Protein AF-A0A7C5M503-F1 (afdb_monomer_lite)

Foldseek 3Di:
DLQLQLVLLCVLVVVVVDDDDDDDDDDPPPPDLLVVQVPDDQPAQEAEDEDQDDDPPDPADDVLVVVVVSLVVCVVVVNHSYPDRHHYAYEYEQHPNQFDHSQQSVQVVVLRVDPHRQHHAYELAFAPPPRRYTDTDPPDHSDDPQKAKEKEKDWQPLCQVVLVVLVQCLDCVVHLWHKDKDKDDDLLNGGDIIIIIIIIHNDDDSGPGGQQAHLEYEYADPCVQLQEPRLNNYAQAHEYEYQDPDALVGVQQVGFLSVLVSCQVSVYFYKYFNLQVLCVVLVVHSRSSLLVSLVCLCPSPSDDNVSSLVSSLVSLCVVCVVVDPSSSVSSNSSSVVSVVRMDTHPRDNDRDYPHHRDQQFDPPDDPLCNLQARCVSRVNNSHRHPVSADPVNDDDAPNLVGRLSQRDQKDKDFAQVQDPLQLQLQLQALFSQKAKAKAAPVLCPPADPPQDWDQDPDPLRHNIIMGIAGNNSLAPHLCPSVVRQPTADPVHRSDGRMDIDGRPVCVVVSNSNVVSVVPGDQDDQQSFDLVGSSRLRSADFQFHSFSHDSSDPQRSVVRSVFSVAFLFEEEEEAPARCCSRQPPPDHHRGHADPVRGGYHYDYDYNAALLVVLVVVLVVLVVLLVLLLVLLVVCCVQLPVVLSCCLQPQDQVGPVSLVVNVVSLVSLLVSLVPPPDPSSVSSNVSSCSSRDHAGEGEYEQCRCQHRHVVSVVVSVVVVRRHYYDYRYPQARVSVPGHGGPSD

Sequence (742 aa):
SGAEVAHETVEYLNARGEKVGIIKVRLFRPFSMEHFVAALPATVKTLTVLDRTKEPGALGDPLYLDVMTAVQEATAAGKAPFQKAPRILAGRYGLSSKDFTPAMVKAVFDNAASATPKNHFTVGIHDDVTHTSLDYDPEFSTEDPQTVRALFYGLGSDGTVGANKNSIKIIGEDTDNYAQGYFVYDSKKAGAVTISHLRFGPKPIRSSYLISKASFVACHQFSFLERFDMLKAATPGATFLLNSIYGPDEVWDHLPRRVQQQIIDKKLKFYVIDAYDVAKKTGMGVRINTIMQTCFFAISGVLPKDEAIAAIKKAIEKTYGKRGEAVVKKNFAAVDAALDHLHEVKVPSQVTSTFDIRRPVPEAAPEFVQKTLAPIIAGEGDSVPVSLMPKDGTFPTATSQWEKRNIALEIPVWDEQLCIQCGKCILVCPHAVIRAKVYDPALLADAPPTFKSAPARWKEFKDKKYTLQVAPEDCTGCALCVEVCPVKSKTEVKRKAINMAPQPPIREQERVNWEFFLKIPDNDRTSLNLSQVKDNQLLRPLFEFSGACAGCGETPYIELMTRLFGDRAVIGNATGCSSIYGGNLPTTPYCVDRNGRGPAWNNSLFEDCAEFTMGIRLAIDAQNKLAKDLLRKLSAQIGDELVSALIHADQSTETGLAAQRERVRLLLQKLNGLKSPEARTLAAVADMLVKKSVWGFGGDGWAYDIGYGGLDHVLASGANVNLLVLDTEVYSNTGGQMSKAT

Secondary structure (DSSP, 8-state):
-HHHHHHHHHHHHHTTT-----------SS--HHHHHHTS-TT--EEEEEES---TT-SS-HHHHHHHHHHHHHHHTT--SSSSPPEEEEEE--GGG----HHHHHHHHHHHHSSSPPSSEE-SS--TTT--BPP--TT-----TTSEEEEEEEETTSSHHHHHHHHHHHHHHHSSSEEEEEEEE-SSSSS-EEEEEEEEESS-----S--SSEEEEEES-GGGGGT--GGGGEEEEEEEEEE-SS-TTTGGGGS-HHHHHHHHHTT-EEEEE-HHHHHHHTT-TT--HHHHHHHHHHHSSSS-HHHHHHHHHHHHHHHHGGG-HHHHHHHHHHHHHHHHT-EE----SS---S--PPPSS-TTS-HHIIIIIHHHHTT-GGG--GGGS-TT--PPSS-GGGT-----SEEEEE-TTT-----HHHHT-TT--EEEEEE-GGGGTT--TT---EE--SGGGTT-EEEEEE-TTT-----HHHHT-----SS-TT--SEEEEESTTTHHHHHHHHHHHHHSPPPPGGGS-TTSHHHHTTSPPSB-S-SPPTT-SSHHHHHHHHHHHGGGEEEEE-SSHHHHHHH-TT---B---TTS---EEE---SS-HHHHHHHHHHHHHHHHHHHHHHHHHTHHHH-HHHHHHHHS---SSHHHHHHHHHHHHHHHHHHTT--SHHHHHHHHHGGGGSPPEEEEEEEHIIIIIITHHHHHHHHHTT-S-EEEEE--SEETTTTSEE-TT-

Structure (mmCIF, N/CA/C/O backbone):
data_AF-A0A7C5M503-F1
#
_entry.id   AF-A0A7C5M503-F1
#
loop_
_atom_site.group_PDB
_atom_site.id
_atom_site.type_symbol
_atom_site.label_atom_id
_atom_site.label_alt_id
_atom_site.label_comp_id
_atom_site.label_asym_id
_atom_site.label_entity_id
_atom_site.label_seq_id
_atom_site.pdbx_PDB_ins_code
_atom_site.Cartn_x
_atom_site.Cartn_y
_atom_site.Cartn_z
_atom_site.occupancy
_atom_site.B_iso_or_equiv
_atom_site.auth_seq_id
_atom_site.auth_comp_id
_atom_site.auth_asym_id
_atom_site.auth_atom_id
_atom_site.pdbx_PDB_model_num
ATOM 1 N N . SER A 1 1 ? -7.695 8.087 22.099 1.00 93.50 1 SER A N 1
ATOM 2 C CA . SER A 1 1 ? -8.382 6.851 21.677 1.00 93.50 1 SER A CA 1
ATOM 3 C C . SER A 1 1 ? -8.091 5.700 22.627 1.00 93.50 1 SER A C 1
ATOM 5 O O . SER A 1 1 ? -9.017 5.295 23.304 1.00 93.50 1 SER A O 1
ATOM 7 N N . GLY A 1 2 ? -6.842 5.234 22.791 1.00 96.38 2 GLY A N 1
ATOM 8 C CA . GLY A 1 2 ? -6.533 4.076 23.657 1.00 96.38 2 GLY A CA 1
ATOM 9 C C . GLY A 1 2 ? -7.079 4.177 25.091 1.00 96.38 2 GLY A C 1
ATOM 10 O O . GLY A 1 2 ? -7.622 3.214 25.620 1.00 96.38 2 GLY A O 1
ATOM 11 N N . ALA A 1 3 ? -7.061 5.380 25.675 1.00 97.44 3 ALA A N 1
ATOM 12 C CA . ALA A 1 3 ? -7.666 5.655 26.980 1.00 97.44 3 ALA A CA 1
ATOM 13 C C . ALA A 1 3 ? -9.196 5.446 27.046 1.00 97.44 3 ALA A C 1
ATOM 15 O O . ALA A 1 3 ? -9.722 5.205 28.127 1.00 97.44 3 ALA A O 1
ATOM 16 N N . GLU A 1 4 ? -9.924 5.557 25.932 1.00 97.56 4 GLU A N 1
ATOM 17 C CA . GLU A 1 4 ? -11.366 5.271 25.873 1.00 97.56 4 GLU A CA 1
ATOM 18 C C . GLU A 1 4 ? -11.637 3.767 25.829 1.00 97.56 4 GLU A C 1
ATOM 20 O O . GLU A 1 4 ? -12.509 3.303 26.557 1.00 97.56 4 GLU A O 1
ATOM 25 N N . VAL A 1 5 ? -10.825 3.001 25.091 1.00 97.94 5 VAL A N 1
ATOM 26 C CA . VAL A 1 5 ? -10.887 1.526 25.097 1.00 97.94 5 VAL A CA 1
ATOM 27 C C . VAL A 1 5 ? -10.586 0.979 26.488 1.00 97.94 5 VAL A C 1
ATOM 29 O O . VAL A 1 5 ? -11.324 0.151 27.020 1.00 97.94 5 VAL A O 1
ATOM 32 N N . ALA A 1 6 ? -9.526 1.488 27.118 1.00 98.25 6 ALA A N 1
ATOM 33 C CA . ALA A 1 6 ? -9.169 1.071 28.463 1.00 98.25 6 ALA A CA 1
ATOM 34 C C . ALA A 1 6 ? -10.217 1.500 29.502 1.00 98.25 6 ALA A C 1
ATOM 36 O O . ALA A 1 6 ? -10.465 0.764 30.449 1.00 98.25 6 ALA A O 1
ATOM 37 N N . HIS A 1 7 ? -10.891 2.637 29.303 1.00 97.88 7 HIS A N 1
ATOM 38 C CA . HIS A 1 7 ? -12.000 3.054 30.159 1.00 97.88 7 HIS A CA 1
ATOM 39 C C . HIS A 1 7 ? -13.210 2.123 30.056 1.00 97.88 7 HIS A C 1
ATOM 41 O O . HIS A 1 7 ? -13.690 1.663 31.084 1.00 97.88 7 HIS A O 1
ATOM 47 N N . GLU A 1 8 ? -13.650 1.811 28.834 1.00 97.19 8 GLU A N 1
ATOM 48 C CA . GLU A 1 8 ? -14.730 0.847 28.580 1.00 97.19 8 GLU A CA 1
ATOM 49 C C . GLU A 1 8 ? -14.414 -0.514 29.223 1.00 97.19 8 GLU A C 1
ATOM 51 O O . GLU A 1 8 ? -15.254 -1.116 29.891 1.00 97.19 8 GLU A O 1
ATOM 56 N N . THR A 1 9 ? -13.161 -0.961 29.100 1.00 98.19 9 THR A N 1
ATOM 57 C CA . THR A 1 9 ? -12.702 -2.218 29.703 1.00 98.19 9 THR A CA 1
ATOM 58 C C . THR A 1 9 ? -12.721 -2.157 31.232 1.00 98.19 9 THR A C 1
ATOM 60 O O . THR A 1 9 ? -13.209 -3.079 31.876 1.00 98.19 9 THR A O 1
ATOM 63 N N . VAL A 1 10 ? -12.235 -1.066 31.834 1.00 98.31 10 VAL A N 1
ATOM 64 C CA . VAL A 1 10 ? -12.242 -0.881 33.296 1.00 98.31 10 VAL A CA 1
ATOM 65 C C . VAL A 1 10 ? -13.667 -0.872 33.852 1.00 98.31 10 VAL A C 1
ATOM 67 O O . VAL A 1 10 ? -13.911 -1.529 34.860 1.00 98.31 10 VAL A O 1
ATOM 70 N N . GLU A 1 11 ? -14.618 -0.192 33.203 1.00 97.12 11 GLU A N 1
ATOM 71 C CA . GLU A 1 11 ? -16.032 -0.219 33.611 1.00 97.12 11 GLU A CA 1
ATOM 72 C C . GLU A 1 11 ? -16.588 -1.654 33.585 1.00 97.12 11 GLU A C 1
ATOM 74 O O . GLU A 1 11 ? -17.214 -2.099 34.551 1.00 97.12 11 GLU A O 1
ATOM 79 N N . TYR A 1 12 ? -16.293 -2.412 32.523 1.00 97.19 12 TYR A N 1
ATOM 80 C CA . TYR A 1 12 ? -16.730 -3.802 32.374 1.00 97.19 12 TYR A CA 1
ATOM 81 C C . TYR A 1 12 ? -16.158 -4.745 33.449 1.00 97.19 12 TYR A C 1
ATOM 83 O O . TYR A 1 12 ? -16.886 -5.605 33.961 1.00 97.19 12 TYR A O 1
ATOM 91 N N . LEU A 1 13 ? -14.871 -4.600 33.783 1.00 98.12 13 LEU A N 1
ATOM 92 C CA . LEU A 1 13 ? -14.175 -5.435 34.770 1.00 98.12 13 LEU A CA 1
ATOM 93 C C . LEU A 1 13 ? -14.552 -5.056 36.211 1.00 98.12 13 LEU A C 1
ATOM 95 O O . LEU A 1 13 ? -14.807 -5.938 37.031 1.00 98.12 13 LEU A O 1
ATOM 99 N N . ASN A 1 14 ? -14.685 -3.761 36.514 1.00 98.00 14 ASN A N 1
ATOM 100 C CA . ASN A 1 14 ? -15.114 -3.295 37.837 1.00 98.00 14 ASN A CA 1
ATOM 101 C C . ASN A 1 14 ? -16.548 -3.739 38.157 1.00 98.00 14 ASN A C 1
ATOM 103 O O . ASN A 1 14 ? -16.822 -4.157 39.282 1.00 98.00 14 ASN A O 1
ATOM 107 N N . ALA A 1 15 ? -17.449 -3.748 37.167 1.00 97.06 15 ALA A N 1
ATOM 108 C CA . ALA A 1 15 ? -18.796 -4.309 37.321 1.00 97.06 15 ALA A CA 1
ATOM 109 C C . ALA A 1 15 ? -18.795 -5.816 37.668 1.00 97.06 15 ALA A C 1
ATOM 111 O O . ALA A 1 15 ? -19.808 -6.345 38.119 1.00 97.06 15 ALA A O 1
ATOM 112 N N . ARG A 1 16 ? -17.661 -6.505 37.477 1.00 97.25 16 ARG A N 1
ATOM 113 C CA . ARG A 1 16 ? -17.435 -7.923 37.804 1.00 97.25 16 ARG A CA 1
ATOM 114 C C . ARG A 1 16 ? -16.538 -8.126 39.030 1.00 97.25 16 ARG A C 1
ATOM 116 O O . ARG A 1 16 ? -16.123 -9.246 39.305 1.00 97.25 16 ARG A O 1
ATOM 123 N N . GLY A 1 17 ? -16.274 -7.063 39.789 1.00 97.31 17 GLY A N 1
ATOM 124 C CA . GLY A 1 17 ? -15.563 -7.122 41.067 1.00 97.31 17 GLY A CA 1
ATOM 125 C C . GLY A 1 17 ? -14.038 -7.047 40.970 1.00 97.31 17 GLY A C 1
ATOM 126 O O . GLY A 1 17 ? -13.370 -7.114 42.006 1.00 97.31 17 GLY A O 1
ATOM 127 N N . GLU A 1 18 ? -13.471 -6.878 39.773 1.00 97.81 18 GLU A N 1
ATOM 128 C CA . GLU A 1 18 ? -12.043 -6.588 39.647 1.00 97.81 18 GLU A CA 1
ATOM 129 C C . GLU A 1 18 ? -11.715 -5.198 40.215 1.00 97.81 18 GLU A C 1
ATOM 131 O O . GLU A 1 18 ? -12.550 -4.297 40.237 1.00 97.81 18 GLU A O 1
ATOM 136 N N . LYS A 1 19 ? -10.488 -5.024 40.720 1.00 97.69 19 LYS A N 1
ATOM 137 C CA . LYS A 1 19 ? -10.018 -3.768 41.329 1.00 97.69 19 LYS A CA 1
ATOM 138 C C . LYS A 1 19 ? -9.029 -3.078 40.404 1.00 97.69 19 LYS A C 1
ATOM 140 O O . LYS A 1 19 ? -7.841 -2.980 40.716 1.00 97.69 19 LYS A O 1
ATOM 145 N N . VAL A 1 20 ? -9.525 -2.640 39.254 1.00 98.31 20 VAL A N 1
ATOM 146 C CA . VAL A 1 20 ? -8.721 -2.005 38.209 1.00 98.31 20 VAL A CA 1
ATOM 147 C C . VAL A 1 20 ? -9.110 -0.540 38.027 1.00 98.31 20 VAL A C 1
ATOM 149 O O . VAL A 1 20 ? -10.208 -0.100 38.372 1.00 98.31 20 VAL A O 1
ATOM 152 N N . GLY A 1 21 ? -8.175 0.249 37.507 1.00 98.12 21 GLY A N 1
ATOM 153 C CA . GLY A 1 21 ? -8.354 1.681 37.304 1.00 98.12 21 GLY A CA 1
ATOM 154 C C . GLY A 1 21 ? -7.535 2.185 36.127 1.00 98.12 21 GLY A C 1
ATOM 155 O O . GLY A 1 21 ? -6.648 1.497 35.625 1.00 98.12 21 GLY A O 1
ATOM 156 N N . ILE A 1 22 ? -7.839 3.404 35.690 1.00 97.94 22 ILE A N 1
ATOM 157 C CA . ILE A 1 22 ? -7.144 4.074 34.593 1.00 97.94 22 ILE A CA 1
ATOM 158 C C . ILE A 1 22 ? -6.877 5.534 34.955 1.00 97.94 22 ILE A C 1
ATOM 160 O O . ILE A 1 22 ? -7.769 6.238 35.422 1.00 97.94 22 ILE A O 1
ATOM 164 N N . ILE A 1 23 ? -5.662 6.005 34.670 1.00 98.06 23 ILE A N 1
ATOM 165 C CA . ILE A 1 23 ? -5.341 7.433 34.642 1.00 98.06 23 ILE A CA 1
ATOM 166 C C . ILE A 1 23 ? -5.287 7.878 33.186 1.00 98.06 23 ILE A C 1
ATOM 168 O O . ILE A 1 23 ? -4.528 7.346 32.378 1.00 98.06 23 ILE A O 1
ATOM 172 N N . LYS A 1 24 ? -6.101 8.879 32.847 1.00 98.12 24 LYS A N 1
ATOM 173 C CA . LYS A 1 24 ? -6.119 9.475 31.511 1.00 98.12 24 LYS A CA 1
ATOM 174 C C . LYS A 1 24 ? -5.274 10.743 31.521 1.00 98.12 24 LYS A C 1
ATOM 176 O O . LYS A 1 24 ? -5.748 11.792 31.950 1.00 98.12 24 LYS A O 1
ATOM 181 N N . VAL A 1 25 ? -4.044 10.656 31.023 1.00 98.00 25 VAL A N 1
ATOM 182 C CA . VAL A 1 25 ? -3.167 11.826 30.879 1.00 98.00 25 VAL A CA 1
ATOM 183 C C . VAL A 1 25 ? -3.771 12.772 29.842 1.00 98.00 25 VAL A C 1
ATOM 185 O O . VAL A 1 25 ? -3.979 12.393 28.690 1.00 98.00 25 VAL A O 1
ATOM 188 N N . ARG A 1 26 ? -4.129 13.985 30.278 1.00 97.81 26 ARG A N 1
ATOM 189 C CA . ARG A 1 26 ? -4.756 15.008 29.422 1.00 97.81 26 ARG A CA 1
ATOM 190 C C . ARG A 1 26 ? -3.743 16.028 28.932 1.00 97.81 26 ARG A C 1
ATOM 192 O O . ARG A 1 26 ? -3.655 16.267 27.734 1.00 97.81 26 ARG A O 1
ATOM 199 N N . LEU A 1 27 ? -2.962 16.577 29.857 1.00 98.00 27 LEU A N 1
ATOM 200 C CA . LEU A 1 27 ? -1.876 17.504 29.571 1.00 98.00 27 LEU A CA 1
ATOM 201 C C . LEU A 1 27 ? -0.546 16.764 29.731 1.00 98.00 27 LEU A C 1
ATOM 203 O O . LEU A 1 27 ? -0.091 16.543 30.849 1.00 98.00 27 LEU A O 1
ATOM 207 N N . PHE A 1 28 ? 0.047 16.338 28.614 1.00 98.25 28 PHE A N 1
ATOM 208 C CA . PHE A 1 28 ? 1.338 15.643 28.634 1.00 98.25 28 PHE A CA 1
ATOM 209 C C . PHE A 1 28 ? 2.495 16.603 28.937 1.00 98.25 28 PHE A C 1
ATOM 211 O O . PHE A 1 28 ? 3.422 16.244 29.659 1.00 98.25 28 PHE A O 1
ATOM 218 N N . ARG A 1 29 ? 2.440 17.839 28.424 1.00 98.12 29 ARG A N 1
ATOM 219 C CA . ARG A 1 29 ? 3.422 18.891 28.709 1.00 98.12 29 ARG A CA 1
ATOM 220 C C . ARG A 1 29 ? 2.742 20.255 28.894 1.00 98.12 29 ARG A C 1
ATOM 222 O O . ARG A 1 29 ? 1.880 20.580 28.078 1.00 98.12 29 ARG A O 1
ATOM 229 N N . PRO A 1 30 ? 3.140 21.052 29.909 1.00 97.69 30 PRO A N 1
ATOM 230 C CA . PRO A 1 30 ? 4.028 20.681 31.024 1.00 97.69 30 PRO A CA 1
ATOM 231 C C . PRO A 1 30 ? 3.421 19.554 31.885 1.00 97.69 30 PRO A C 1
ATOM 233 O O . PRO A 1 30 ? 2.217 19.539 32.131 1.00 97.69 30 PRO A O 1
ATOM 236 N N . PHE A 1 31 ? 4.242 18.585 32.309 1.00 98.12 31 PHE A N 1
ATOM 237 C CA . PHE A 1 31 ? 3.773 17.427 33.079 1.00 98.12 31 PHE A CA 1
ATOM 238 C C . PHE A 1 31 ? 3.632 17.807 34.557 1.00 98.12 31 PHE A C 1
ATOM 240 O O . PHE A 1 31 ? 4.626 17.971 35.264 1.00 98.12 31 PHE A O 1
ATOM 247 N N . SER A 1 32 ? 2.400 17.982 35.040 1.00 97.69 32 SER A N 1
ATOM 248 C CA . SER A 1 32 ? 2.166 18.342 36.442 1.00 97.69 32 SER A CA 1
ATOM 249 C C . SER A 1 32 ? 2.237 17.111 37.350 1.00 97.69 32 SER A C 1
ATOM 251 O O . SER A 1 32 ? 1.260 16.373 37.491 1.00 97.69 32 SER A O 1
ATOM 253 N N . MET A 1 33 ? 3.393 16.911 37.993 1.00 96.12 33 MET A N 1
ATOM 254 C CA . MET A 1 33 ? 3.610 15.806 38.939 1.00 96.12 33 MET A CA 1
ATOM 255 C C . MET A 1 33 ? 2.608 15.824 40.096 1.00 96.12 33 MET A C 1
ATOM 257 O O . MET A 1 33 ? 2.113 14.774 40.487 1.00 96.12 33 MET A O 1
ATOM 261 N N . GLU A 1 34 ? 2.267 17.011 40.603 1.00 95.44 34 GLU A N 1
ATOM 262 C CA . GLU A 1 34 ? 1.279 17.186 41.672 1.00 95.44 34 GLU A CA 1
ATOM 263 C C . GLU A 1 34 ? -0.078 16.580 41.294 1.00 95.44 34 GLU A C 1
ATOM 265 O O . GLU A 1 34 ? -0.585 15.709 42.001 1.00 95.44 34 GLU A O 1
ATOM 270 N N . HIS A 1 35 ? -0.633 16.977 40.145 1.00 97.50 35 HIS A N 1
ATOM 271 C CA . HIS A 1 35 ? -1.932 16.483 39.688 1.00 97.50 35 HIS A CA 1
ATOM 272 C C . HIS A 1 35 ? -1.892 14.989 39.351 1.00 97.50 35 HIS A C 1
ATOM 274 O O . HIS A 1 35 ? -2.859 14.274 39.609 1.00 97.50 35 HIS A O 1
ATOM 280 N N . PHE A 1 36 ? -0.783 14.504 38.784 1.00 97.69 36 PHE A N 1
ATOM 281 C CA . PHE A 1 36 ? -0.621 13.084 38.483 1.00 97.69 36 PHE A CA 1
ATOM 282 C C . PHE A 1 36 ? -0.607 12.229 39.758 1.00 97.69 36 PHE A C 1
ATOM 284 O O . PHE A 1 36 ? -1.346 11.251 39.852 1.00 97.69 36 PHE A O 1
ATOM 291 N N . VAL A 1 37 ? 0.194 12.616 40.752 1.00 95.38 37 VAL A N 1
ATOM 292 C CA . VAL A 1 37 ? 0.327 11.885 42.019 1.00 95.38 37 VAL A CA 1
ATOM 293 C C . VAL A 1 37 ? -0.968 11.941 42.825 1.00 95.38 37 VAL A C 1
ATOM 295 O O . VAL A 1 37 ? -1.380 10.919 43.368 1.00 95.38 37 VAL A O 1
ATOM 298 N N . ALA A 1 38 ? -1.656 13.086 42.841 1.00 95.69 38 ALA A N 1
ATOM 299 C CA . ALA A 1 38 ? -2.959 13.230 43.493 1.00 95.69 38 ALA A CA 1
ATOM 300 C C . ALA A 1 38 ? -4.047 12.328 42.878 1.00 95.69 38 ALA A C 1
ATOM 302 O O . ALA A 1 38 ? -4.983 11.929 43.568 1.00 95.69 38 ALA A O 1
ATOM 303 N N . ALA A 1 39 ? -3.926 11.983 41.592 1.00 96.88 39 ALA A N 1
ATOM 304 C CA . ALA A 1 39 ? -4.861 11.095 40.907 1.00 96.88 39 ALA A CA 1
ATOM 305 C C . ALA A 1 39 ? -4.610 9.599 41.178 1.00 96.88 39 ALA A C 1
ATOM 307 O O . ALA A 1 39 ? -5.452 8.777 40.812 1.00 96.88 39 ALA A O 1
ATOM 308 N N . LEU A 1 40 ? -3.479 9.221 41.790 1.00 96.12 40 LEU A N 1
ATOM 309 C CA . LEU A 1 40 ? -3.162 7.828 42.114 1.00 96.12 40 LEU A CA 1
ATOM 310 C C . LEU A 1 40 ? -3.850 7.402 43.422 1.00 96.12 40 LEU A C 1
ATOM 312 O O . LEU A 1 40 ? -3.560 7.964 44.479 1.00 96.12 40 LEU A O 1
ATOM 316 N N . PRO A 1 41 ? -4.703 6.361 43.412 1.00 95.94 41 PRO A N 1
ATOM 317 C CA . PRO A 1 41 ? -5.230 5.808 44.653 1.00 95.94 41 PRO A CA 1
ATOM 318 C C . PRO A 1 41 ? -4.114 5.249 45.548 1.00 95.94 41 PRO A C 1
ATOM 320 O O . PRO A 1 41 ? -3.216 4.548 45.080 1.00 95.94 41 PRO A O 1
ATOM 323 N N . ALA A 1 42 ? -4.226 5.459 46.861 1.00 95.69 42 ALA A N 1
ATOM 324 C CA . ALA A 1 42 ? -3.288 4.927 47.860 1.00 95.69 42 ALA A CA 1
ATOM 325 C C . ALA A 1 42 ? -3.162 3.387 47.840 1.00 95.69 42 ALA A C 1
ATOM 327 O O . ALA A 1 42 ? -2.192 2.820 48.339 1.00 95.69 42 ALA A O 1
ATOM 328 N N . THR A 1 43 ? -4.156 2.699 47.273 1.00 95.88 43 THR A N 1
ATOM 329 C CA . THR A 1 43 ? -4.237 1.236 47.180 1.00 95.88 43 THR A CA 1
ATOM 330 C C . THR A 1 43 ? -3.512 0.649 45.967 1.00 95.88 43 THR A C 1
ATOM 332 O O . THR A 1 43 ? -3.453 -0.578 45.841 1.00 95.88 43 THR A O 1
ATOM 335 N N . VAL A 1 44 ? -2.968 1.481 45.071 1.00 96.31 44 VAL A N 1
ATOM 336 C CA . VAL A 1 44 ? -2.266 1.015 43.869 1.00 96.31 44 VAL A CA 1
ATOM 337 C C . VAL A 1 44 ? -1.016 0.227 44.260 1.00 96.31 44 VAL A C 1
ATOM 339 O O . VAL A 1 44 ? -0.145 0.714 44.973 1.00 96.31 44 VAL A O 1
ATOM 342 N N . LYS A 1 45 ? -0.911 -1.004 43.748 1.00 95.81 45 LYS A N 1
ATOM 343 C CA . LYS A 1 45 ? 0.259 -1.883 43.936 1.00 95.81 45 LYS A CA 1
ATOM 344 C C . LYS A 1 45 ? 1.097 -2.040 42.672 1.00 95.81 45 LYS A C 1
ATOM 346 O O . LYS A 1 45 ? 2.287 -2.342 42.742 1.00 95.81 45 LYS A O 1
ATOM 351 N N . THR A 1 46 ? 0.479 -1.896 41.506 1.00 97.62 46 THR A N 1
ATOM 352 C CA . THR A 1 46 ? 1.143 -1.976 40.204 1.00 97.62 46 THR A CA 1
ATOM 353 C C . THR A 1 46 ? 0.526 -0.939 39.279 1.00 97.62 46 THR A C 1
ATOM 355 O O . THR A 1 46 ? -0.693 -0.785 39.251 1.00 97.62 46 THR A O 1
ATOM 358 N N . LEU A 1 47 ? 1.378 -0.228 38.551 1.00 97.81 47 LEU A N 1
ATOM 359 C CA . LEU A 1 47 ? 1.023 0.775 37.562 1.00 97.81 47 LEU A CA 1
ATOM 360 C C . LEU A 1 47 ? 1.655 0.367 36.233 1.00 97.81 47 LEU A C 1
ATOM 362 O O . LEU A 1 47 ? 2.869 0.216 36.155 1.00 97.81 47 LEU A O 1
ATOM 366 N N . THR A 1 48 ? 0.850 0.201 35.192 1.00 98.69 48 THR A N 1
ATOM 367 C CA . THR A 1 48 ? 1.365 -0.071 33.847 1.00 98.69 48 THR A CA 1
ATOM 368 C C . THR A 1 48 ? 1.181 1.163 32.985 1.00 98.69 48 THR A C 1
ATOM 370 O O . THR A 1 48 ? 0.066 1.665 32.849 1.00 98.69 48 THR A O 1
ATOM 373 N N . VAL A 1 49 ? 2.276 1.653 32.415 1.00 98.81 49 VAL A N 1
ATOM 374 C CA . VAL A 1 49 ? 2.308 2.817 31.536 1.00 98.81 49 VAL A CA 1
ATOM 375 C C . VAL A 1 49 ? 2.337 2.336 30.094 1.00 98.81 49 VAL A C 1
ATOM 377 O O . VAL A 1 49 ? 3.169 1.505 29.732 1.00 98.81 49 VAL A O 1
ATOM 380 N N . LEU A 1 50 ? 1.392 2.826 29.293 1.00 98.81 50 LEU A N 1
ATOM 381 C CA . LEU A 1 50 ? 1.254 2.458 27.890 1.00 98.81 50 LEU A CA 1
ATOM 382 C C . LEU A 1 50 ? 1.644 3.627 26.987 1.00 98.81 50 LEU A C 1
ATOM 384 O O . LEU A 1 50 ? 0.942 4.640 26.937 1.00 98.81 50 LEU A O 1
ATOM 388 N N . ASP A 1 51 ? 2.711 3.438 26.222 1.00 98.81 51 ASP A N 1
ATOM 389 C CA . ASP A 1 51 ? 3.223 4.404 25.260 1.00 98.81 51 ASP A CA 1
ATOM 390 C C . ASP A 1 51 ? 2.816 4.018 23.833 1.00 98.81 51 ASP A C 1
ATOM 392 O O . ASP A 1 51 ? 2.928 2.868 23.398 1.00 98.81 51 ASP A O 1
ATOM 396 N N . ARG A 1 52 ? 2.336 5.009 23.074 1.00 98.50 52 ARG A N 1
ATOM 397 C CA . ARG A 1 52 ? 2.009 4.863 21.647 1.00 98.50 52 ARG A CA 1
ATOM 398 C C . ARG A 1 52 ? 3.155 5.382 20.775 1.00 98.50 52 ARG A C 1
ATOM 400 O O . ARG A 1 52 ? 2.941 6.154 19.846 1.00 98.50 52 ARG A O 1
ATOM 407 N N . THR A 1 53 ? 4.376 4.994 21.127 1.00 98.50 53 THR A N 1
ATOM 408 C CA . THR A 1 53 ? 5.615 5.334 20.421 1.00 98.50 53 THR A CA 1
ATOM 409 C C . THR A 1 53 ? 6.646 4.216 20.602 1.00 98.50 53 THR A C 1
ATOM 411 O O . THR A 1 53 ? 6.390 3.221 21.284 1.00 98.50 53 THR A O 1
ATOM 414 N N . LYS A 1 54 ? 7.784 4.339 19.925 1.00 98.31 54 LYS A N 1
ATOM 415 C CA . LYS A 1 54 ? 8.960 3.499 20.123 1.00 98.31 54 LYS A CA 1
ATOM 416 C C . LYS A 1 54 ? 10.191 4.381 20.007 1.00 98.31 54 LYS A C 1
ATOM 418 O O . LYS A 1 54 ? 10.432 4.914 18.929 1.00 98.31 54 LYS A O 1
ATOM 423 N N . GLU A 1 55 ? 11.002 4.428 21.056 1.00 98.44 55 GLU A N 1
ATOM 424 C CA . GLU A 1 55 ? 12.330 5.053 21.022 1.00 98.44 55 GLU A CA 1
ATOM 425 C C . GLU A 1 55 ? 13.426 3.970 21.038 1.00 98.44 55 GLU A C 1
ATOM 427 O O . GLU A 1 55 ? 13.747 3.412 22.091 1.00 98.44 55 GLU A O 1
ATOM 432 N N . PRO A 1 56 ? 13.977 3.570 19.871 1.00 97.69 56 PRO A N 1
ATOM 433 C CA . PRO A 1 56 ? 14.974 2.505 19.814 1.00 97.69 56 PRO A CA 1
ATOM 434 C C . PRO A 1 56 ? 16.230 2.854 20.626 1.00 97.69 56 PRO A C 1
ATOM 436 O O . PRO A 1 56 ? 16.875 3.864 20.374 1.00 97.69 56 PRO A O 1
ATOM 439 N N . GLY A 1 57 ? 16.594 1.990 21.577 1.00 97.06 57 GLY A N 1
ATOM 440 C CA . GLY A 1 57 ? 17.782 2.158 22.424 1.00 97.06 57 GLY A CA 1
ATOM 441 C C . GLY A 1 57 ? 17.561 2.974 23.703 1.00 97.06 57 GLY A C 1
ATOM 442 O O . GLY A 1 57 ? 18.452 2.995 24.548 1.00 97.06 57 GLY A O 1
ATOM 443 N N . ALA A 1 58 ? 16.392 3.597 23.883 1.00 98.25 58 ALA A N 1
ATOM 444 C CA . ALA A 1 58 ? 16.048 4.280 25.127 1.00 98.25 58 ALA A CA 1
ATOM 445 C C . ALA A 1 58 ? 15.798 3.285 26.278 1.00 98.25 58 ALA A C 1
ATOM 447 O O . ALA A 1 58 ? 15.406 2.137 26.059 1.00 98.25 58 ALA A O 1
ATOM 448 N N . LEU A 1 59 ? 15.984 3.745 27.522 1.00 97.50 59 LEU A N 1
ATOM 449 C CA . LEU A 1 59 ? 15.699 2.957 28.734 1.00 97.50 59 LEU A CA 1
ATOM 450 C C . LEU A 1 59 ? 14.197 2.694 28.939 1.00 97.50 59 LEU A C 1
ATOM 452 O O . LEU A 1 59 ? 13.821 1.778 29.663 1.00 97.50 59 LEU A O 1
ATOM 456 N N . GLY A 1 60 ? 13.341 3.502 28.322 1.00 97.44 60 GLY A N 1
ATOM 457 C CA . GLY A 1 60 ? 11.891 3.388 28.329 1.00 97.44 60 GLY A CA 1
ATOM 458 C C . GLY A 1 60 ? 11.282 4.505 27.487 1.00 97.44 60 GLY A C 1
ATOM 459 O O . GLY A 1 60 ? 11.968 5.474 27.172 1.00 97.44 60 GLY A O 1
ATOM 460 N N . ASP A 1 61 ? 10.021 4.350 27.101 1.00 98.69 61 ASP A N 1
ATOM 461 C CA . ASP A 1 61 ? 9.326 5.345 26.283 1.00 98.69 61 ASP A CA 1
ATOM 462 C C . ASP A 1 61 ? 8.918 6.585 27.124 1.00 98.69 61 ASP A C 1
ATOM 464 O O . ASP A 1 61 ? 8.906 6.518 28.361 1.00 98.69 61 ASP A O 1
ATOM 468 N N . PRO A 1 62 ? 8.602 7.733 26.493 1.00 98.75 62 PRO A N 1
ATOM 469 C CA . PRO A 1 62 ? 8.515 9.026 27.173 1.00 98.75 62 PRO A CA 1
ATOM 470 C C . PRO A 1 62 ? 7.561 9.080 28.368 1.00 98.75 62 PRO A C 1
ATOM 472 O O . PRO A 1 62 ? 7.946 9.576 29.428 1.00 98.75 62 PRO A O 1
ATOM 475 N N . LEU A 1 63 ? 6.330 8.569 28.236 1.00 98.75 63 LEU A N 1
ATOM 476 C CA . LEU A 1 63 ? 5.362 8.655 29.329 1.00 98.75 63 LEU A CA 1
ATOM 477 C C . LEU A 1 63 ? 5.770 7.760 30.500 1.00 98.75 63 LEU A C 1
ATOM 479 O O . LEU A 1 63 ? 5.612 8.154 31.656 1.00 98.75 63 LEU A O 1
ATOM 483 N N . TYR A 1 64 ? 6.316 6.576 30.219 1.00 98.75 64 TYR A N 1
ATOM 484 C CA . TYR A 1 64 ? 6.882 5.718 31.254 1.00 98.75 64 TYR A CA 1
ATOM 485 C C . TYR A 1 64 ? 7.987 6.429 32.045 1.00 98.75 64 TYR A C 1
ATOM 487 O O . TYR A 1 64 ? 7.960 6.390 33.277 1.00 98.75 64 TYR A O 1
ATOM 495 N N . LEU A 1 65 ? 8.912 7.127 31.377 1.00 98.62 65 LEU A N 1
ATOM 496 C CA . LEU A 1 65 ? 9.987 7.864 32.052 1.00 98.62 65 LEU A CA 1
ATOM 497 C C . LEU A 1 65 ? 9.463 9.013 32.929 1.00 98.62 65 LEU A C 1
ATOM 499 O O . LEU A 1 65 ? 9.957 9.206 34.045 1.00 98.62 65 LEU A O 1
ATOM 503 N N . ASP A 1 66 ? 8.435 9.735 32.479 1.00 98.50 66 ASP A N 1
ATOM 504 C CA . ASP A 1 66 ? 7.806 10.791 33.283 1.00 98.50 66 ASP A CA 1
ATOM 505 C C . ASP A 1 66 ? 7.116 10.231 34.525 1.00 98.50 66 ASP A C 1
ATOM 507 O O . ASP A 1 66 ? 7.247 10.780 35.617 1.00 98.50 66 ASP A O 1
ATOM 511 N N . VAL A 1 67 ? 6.392 9.120 34.373 1.00 98.38 67 VAL A N 1
ATOM 512 C CA . VAL A 1 67 ? 5.693 8.457 35.479 1.00 98.38 67 VAL A CA 1
ATOM 513 C C . VAL A 1 67 ? 6.686 7.904 36.497 1.00 98.38 67 VAL A C 1
ATOM 515 O O . VAL A 1 67 ? 6.480 8.073 37.700 1.00 98.38 67 VAL A O 1
ATOM 518 N N . MET A 1 68 ? 7.770 7.279 36.030 1.00 97.69 68 MET A N 1
ATOM 519 C CA . MET A 1 68 ? 8.860 6.808 36.885 1.00 97.69 68 MET A CA 1
ATOM 520 C C . MET A 1 68 ? 9.449 7.957 37.705 1.00 97.69 68 MET A C 1
ATOM 522 O O . MET A 1 68 ? 9.530 7.854 38.930 1.00 97.69 68 MET A O 1
ATOM 526 N N . THR A 1 69 ? 9.798 9.067 37.047 1.00 97.81 69 THR A N 1
ATOM 527 C CA . THR A 1 69 ? 10.345 10.263 37.703 1.00 97.81 69 THR A CA 1
ATOM 528 C C . THR A 1 69 ? 9.349 10.855 38.700 1.00 97.81 69 THR A C 1
ATOM 530 O O . THR A 1 69 ? 9.694 11.061 39.860 1.00 97.81 69 THR A O 1
ATOM 533 N N . ALA A 1 70 ? 8.087 11.045 38.302 1.00 97.31 70 ALA A N 1
ATOM 534 C CA . ALA A 1 70 ? 7.059 11.640 39.152 1.00 97.31 70 ALA A CA 1
ATOM 535 C C . ALA A 1 70 ? 6.782 10.810 40.414 1.00 97.31 70 ALA A C 1
ATOM 537 O O . ALA A 1 70 ? 6.677 11.362 41.510 1.00 97.31 70 ALA A O 1
ATOM 538 N N . VAL A 1 71 ? 6.686 9.482 40.284 1.00 96.88 71 VAL A N 1
ATOM 539 C CA . VAL A 1 71 ? 6.497 8.588 41.436 1.00 96.88 71 VAL A CA 1
ATOM 540 C C . VAL A 1 71 ? 7.726 8.595 42.341 1.00 96.88 71 VAL A C 1
ATOM 542 O O . VAL A 1 71 ? 7.574 8.655 43.564 1.00 96.88 71 VAL A O 1
ATOM 545 N N . GLN A 1 72 ? 8.930 8.553 41.769 1.00 96.12 72 GLN A N 1
ATOM 546 C CA . GLN A 1 72 ? 10.166 8.549 42.544 1.00 96.12 72 GLN A CA 1
ATOM 547 C C . GLN A 1 72 ? 10.362 9.860 43.316 1.00 96.12 72 GLN A C 1
ATOM 549 O O . GLN A 1 72 ? 10.615 9.822 44.522 1.00 96.12 72 GLN A O 1
ATOM 554 N N . GLU A 1 73 ? 10.196 11.012 42.665 1.00 96.81 73 GLU A N 1
ATOM 555 C CA . GLU A 1 73 ? 10.331 12.320 43.312 1.00 96.81 73 GLU A CA 1
ATOM 556 C C . GLU A 1 73 ? 9.248 12.550 44.368 1.00 96.81 73 GLU A C 1
ATOM 558 O O . GLU A 1 73 ? 9.549 13.004 45.472 1.00 96.81 73 GLU A O 1
ATOM 563 N N . ALA A 1 74 ? 7.994 12.173 44.095 1.00 95.50 74 ALA A N 1
ATOM 564 C CA . ALA A 1 74 ? 6.923 12.302 45.080 1.00 95.50 74 ALA A CA 1
ATOM 565 C C . ALA A 1 74 ? 7.126 11.388 46.293 1.00 95.50 74 ALA A C 1
ATOM 567 O O . ALA A 1 74 ? 6.804 11.779 47.416 1.00 95.50 74 ALA A O 1
ATOM 568 N N . THR A 1 75 ? 7.684 10.192 46.088 1.00 94.06 75 THR A N 1
ATOM 569 C CA . THR A 1 75 ? 8.043 9.276 47.180 1.00 94.06 75 THR A CA 1
ATOM 570 C C . THR A 1 75 ? 9.175 9.866 48.018 1.00 94.06 75 THR A C 1
ATOM 572 O O . THR A 1 75 ? 9.061 9.921 49.241 1.00 94.06 75 THR A O 1
ATOM 575 N N . ALA A 1 76 ? 10.231 10.375 47.375 1.00 94.50 76 ALA A N 1
ATOM 576 C CA . ALA A 1 76 ? 11.352 11.020 48.059 1.00 94.50 76 ALA A CA 1
ATOM 577 C C . ALA A 1 76 ? 10.922 12.276 48.839 1.00 94.50 76 ALA A C 1
ATOM 579 O O . ALA A 1 76 ? 11.418 12.522 49.935 1.00 94.50 76 ALA A O 1
ATOM 580 N N . ALA A 1 77 ? 9.963 13.040 48.310 1.00 94.56 77 ALA A N 1
ATOM 581 C CA . ALA A 1 77 ? 9.409 14.225 48.959 1.00 94.56 77 ALA A CA 1
ATOM 582 C C . ALA A 1 77 ? 8.347 13.919 50.035 1.00 94.56 77 ALA A C 1
ATOM 584 O O . ALA A 1 77 ? 7.797 14.854 50.615 1.00 94.56 77 ALA A O 1
ATOM 585 N N . GLY A 1 78 ? 8.000 12.647 50.272 1.00 92.81 78 GLY A N 1
ATOM 586 C CA . GLY A 1 78 ? 6.938 12.261 51.211 1.00 92.81 78 GLY A CA 1
ATOM 587 C C . GLY A 1 78 ? 5.528 12.693 50.782 1.00 92.81 78 GLY A C 1
ATOM 588 O O . GLY A 1 78 ? 4.635 12.795 51.617 1.00 92.81 78 GLY A O 1
ATOM 589 N N . LYS A 1 79 ? 5.326 12.975 49.488 1.00 93.50 79 LYS A N 1
ATOM 590 C CA . LYS A 1 79 ? 4.055 13.427 48.892 1.00 93.50 79 LYS A CA 1
ATOM 591 C C . LYS A 1 79 ? 3.287 12.310 48.182 1.00 93.50 79 LYS A C 1
ATOM 593 O O . LYS A 1 79 ? 2.177 12.536 47.708 1.00 93.50 79 LYS A O 1
ATOM 598 N N . ALA A 1 80 ? 3.874 11.121 48.065 1.00 92.00 80 ALA A N 1
ATOM 599 C CA . ALA A 1 80 ? 3.218 9.975 47.456 1.00 92.00 80 ALA A CA 1
ATOM 600 C C . ALA A 1 80 ? 2.073 9.438 48.347 1.00 92.00 80 ALA A C 1
ATOM 602 O O . ALA A 1 80 ? 2.250 9.319 49.559 1.00 92.00 80 ALA A O 1
ATOM 603 N N . PRO A 1 81 ? 0.915 9.058 47.773 1.00 91.88 81 PRO A N 1
ATOM 604 C CA . PRO A 1 81 ? -0.255 8.623 48.542 1.00 91.88 81 PRO A CA 1
ATOM 605 C C . PRO A 1 81 ? -0.152 7.183 49.072 1.00 91.88 81 PRO A C 1
ATOM 607 O O . PRO A 1 81 ? -1.036 6.728 49.794 1.00 91.88 81 PRO A O 1
ATOM 610 N N . PHE A 1 82 ? 0.890 6.437 48.702 1.00 92.06 82 PHE A N 1
ATOM 611 C CA . PHE A 1 82 ? 1.080 5.026 49.047 1.00 92.06 82 PHE A CA 1
ATOM 612 C C . PHE A 1 82 ? 2.239 4.829 50.031 1.00 92.06 82 PHE A C 1
ATOM 614 O O . PHE A 1 82 ? 3.264 5.497 49.952 1.00 92.06 82 PHE A O 1
ATOM 621 N N . GLN A 1 83 ? 2.102 3.847 50.930 1.00 85.69 83 GLN A N 1
ATOM 622 C CA . GLN A 1 83 ? 3.146 3.499 51.910 1.00 85.69 83 GLN A CA 1
ATOM 623 C C . GLN A 1 83 ? 4.389 2.866 51.267 1.00 85.69 83 GLN A C 1
ATOM 625 O O . GLN A 1 83 ? 5.496 2.992 51.784 1.00 85.69 83 GLN A O 1
ATOM 630 N N . LYS A 1 84 ? 4.206 2.158 50.148 1.00 89.50 84 LYS A N 1
ATOM 631 C CA . LYS A 1 84 ? 5.272 1.540 49.360 1.00 89.50 84 LYS A CA 1
ATOM 632 C C . LYS A 1 84 ? 5.061 1.908 47.901 1.00 89.50 84 LYS A C 1
ATOM 634 O O . LYS A 1 84 ? 3.943 1.774 47.408 1.00 89.50 84 LYS A O 1
ATOM 639 N N . ALA A 1 85 ? 6.128 2.334 47.227 1.00 90.38 85 ALA A N 1
ATOM 640 C CA . ALA A 1 85 ? 6.072 2.661 45.809 1.00 90.38 85 ALA A CA 1
ATOM 641 C C . ALA A 1 85 ? 5.495 1.483 44.998 1.00 90.38 85 ALA A C 1
ATOM 643 O O . ALA A 1 85 ? 5.917 0.335 45.210 1.00 90.38 85 ALA A O 1
ATOM 644 N N . PRO A 1 86 ? 4.521 1.731 44.101 1.00 95.06 86 PRO A N 1
ATOM 645 C CA . PRO A 1 86 ? 3.966 0.683 43.266 1.00 95.06 86 PRO A CA 1
ATOM 646 C C . PRO A 1 86 ? 5.028 0.173 42.295 1.00 95.06 86 PRO A C 1
ATOM 648 O O . PRO A 1 86 ? 5.926 0.900 41.877 1.00 95.06 86 PRO A O 1
ATOM 651 N N . ARG A 1 87 ? 4.896 -1.087 41.885 1.00 96.56 87 ARG A N 1
ATOM 652 C CA . ARG A 1 87 ? 5.660 -1.617 40.753 1.00 96.56 87 ARG A CA 1
ATOM 653 C C . ARG A 1 87 ? 5.218 -0.891 39.484 1.00 96.56 87 ARG A C 1
ATOM 655 O O . ARG A 1 87 ? 4.029 -0.913 39.179 1.00 96.56 87 ARG A O 1
ATOM 662 N N . ILE A 1 88 ? 6.144 -0.290 38.747 1.00 98.12 88 ILE A N 1
ATOM 663 C CA . ILE A 1 88 ? 5.837 0.413 37.496 1.00 98.12 88 ILE A CA 1
ATOM 664 C C . ILE A 1 88 ? 6.320 -0.441 36.321 1.00 98.12 88 ILE A C 1
ATOM 666 O O . ILE A 1 88 ? 7.460 -0.898 36.312 1.00 98.12 88 ILE A O 1
ATOM 670 N N . LEU A 1 89 ? 5.433 -0.690 35.361 1.00 98.69 89 LEU A N 1
ATOM 671 C CA . LEU A 1 89 ? 5.688 -1.469 34.152 1.00 98.69 89 LEU A CA 1
ATOM 672 C C . LEU A 1 89 ? 5.532 -0.575 32.918 1.00 98.69 89 LEU A C 1
ATOM 674 O O . LEU A 1 89 ? 4.670 0.300 32.896 1.00 98.69 89 LEU A O 1
ATOM 678 N N . ALA A 1 90 ? 6.325 -0.831 31.884 1.00 98.81 90 ALA A N 1
ATOM 679 C CA . ALA A 1 90 ? 6.260 -0.187 30.580 1.00 98.81 90 ALA A CA 1
ATOM 680 C C . ALA A 1 90 ? 5.666 -1.142 29.537 1.00 98.81 90 ALA A C 1
ATOM 682 O O . ALA A 1 90 ? 6.050 -2.314 29.470 1.00 98.81 90 ALA A O 1
ATOM 683 N N . GLY A 1 91 ? 4.782 -0.629 28.687 1.00 98.69 91 GLY A N 1
ATOM 684 C CA . GLY A 1 91 ? 4.240 -1.350 27.544 1.00 98.69 91 GLY A CA 1
ATOM 685 C C . GLY A 1 91 ? 4.054 -0.445 26.332 1.00 98.69 91 GLY A C 1
ATOM 686 O O . GLY A 1 91 ? 3.691 0.720 26.469 1.00 98.69 91 GLY A O 1
ATOM 687 N N . ARG A 1 92 ? 4.259 -0.988 25.132 1.00 98.81 92 ARG A N 1
ATOM 688 C CA . ARG A 1 92 ? 3.987 -0.297 23.864 1.00 98.81 92 ARG A CA 1
ATOM 689 C C . ARG A 1 92 ? 2.759 -0.867 23.173 1.00 98.81 92 ARG A C 1
ATOM 691 O O . ARG A 1 92 ? 2.563 -2.083 23.143 1.00 98.81 92 ARG A O 1
ATOM 698 N N . TYR A 1 93 ? 1.962 0.008 22.570 1.00 98.69 93 TYR A N 1
ATOM 699 C CA . TYR A 1 93 ? 0.749 -0.380 21.851 1.00 98.69 93 TYR A CA 1
ATOM 700 C C . TYR A 1 93 ? 0.486 0.524 20.645 1.00 98.69 93 TYR A C 1
ATOM 702 O O . TYR A 1 93 ? 1.002 1.636 20.553 1.00 98.69 93 TYR A O 1
ATOM 710 N N . GLY A 1 94 ? -0.355 0.060 19.721 1.00 97.94 94 GLY A N 1
ATOM 711 C CA . GLY A 1 94 ? -1.045 0.928 18.764 1.00 97.94 94 GLY A CA 1
ATOM 712 C C . GLY A 1 94 ? -0.182 1.692 17.751 1.00 97.94 94 GLY A C 1
ATOM 713 O O . GLY A 1 94 ? -0.675 2.675 17.182 1.00 97.94 94 GLY A O 1
ATOM 714 N N . LEU A 1 95 ? 1.082 1.305 17.540 1.00 98.06 95 LEU A N 1
ATOM 715 C CA . LEU A 1 95 ? 1.974 1.946 16.563 1.00 98.06 95 LEU A CA 1
ATOM 716 C C . LEU A 1 95 ? 1.378 1.869 15.159 1.00 98.06 95 LEU A C 1
ATOM 718 O O . LEU A 1 95 ? 0.816 0.843 14.787 1.00 98.06 95 LEU A O 1
ATOM 722 N N . SER A 1 96 ? 1.479 2.961 14.398 1.00 94.31 96 SER A N 1
ATOM 723 C CA . SER A 1 96 ? 0.962 3.049 13.023 1.00 94.31 96 SER A CA 1
ATOM 724 C C . SER A 1 96 ? -0.487 2.567 12.881 1.00 94.31 96 SER A C 1
ATOM 726 O O . SER A 1 96 ? -0.839 1.886 11.927 1.00 94.31 96 SER A O 1
ATOM 728 N N . SER A 1 97 ? -1.333 2.912 13.857 1.00 96.31 97 SER A N 1
ATOM 729 C CA . SER A 1 97 ? -2.746 2.507 13.904 1.00 96.31 97 SER A CA 1
ATOM 730 C C . SER A 1 97 ? -3.010 1.009 14.070 1.00 96.31 97 SER A C 1
ATOM 732 O O . SER A 1 97 ? -4.142 0.593 13.842 1.00 96.31 97 SER A O 1
ATOM 734 N N . LYS A 1 98 ? -2.035 0.222 14.554 1.00 97.38 98 LYS A N 1
ATOM 735 C CA . LYS A 1 98 ? -2.295 -1.133 15.061 1.00 97.38 98 LYS A CA 1
ATOM 736 C C . LYS A 1 98 ? -3.491 -1.102 16.017 1.00 97.38 98 LYS A C 1
ATOM 738 O O . LYS A 1 98 ? -3.556 -0.215 16.877 1.00 97.38 98 LYS A O 1
ATOM 743 N N . ASP A 1 99 ? -4.434 -2.024 15.838 1.00 95.81 99 ASP A N 1
ATOM 744 C CA . ASP A 1 99 ? -5.658 -2.013 16.635 1.00 95.81 99 ASP A CA 1
ATOM 745 C C . ASP A 1 99 ? -5.342 -2.220 18.124 1.00 95.81 99 ASP A C 1
ATOM 747 O O . ASP A 1 99 ? -4.341 -2.843 18.489 1.00 95.81 99 ASP A O 1
ATOM 751 N N . PHE A 1 100 ? -6.178 -1.653 18.988 1.00 98.00 100 PHE A N 1
ATOM 752 C CA . PHE A 1 100 ? -6.045 -1.765 20.436 1.00 98.00 100 PHE A CA 1
ATOM 753 C C . PHE A 1 100 ? -7.415 -2.019 21.044 1.00 98.00 100 PHE A C 1
ATOM 755 O O . PHE A 1 100 ? -8.226 -1.104 21.166 1.00 98.00 100 PHE A O 1
ATOM 762 N N . THR A 1 101 ? -7.666 -3.277 21.399 1.00 98.06 101 THR A N 1
ATOM 763 C CA . THR A 1 101 ? -8.993 -3.784 21.764 1.00 98.06 101 THR A CA 1
ATOM 764 C C . THR A 1 101 ? -9.137 -3.987 23.279 1.00 98.06 101 THR A C 1
ATOM 766 O O . THR A 1 101 ? -8.137 -4.019 24.005 1.00 98.06 101 THR A O 1
ATOM 769 N N . PRO A 1 102 ? -10.366 -4.183 23.790 1.00 98.19 102 PRO A N 1
ATOM 770 C CA . PRO A 1 102 ? -10.592 -4.534 25.191 1.00 98.19 102 PRO A CA 1
ATOM 771 C C . PRO A 1 102 ? -9.859 -5.808 25.625 1.00 98.19 102 PRO A C 1
ATOM 773 O O . PRO A 1 102 ? -9.360 -5.880 26.745 1.00 98.19 102 PRO A O 1
ATOM 776 N N . ALA A 1 103 ? -9.719 -6.784 24.722 1.00 98.31 103 ALA A N 1
ATOM 777 C CA . ALA A 1 103 ? -8.939 -7.997 24.961 1.00 98.31 103 ALA A CA 1
ATOM 778 C C . ALA A 1 103 ? -7.464 -7.690 25.262 1.00 98.31 103 ALA A C 1
ATOM 780 O O . ALA A 1 103 ? -6.882 -8.226 26.204 1.00 98.31 103 ALA A O 1
ATOM 781 N N . MET A 1 104 ? -6.872 -6.763 24.507 1.00 98.62 104 MET A N 1
ATOM 782 C CA . MET A 1 104 ? -5.496 -6.318 24.725 1.00 98.62 104 MET A CA 1
ATOM 783 C C . MET A 1 104 ? -5.348 -5.558 26.047 1.00 98.62 104 MET A C 1
ATOM 785 O O . MET A 1 104 ? -4.372 -5.758 26.765 1.00 98.62 104 MET A O 1
ATOM 789 N N . VAL A 1 105 ? -6.324 -4.719 26.411 1.00 98.75 105 VAL A N 1
ATOM 790 C CA . VAL A 1 105 ? -6.342 -4.048 27.723 1.00 98.75 105 VAL A CA 1
ATOM 791 C C . VAL A 1 105 ? -6.439 -5.071 28.857 1.00 98.75 105 VAL A C 1
ATOM 793 O O . VAL A 1 105 ? -5.721 -4.957 29.851 1.00 98.75 105 VAL A O 1
ATOM 796 N N . LYS A 1 106 ? -7.294 -6.089 28.711 1.00 98.56 106 LYS A N 1
ATOM 797 C CA . LYS A 1 106 ? -7.424 -7.174 29.687 1.00 98.56 106 LYS A CA 1
ATOM 798 C C . LYS A 1 106 ? -6.095 -7.907 29.878 1.00 98.56 106 LYS A C 1
ATOM 800 O O . LYS A 1 106 ? -5.677 -8.077 31.018 1.00 98.56 106 LYS A O 1
ATOM 805 N N . ALA A 1 107 ? -5.371 -8.210 28.802 1.00 98.62 107 ALA A N 1
ATOM 806 C CA . ALA A 1 107 ? -4.036 -8.804 28.892 1.00 98.62 107 ALA A CA 1
ATOM 807 C C . ALA A 1 107 ? -3.009 -7.914 29.611 1.00 98.62 107 ALA A C 1
ATOM 809 O O . ALA A 1 107 ? -2.154 -8.419 30.338 1.00 98.62 107 ALA A O 1
ATOM 810 N N . VAL A 1 108 ? -3.102 -6.587 29.474 1.00 98.75 108 VAL A N 1
ATOM 811 C CA . VAL A 1 108 ? -2.261 -5.655 30.245 1.00 98.75 108 VAL A CA 1
ATOM 812 C C . VAL A 1 108 ? -2.546 -5.763 31.748 1.00 98.75 108 VAL A C 1
ATOM 814 O O . VAL A 1 108 ? -1.605 -5.792 32.547 1.00 98.75 108 VAL A O 1
ATOM 817 N N . PHE A 1 109 ? -3.819 -5.852 32.145 1.00 98.62 109 PHE A N 1
ATOM 818 C CA . PHE A 1 109 ? -4.191 -6.063 33.547 1.00 98.62 109 PHE A CA 1
ATOM 819 C C . PHE A 1 109 ? -3.793 -7.455 34.056 1.00 98.62 109 PHE A C 1
ATOM 821 O O . PHE A 1 109 ? -3.243 -7.556 35.153 1.00 98.62 109 PHE A O 1
ATOM 828 N N . ASP A 1 110 ? -3.972 -8.502 33.250 1.00 98.38 110 ASP A N 1
ATOM 829 C CA . ASP A 1 110 ? -3.577 -9.872 33.596 1.00 98.38 110 ASP A CA 1
ATOM 830 C C . ASP A 1 110 ? -2.061 -9.990 33.788 1.00 98.38 110 ASP A C 1
ATOM 832 O O . ASP A 1 110 ? -1.595 -10.561 34.777 1.00 98.38 110 ASP A O 1
ATOM 836 N N . ASN A 1 111 ? -1.276 -9.361 32.907 1.00 98.56 111 ASN A N 1
ATOM 837 C CA . ASN A 1 111 ? 0.169 -9.250 33.075 1.00 98.56 111 ASN A CA 1
ATOM 838 C C . ASN A 1 111 ? 0.513 -8.564 34.404 1.00 98.56 111 ASN A C 1
ATOM 840 O O . ASN A 1 111 ? 1.317 -9.092 35.169 1.00 98.56 111 ASN A O 1
ATOM 844 N N . ALA A 1 112 ? -0.129 -7.434 34.721 1.00 97.56 112 ALA A N 1
ATOM 845 C CA . ALA A 1 112 ? 0.103 -6.698 35.965 1.00 97.56 112 ALA A CA 1
ATOM 846 C C . ALA A 1 112 ? -0.268 -7.495 37.233 1.00 97.56 112 ALA A C 1
ATOM 848 O O . ALA A 1 112 ? 0.370 -7.304 38.274 1.00 97.56 112 ALA A O 1
ATOM 849 N N . ALA A 1 113 ? -1.265 -8.381 37.147 1.00 96.94 113 ALA A N 1
ATOM 850 C CA . ALA A 1 113 ? -1.700 -9.264 38.228 1.00 96.94 113 ALA A CA 1
ATOM 851 C C . ALA A 1 113 ? -0.834 -10.529 38.378 1.00 96.94 113 ALA A C 1
ATOM 853 O O . ALA A 1 113 ? -0.868 -11.173 39.428 1.00 96.94 113 ALA A O 1
ATOM 854 N N . SER A 1 114 ? -0.044 -10.881 37.360 1.00 97.00 114 SER A N 1
ATOM 855 C CA . SER A 1 114 ? 0.812 -12.067 37.387 1.00 97.00 114 SER A CA 1
ATOM 856 C C . SER A 1 114 ? 1.927 -11.980 38.443 1.00 97.00 114 SER A C 1
ATOM 858 O O . SER A 1 114 ? 2.349 -10.898 38.878 1.00 97.00 114 SER A O 1
ATOM 860 N N . ALA A 1 115 ? 2.432 -13.149 38.852 1.00 95.12 115 ALA A N 1
ATOM 861 C CA . ALA A 1 115 ? 3.522 -13.255 39.822 1.00 95.12 115 ALA A CA 1
ATOM 862 C C . ALA A 1 115 ? 4.811 -12.583 39.310 1.00 95.12 115 ALA A C 1
ATOM 864 O O . ALA A 1 115 ? 5.479 -11.860 40.053 1.00 95.12 115 ALA A O 1
ATOM 865 N N . THR A 1 116 ? 5.117 -12.774 38.026 1.00 95.88 116 THR A N 1
ATOM 866 C CA . THR A 1 116 ? 6.301 -12.244 37.337 1.00 95.88 116 THR A CA 1
ATOM 867 C C . THR A 1 116 ? 5.866 -11.476 36.085 1.00 95.88 116 THR A C 1
ATOM 869 O O . THR A 1 116 ? 5.944 -12.022 34.981 1.00 95.88 116 THR A O 1
ATOM 872 N N . PRO A 1 117 ? 5.375 -10.231 36.226 1.00 97.44 117 PRO A N 1
ATOM 873 C CA . PRO A 1 117 ? 4.912 -9.455 35.086 1.00 97.44 117 PRO A CA 1
ATOM 874 C C . PRO A 1 117 ? 6.054 -9.189 34.117 1.00 97.44 117 PRO A C 1
ATOM 876 O O . PRO A 1 117 ? 7.168 -8.834 34.515 1.00 97.44 117 PRO A O 1
ATOM 879 N N . LYS A 1 118 ? 5.745 -9.276 32.829 1.00 98.44 118 LYS A N 1
ATOM 880 C CA . LYS A 1 118 ? 6.631 -8.808 31.774 1.00 98.44 118 LYS A CA 1
ATOM 881 C C . LYS A 1 118 ? 6.699 -7.281 31.829 1.00 98.44 118 LYS A C 1
ATOM 883 O O . LYS A 1 118 ? 5.665 -6.613 31.887 1.00 98.44 118 LYS A O 1
ATOM 888 N N . ASN A 1 119 ? 7.914 -6.739 31.815 1.00 98.31 119 ASN A N 1
ATOM 889 C CA . ASN A 1 119 ? 8.183 -5.310 31.659 1.00 98.31 119 ASN A CA 1
ATOM 890 C C . ASN A 1 119 ? 8.677 -5.025 30.228 1.00 98.31 119 ASN A C 1
ATOM 892 O O . ASN A 1 119 ? 9.130 -5.946 29.550 1.00 98.31 119 ASN A O 1
ATOM 896 N N . HIS A 1 120 ? 8.593 -3.772 29.773 1.00 98.38 120 HIS A N 1
ATOM 897 C CA . HIS A 1 120 ? 8.928 -3.346 28.404 1.00 98.38 120 HIS A CA 1
ATOM 898 C C . HIS A 1 120 ? 8.253 -4.203 27.322 1.00 98.38 120 HIS A C 1
ATOM 900 O O . HIS A 1 120 ? 8.852 -4.553 26.302 1.00 98.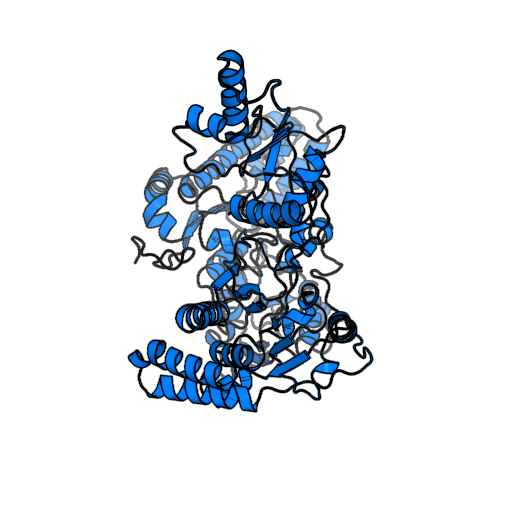38 120 HIS A O 1
ATOM 906 N N . PHE A 1 121 ? 6.994 -4.558 27.563 1.00 98.81 121 PHE A N 1
ATOM 907 C CA . PHE A 1 121 ? 6.247 -5.451 26.691 1.00 98.81 121 PHE A CA 1
ATOM 908 C C . PHE A 1 121 ? 5.678 -4.716 25.469 1.00 98.81 121 PHE A C 1
ATOM 910 O O . PHE A 1 121 ? 5.652 -3.485 25.390 1.00 98.81 121 PHE A O 1
ATOM 917 N N . THR A 1 122 ? 5.178 -5.482 24.509 1.00 98.88 122 THR A N 1
ATOM 918 C CA . THR A 1 122 ? 4.312 -4.999 23.428 1.00 98.88 122 THR A CA 1
ATOM 919 C C . THR A 1 122 ? 2.953 -5.689 23.518 1.00 98.88 122 THR A C 1
ATOM 921 O O . THR A 1 122 ? 2.837 -6.783 24.065 1.00 98.88 122 THR A O 1
ATOM 924 N N . VAL A 1 123 ? 1.891 -5.060 23.020 1.00 98.62 123 VAL A N 1
ATOM 925 C CA . VAL A 1 123 ? 0.570 -5.699 22.935 1.00 98.62 123 VAL A CA 1
ATOM 926 C C . VAL A 1 123 ? -0.063 -5.432 21.573 1.00 98.62 123 VAL A C 1
ATOM 928 O O . VAL A 1 123 ? 0.052 -4.333 21.027 1.00 98.62 123 VAL A O 1
ATOM 931 N N . GLY A 1 124 ? -0.689 -6.468 21.014 1.00 97.38 124 GLY A N 1
ATOM 932 C CA . GLY A 1 124 ? -1.331 -6.451 19.699 1.00 97.38 124 GLY A CA 1
ATOM 933 C C . GLY A 1 124 ? -0.512 -7.086 18.571 1.00 97.38 124 GLY A C 1
ATOM 934 O O . GLY A 1 124 ? -1.072 -7.343 17.514 1.00 97.38 124 GLY A O 1
ATOM 935 N N . ILE A 1 125 ? 0.774 -7.387 18.769 1.00 98.00 125 ILE A N 1
ATOM 936 C CA . ILE A 1 125 ? 1.634 -8.079 17.787 1.00 98.00 125 ILE A CA 1
ATOM 937 C C . ILE A 1 125 ? 2.077 -9.449 18.307 1.00 98.00 125 ILE A C 1
ATOM 939 O O . ILE A 1 125 ? 2.045 -9.678 19.513 1.00 98.00 125 ILE A O 1
ATOM 943 N N . HIS A 1 126 ? 2.553 -10.316 17.411 1.00 97.62 126 HIS A N 1
ATOM 944 C CA . HIS A 1 126 ? 3.271 -11.537 17.772 1.00 97.62 126 HIS A CA 1
ATOM 945 C C . HIS A 1 126 ? 4.778 -11.315 17.583 1.00 97.62 126 HIS A C 1
ATOM 947 O O . HIS A 1 126 ? 5.286 -11.332 16.461 1.00 97.62 126 HIS A O 1
ATOM 953 N N . ASP A 1 127 ? 5.476 -11.029 18.683 1.00 98.31 127 ASP A N 1
ATOM 954 C CA . ASP A 1 127 ? 6.923 -10.816 18.695 1.00 98.31 127 ASP A CA 1
ATOM 955 C C . ASP A 1 127 ? 7.643 -12.107 19.090 1.00 98.31 127 ASP A C 1
ATOM 957 O O . ASP A 1 127 ? 7.947 -12.353 20.256 1.00 98.31 127 ASP A O 1
ATOM 961 N N . ASP A 1 128 ? 7.919 -12.931 18.088 1.00 98.19 128 ASP A N 1
ATOM 962 C CA . ASP A 1 128 ? 8.642 -14.196 18.195 1.00 98.19 128 ASP A CA 1
ATOM 963 C C . ASP A 1 128 ? 10.170 -14.043 18.092 1.00 98.19 128 ASP A C 1
ATOM 965 O O . ASP A 1 128 ? 10.887 -15.041 18.090 1.00 98.19 128 ASP A O 1
ATOM 969 N N . VAL A 1 129 ? 10.677 -12.805 18.036 1.00 98.44 129 VAL A N 1
ATOM 970 C CA . VAL A 1 129 ? 12.113 -12.504 17.938 1.00 98.44 129 VAL A CA 1
ATOM 971 C C . VAL A 1 129 ? 12.662 -12.022 19.275 1.00 98.44 129 VAL A C 1
ATOM 973 O O . VAL A 1 129 ? 13.649 -12.559 19.773 1.00 98.44 129 VAL A O 1
ATOM 976 N N . THR A 1 130 ? 12.035 -11.000 19.864 1.00 98.06 130 THR A N 1
ATOM 977 C CA . THR A 1 130 ? 12.448 -10.446 21.165 1.00 98.06 130 THR A CA 1
ATOM 978 C C . THR A 1 130 ? 11.518 -10.833 22.310 1.00 98.06 130 THR A C 1
ATOM 980 O O . THR A 1 130 ? 11.777 -10.466 23.456 1.00 98.06 130 THR A O 1
ATOM 983 N N . HIS A 1 131 ? 10.463 -11.604 22.025 1.00 98.19 131 HIS A N 1
ATOM 984 C CA . HIS A 1 131 ? 9.531 -12.159 23.010 1.00 98.19 131 HIS A CA 1
ATOM 985 C C . HIS A 1 131 ? 8.900 -11.105 23.931 1.00 98.19 131 HIS A C 1
ATOM 987 O O . HIS A 1 131 ? 8.565 -11.383 25.087 1.00 98.19 131 HIS A O 1
ATOM 993 N N . THR A 1 132 ? 8.704 -9.882 23.428 1.00 98.44 132 THR A N 1
ATOM 994 C CA . THR A 1 132 ? 8.130 -8.775 24.205 1.00 98.44 132 THR A CA 1
ATOM 995 C C . THR A 1 132 ? 6.606 -8.789 24.226 1.00 98.44 132 THR A C 1
ATOM 997 O O . THR A 1 132 ? 6.024 -8.170 25.113 1.00 98.44 132 THR A O 1
ATOM 1000 N N . SER A 1 133 ? 5.940 -9.487 23.304 1.00 98.50 133 SER A N 1
ATOM 1001 C CA . SER A 1 133 ? 4.479 -9.455 23.191 1.00 98.50 133 SER A CA 1
ATOM 1002 C C . SER A 1 133 ? 3.764 -10.113 24.377 1.00 98.50 133 SER A C 1
ATOM 1004 O O . SER A 1 133 ? 4.279 -11.060 24.981 1.00 98.50 133 SER A O 1
ATOM 1006 N N . LEU A 1 134 ? 2.582 -9.597 24.720 1.00 98.62 134 LEU A N 1
ATOM 1007 C CA . LEU A 1 134 ? 1.619 -10.240 25.619 1.00 98.62 134 LEU A CA 1
ATOM 1008 C C . LEU A 1 134 ? 0.589 -11.042 24.817 1.00 98.62 134 LEU A C 1
ATOM 1010 O O . LEU A 1 134 ? 0.060 -10.537 23.823 1.00 98.62 134 LEU A O 1
ATOM 1014 N N . ASP A 1 135 ? 0.265 -12.237 25.303 1.00 97.06 135 ASP A N 1
ATOM 1015 C CA . ASP A 1 135 ? -0.851 -13.036 24.795 1.00 97.06 135 ASP A CA 1
ATOM 1016 C C . ASP A 1 135 ? -2.185 -12.481 25.309 1.00 97.06 135 ASP A C 1
ATOM 1018 O O . ASP A 1 135 ? -2.265 -11.930 26.409 1.00 97.06 135 ASP A O 1
ATOM 1022 N N . TYR A 1 136 ? -3.241 -12.623 24.512 1.00 96.81 136 TYR A N 1
ATOM 1023 C CA . TYR A 1 136 ? -4.591 -12.191 24.868 1.00 96.81 136 TYR A CA 1
ATOM 1024 C C . TYR A 1 136 ? -5.642 -13.085 24.205 1.00 96.81 136 TYR A C 1
ATOM 1026 O O . TYR A 1 136 ? -5.386 -13.680 23.161 1.00 96.81 136 TYR A O 1
ATOM 1034 N N . ASP A 1 137 ? -6.831 -13.160 24.804 1.00 96.12 137 ASP A N 1
ATOM 1035 C CA . ASP A 1 137 ? -7.981 -13.864 24.230 1.00 96.12 137 ASP A CA 1
ATOM 1036 C C . ASP A 1 137 ? -8.704 -12.962 23.210 1.00 96.12 137 ASP A C 1
ATOM 1038 O O . ASP A 1 137 ? -9.354 -11.996 23.623 1.00 96.12 137 ASP A O 1
ATOM 1042 N N . PRO A 1 138 ? -8.630 -13.238 21.893 1.00 92.00 138 PRO A N 1
ATOM 1043 C CA . PRO A 1 138 ? -9.270 -12.405 20.876 1.00 92.00 138 PRO A CA 1
ATOM 1044 C C . PRO A 1 138 ? -10.807 -12.429 20.941 1.00 92.00 138 PRO A C 1
ATOM 1046 O O . PRO A 1 138 ? -11.446 -11.547 20.366 1.00 92.00 138 PRO A O 1
ATOM 1049 N N . GLU A 1 139 ? -11.413 -13.396 21.639 1.00 92.94 139 GLU A N 1
ATOM 1050 C CA . GLU A 1 139 ? -12.868 -13.498 21.773 1.00 92.94 139 GLU A CA 1
ATOM 1051 C C . GLU A 1 139 ? -13.447 -12.603 22.873 1.00 92.94 139 GLU A C 1
ATOM 1053 O O . GLU A 1 139 ? -14.662 -12.344 22.879 1.00 92.94 139 GLU A O 1
ATOM 1058 N N . PHE A 1 140 ? -12.602 -12.088 23.772 1.00 95.25 140 PHE A N 1
ATOM 1059 C CA . PHE A 1 140 ? -13.018 -11.171 24.824 1.00 95.25 140 PHE A CA 1
ATOM 1060 C C . PHE A 1 140 ? -13.570 -9.867 24.228 1.00 95.25 140 PHE A C 1
ATOM 1062 O O . PHE A 1 140 ? -12.892 -9.150 23.491 1.00 95.25 140 PHE A O 1
ATOM 1069 N N . SER A 1 141 ? -14.813 -9.532 24.582 1.00 92.88 141 SER A N 1
ATOM 1070 C CA . SER A 1 141 ? -15.501 -8.330 24.111 1.00 92.88 141 SER A CA 1
ATOM 1071 C C . SER A 1 141 ? -16.279 -7.664 25.240 1.00 92.88 141 SER A C 1
ATOM 1073 O O . SER A 1 141 ? -16.869 -8.330 26.091 1.00 92.88 141 SER A O 1
ATOM 1075 N N . THR A 1 142 ? -16.285 -6.335 25.214 1.00 94.50 142 THR A N 1
ATOM 1076 C CA . THR A 1 142 ? -17.025 -5.460 26.132 1.00 94.50 142 THR A CA 1
ATOM 1077 C C . THR A 1 142 ? -18.197 -4.761 25.445 1.00 94.50 142 THR A C 1
ATOM 1079 O O . THR A 1 142 ? -18.863 -3.938 26.069 1.00 94.50 142 THR A O 1
ATOM 1082 N N . GLU A 1 143 ? -18.458 -5.072 24.170 1.00 89.06 143 GLU A N 1
ATOM 1083 C CA . GLU A 1 143 ? -19.503 -4.413 23.387 1.00 89.06 143 GLU A CA 1
ATOM 1084 C C . GLU A 1 143 ? -20.908 -4.729 23.921 1.00 89.06 143 GLU A C 1
ATOM 1086 O O . GLU A 1 143 ? -21.246 -5.880 24.212 1.00 89.06 143 GLU A O 1
ATOM 1091 N N . ASP A 1 144 ? -21.753 -3.699 23.996 1.00 88.00 144 ASP A N 1
ATOM 1092 C CA . ASP A 1 144 ? -23.140 -3.823 24.443 1.00 88.00 144 ASP A CA 1
ATOM 1093 C C . ASP A 1 144 ? -23.980 -4.597 23.401 1.00 88.00 144 ASP A C 1
ATOM 1095 O O . ASP A 1 144 ? -24.011 -4.199 22.231 1.00 88.00 144 ASP A O 1
ATOM 1099 N N . PRO A 1 145 ? -24.702 -5.667 23.790 1.00 86.06 145 PRO A N 1
ATOM 1100 C CA . PRO A 1 145 ? -25.602 -6.395 22.896 1.00 86.06 145 PRO A CA 1
ATOM 1101 C C . PRO A 1 145 ? -26.682 -5.530 22.225 1.00 86.06 145 PRO A C 1
ATOM 1103 O O . PRO A 1 145 ? -27.138 -5.889 21.143 1.00 86.06 145 PRO A O 1
ATOM 1106 N N . GLN A 1 146 ? -27.082 -4.406 22.836 1.00 89.50 146 GLN A N 1
ATOM 1107 C CA . GLN A 1 146 ? -28.055 -3.461 22.270 1.00 89.50 146 GLN A CA 1
ATOM 1108 C C . GLN A 1 146 ? -27.462 -2.566 21.171 1.00 89.50 146 GLN A C 1
ATOM 1110 O O . GLN A 1 146 ? -28.204 -1.873 20.481 1.00 89.50 146 GLN A O 1
ATOM 1115 N N . THR A 1 147 ? -26.136 -2.554 21.004 1.00 92.50 147 THR A N 1
ATOM 1116 C CA . THR A 1 147 ? -25.473 -1.771 19.956 1.00 92.50 147 THR A CA 1
ATOM 1117 C C . THR A 1 147 ? -25.468 -2.549 18.644 1.00 92.50 147 THR A C 1
ATOM 1119 O O . THR A 1 147 ? -24.871 -3.627 18.534 1.00 92.50 147 THR A O 1
ATOM 1122 N N . VAL A 1 148 ? -26.087 -1.971 17.615 1.00 94.06 148 VAL A N 1
ATOM 1123 C CA . VAL A 1 148 ? -25.989 -2.476 16.246 1.00 94.06 148 VAL A CA 1
ATOM 1124 C C . VAL A 1 148 ? -24.568 -2.257 15.749 1.00 94.06 148 VAL A C 1
ATOM 1126 O O . VAL A 1 148 ? -24.045 -1.146 15.812 1.00 94.06 148 VAL A O 1
ATOM 1129 N N . ARG A 1 149 ? -23.951 -3.326 15.244 1.00 96.38 149 ARG A N 1
ATOM 1130 C CA . ARG A 1 149 ? -22.573 -3.348 14.744 1.00 96.38 149 ARG A CA 1
ATOM 1131 C C . ARG A 1 149 ? -22.590 -3.812 13.303 1.00 96.38 149 ARG A C 1
ATOM 1133 O O . ARG A 1 149 ? -22.840 -4.988 13.035 1.00 96.38 149 ARG A O 1
ATOM 1140 N N . ALA A 1 150 ? -22.364 -2.877 12.390 1.00 97.44 150 ALA A N 1
ATOM 1141 C CA . ALA A 1 150 ? -22.503 -3.105 10.963 1.00 97.44 150 ALA A CA 1
ATOM 1142 C C . ALA A 1 150 ? -21.155 -2.991 10.242 1.00 97.44 150 ALA A C 1
ATOM 1144 O O . ALA A 1 150 ? -20.429 -2.006 10.403 1.00 97.44 150 ALA A O 1
ATOM 1145 N N . LEU A 1 151 ? -20.847 -4.008 9.437 1.00 97.94 151 LEU A N 1
ATOM 1146 C CA . LEU A 1 151 ? -19.696 -4.057 8.541 1.00 97.94 151 LEU A CA 1
ATOM 1147 C C . LEU A 1 151 ? -20.152 -3.916 7.091 1.00 97.94 151 LEU A C 1
ATOM 1149 O O . LEU A 1 151 ? -21.066 -4.613 6.661 1.00 97.94 151 LEU A O 1
ATOM 1153 N N . PHE A 1 152 ? -19.482 -3.060 6.324 1.00 97.38 152 PHE A N 1
ATOM 1154 C CA . PHE A 1 152 ? -19.757 -2.885 4.896 1.00 97.38 152 PHE A CA 1
ATOM 1155 C C . PHE A 1 152 ? -18.474 -3.034 4.094 1.00 97.38 152 PHE A C 1
ATOM 1157 O O . PHE A 1 152 ? -17.561 -2.221 4.246 1.00 97.38 152 PHE A O 1
ATOM 1164 N N . TYR A 1 153 ? -18.442 -4.036 3.223 1.00 95.25 153 TYR A N 1
ATOM 1165 C CA . TYR A 1 153 ? -17.356 -4.315 2.296 1.00 95.25 153 TYR A CA 1
ATOM 1166 C C . TYR A 1 153 ? -17.703 -3.718 0.931 1.00 95.25 153 TYR A C 1
ATOM 1168 O O . TYR A 1 153 ? -18.566 -4.233 0.218 1.00 95.25 153 TYR A O 1
ATOM 1176 N N . GLY A 1 154 ? -17.033 -2.621 0.584 1.00 91.19 154 GLY A N 1
ATOM 1177 C CA . GLY A 1 154 ? -17.190 -1.908 -0.686 1.00 91.19 154 GLY A CA 1
ATOM 1178 C C . GLY A 1 154 ? -15.906 -1.883 -1.508 1.00 91.19 154 GLY A C 1
ATOM 1179 O O . GLY A 1 154 ? -14.828 -2.187 -1.001 1.00 91.19 154 GLY A O 1
ATOM 1180 N N . LEU A 1 155 ? -16.015 -1.492 -2.772 1.00 84.44 155 LEU A N 1
ATOM 1181 C CA . LEU A 1 155 ? -14.885 -1.205 -3.650 1.00 84.44 155 LEU A CA 1
ATOM 1182 C C . LEU A 1 155 ? -14.516 0.279 -3.571 1.00 84.44 155 LEU A C 1
ATOM 1184 O O . LEU A 1 155 ? -15.387 1.149 -3.579 1.00 84.44 155 LEU A O 1
ATOM 1188 N N . GLY A 1 156 ? -13.222 0.592 -3.581 1.00 78.12 156 GLY A N 1
ATOM 1189 C CA . GLY A 1 156 ? -12.748 1.964 -3.747 1.00 78.12 156 GLY A CA 1
ATOM 1190 C C . GLY A 1 156 ? -13.445 2.641 -4.935 1.00 78.12 156 GLY A C 1
ATOM 1191 O O . GLY A 1 156 ? -13.399 2.126 -6.051 1.00 78.12 156 GLY A O 1
ATOM 1192 N N . SER A 1 157 ? -14.095 3.778 -4.661 1.00 72.19 157 SER A N 1
ATOM 1193 C CA . SER A 1 157 ? -14.896 4.585 -5.601 1.00 72.19 157 SER A CA 1
ATOM 1194 C C . SER A 1 157 ? -16.303 4.073 -5.967 1.00 72.19 157 SER A C 1
ATOM 1196 O O . SER A 1 157 ? -16.945 4.691 -6.813 1.00 72.19 157 SER A O 1
ATOM 1198 N N . ASP A 1 158 ? -16.851 3.045 -5.305 1.00 77.62 158 ASP A N 1
ATOM 1199 C CA . ASP A 1 158 ? -18.248 2.603 -5.527 1.00 77.62 158 ASP A CA 1
ATOM 1200 C C . ASP A 1 158 ? -19.315 3.431 -4.773 1.00 77.62 158 ASP A C 1
ATOM 1202 O O . ASP A 1 158 ? -20.517 3.298 -5.010 1.00 77.62 158 ASP A O 1
ATOM 1206 N N . GLY A 1 159 ? -18.877 4.319 -3.874 1.00 83.56 159 GLY A N 1
ATOM 1207 C CA . GLY A 1 159 ? -19.731 5.208 -3.083 1.00 83.56 159 GLY A CA 1
ATOM 1208 C C . GLY A 1 159 ? -20.176 4.661 -1.719 1.00 83.56 159 GLY A C 1
ATOM 1209 O O . GLY A 1 159 ? -20.851 5.391 -0.992 1.00 83.56 159 GLY A O 1
ATOM 1210 N N . THR A 1 160 ? -19.756 3.452 -1.328 1.00 89.81 160 THR A N 1
ATOM 1211 C CA . THR A 1 160 ? -20.097 2.797 -0.046 1.00 89.81 160 THR A CA 1
ATOM 1212 C C . THR A 1 160 ? -19.765 3.665 1.163 1.00 89.81 160 THR A C 1
ATOM 1214 O O . THR A 1 160 ? -20.628 3.967 1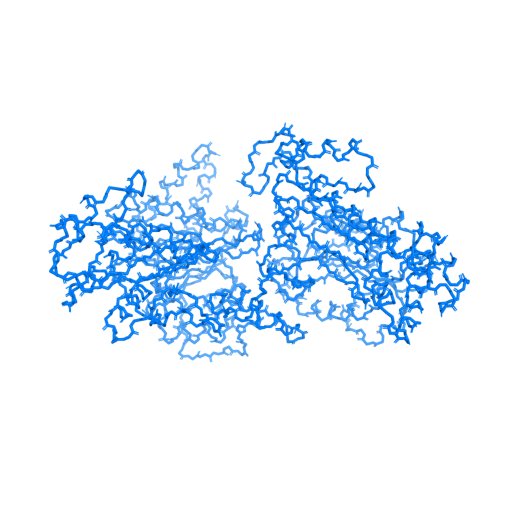.984 1.00 89.81 160 THR A O 1
ATOM 1217 N N . VAL A 1 161 ? -18.526 4.153 1.249 1.00 89.50 161 VAL A N 1
ATOM 1218 C CA . VAL A 1 161 ? -18.075 5.026 2.346 1.00 89.50 161 VAL A CA 1
ATOM 1219 C C . VAL A 1 161 ? -18.918 6.303 2.434 1.00 89.50 161 VAL A C 1
ATOM 1221 O O . VAL A 1 161 ? -19.263 6.753 3.527 1.00 89.50 161 VAL A O 1
ATOM 1224 N N . GLY A 1 162 ? -19.268 6.894 1.288 1.00 87.44 162 GLY A N 1
ATOM 1225 C CA . GLY A 1 162 ? -20.106 8.092 1.231 1.00 87.44 162 GLY A CA 1
ATOM 1226 C C . GLY A 1 162 ? -21.519 7.832 1.756 1.00 87.44 162 GLY A C 1
ATOM 1227 O O . GLY A 1 162 ? -22.017 8.607 2.573 1.00 87.44 162 GLY A O 1
ATOM 1228 N N . ALA A 1 163 ? -22.130 6.719 1.342 1.00 89.06 163 ALA A N 1
ATOM 1229 C CA . ALA A 1 163 ? -23.432 6.277 1.838 1.00 89.06 163 ALA A CA 1
ATOM 1230 C C . ALA A 1 163 ? -23.409 5.978 3.344 1.00 89.06 163 ALA A C 1
ATOM 1232 O O . ALA A 1 163 ? -24.315 6.377 4.071 1.00 89.06 163 ALA A O 1
ATOM 1233 N N . ASN A 1 164 ? -22.343 5.361 3.851 1.00 93.69 164 ASN A N 1
ATOM 1234 C CA . ASN A 1 164 ? -22.192 5.079 5.277 1.00 93.69 164 ASN A CA 1
ATOM 1235 C C . ASN A 1 164 ? -22.024 6.357 6.108 1.00 93.69 164 ASN A C 1
ATOM 1237 O O . ASN A 1 164 ? -22.677 6.504 7.137 1.00 93.69 164 ASN A O 1
ATOM 1241 N N . LYS A 1 165 ? -21.242 7.339 5.635 1.00 91.75 165 LYS A N 1
ATOM 1242 C CA . LYS A 1 165 ? -21.176 8.675 6.262 1.00 91.75 165 LYS A CA 1
ATOM 1243 C C . LYS A 1 165 ? -22.537 9.367 6.297 1.00 91.75 165 LYS A C 1
ATOM 1245 O O . LYS A 1 165 ? -22.841 10.048 7.270 1.00 91.75 165 LYS A O 1
ATOM 1250 N N . ASN A 1 166 ? -23.338 9.214 5.245 1.00 88.25 166 ASN A N 1
ATOM 1251 C CA . ASN A 1 166 ? -24.693 9.752 5.206 1.00 88.25 166 ASN A CA 1
ATOM 1252 C C . ASN A 1 166 ? -25.603 9.024 6.213 1.00 88.25 166 ASN A C 1
ATOM 1254 O O . ASN A 1 166 ? -26.255 9.675 7.018 1.00 88.25 166 ASN A O 1
ATOM 1258 N N . SER A 1 167 ? -25.543 7.692 6.261 1.00 90.56 167 SER A N 1
ATOM 1259 C CA . SER A 1 167 ? -26.311 6.872 7.209 1.00 90.56 167 SER A CA 1
ATOM 1260 C C . SER A 1 167 ? -26.012 7.225 8.668 1.00 90.56 167 SER A C 1
ATOM 1262 O O . SER A 1 167 ? -26.938 7.350 9.460 1.00 90.56 167 SER A O 1
ATOM 1264 N N . ILE A 1 168 ? -24.741 7.475 9.010 1.00 92.69 168 ILE A N 1
ATOM 1265 C CA . ILE A 1 168 ? -24.345 7.968 10.341 1.00 92.69 168 ILE A CA 1
ATOM 1266 C C . ILE A 1 168 ? -25.030 9.292 10.673 1.00 92.69 168 ILE A C 1
ATOM 1268 O O . ILE A 1 168 ? -25.503 9.458 11.791 1.00 92.69 168 ILE A O 1
ATOM 1272 N N . LYS A 1 169 ? -25.075 10.231 9.720 1.00 90.50 169 LYS A N 1
ATOM 1273 C CA . LYS A 1 169 ? -25.724 11.531 9.930 1.00 90.50 169 LYS A CA 1
ATOM 1274 C C . LYS A 1 169 ? -27.223 11.378 10.122 1.00 90.50 169 LYS A C 1
ATOM 1276 O O . LYS A 1 169 ? -27.742 11.956 11.057 1.00 90.50 169 LYS A O 1
ATOM 1281 N N . ILE A 1 170 ? -27.886 10.580 9.283 1.00 86.44 170 ILE A N 1
ATOM 1282 C CA . ILE A 1 170 ? -29.324 10.315 9.417 1.00 86.44 170 ILE A CA 1
ATOM 1283 C C . ILE A 1 170 ? -29.620 9.755 10.812 1.00 86.44 170 ILE A C 1
ATOM 1285 O O . ILE A 1 170 ? -30.424 10.315 11.542 1.00 86.44 170 ILE A O 1
ATOM 1289 N N . ILE A 1 171 ? -28.920 8.695 11.225 1.00 88.44 171 ILE A N 1
ATOM 1290 C CA . ILE A 1 171 ? -29.197 8.043 12.512 1.00 88.44 171 ILE A CA 1
ATOM 1291 C C . ILE A 1 171 ? -28.825 8.952 13.692 1.00 88.44 171 ILE A C 1
ATOM 1293 O O . ILE A 1 171 ? -29.572 9.021 14.659 1.00 88.44 171 ILE A O 1
ATOM 1297 N N . GLY A 1 172 ? -27.698 9.661 13.627 1.00 89.38 172 GLY A N 1
ATOM 1298 C CA . GLY A 1 172 ? -27.243 10.521 14.723 1.00 89.38 172 GLY A CA 1
ATOM 1299 C C . GLY A 1 172 ? -27.959 11.874 14.833 1.00 89.38 172 GLY A C 1
ATOM 1300 O O . GLY A 1 172 ? -27.917 12.472 15.902 1.00 89.38 172 GLY A O 1
ATOM 1301 N N . GLU A 1 173 ? -28.568 12.385 13.756 1.00 88.06 173 GLU A N 1
ATOM 1302 C CA . GLU A 1 173 ? -29.334 13.646 13.768 1.00 88.06 173 GLU A CA 1
ATOM 1303 C C . GLU A 1 173 ? -30.837 13.412 13.988 1.00 88.06 173 GLU A C 1
ATOM 1305 O O . GLU A 1 173 ? -31.485 14.252 14.610 1.00 88.06 173 GLU A O 1
ATOM 1310 N N . ASP A 1 174 ? -31.394 12.302 13.488 1.00 83.19 174 ASP A N 1
ATOM 1311 C CA . ASP A 1 174 ? -32.840 12.039 13.508 1.00 83.19 174 ASP A CA 1
ATOM 1312 C C . ASP A 1 174 ? -33.257 10.976 14.561 1.00 83.19 174 ASP A C 1
ATOM 1314 O O . ASP A 1 174 ? -34.429 10.606 14.611 1.00 83.19 174 ASP A O 1
ATOM 1318 N N . THR A 1 175 ? -32.341 10.476 15.411 1.00 83.56 175 THR A N 1
ATOM 1319 C CA . THR A 1 175 ? -32.650 9.512 16.498 1.00 83.56 175 THR A CA 1
ATOM 1320 C C . THR A 1 175 ? -31.884 9.811 17.793 1.00 83.56 175 THR A C 1
ATOM 1322 O O . THR A 1 175 ? -30.866 10.497 17.766 1.00 83.56 175 THR A O 1
ATOM 1325 N N . ASP A 1 176 ? -32.318 9.227 18.917 1.00 88.75 176 ASP A N 1
ATOM 1326 C CA . ASP A 1 176 ? -31.616 9.312 20.214 1.00 88.75 176 ASP A CA 1
ATOM 1327 C C . ASP A 1 176 ? -30.363 8.414 20.302 1.00 88.75 176 ASP A C 1
ATOM 1329 O O . ASP A 1 176 ? -29.659 8.404 21.316 1.00 88.75 176 ASP A O 1
ATOM 1333 N N . ASN A 1 177 ? -30.072 7.622 19.264 1.00 90.88 177 ASN A N 1
ATOM 1334 C CA . ASN A 1 177 ? -28.903 6.752 19.267 1.00 90.88 177 ASN A CA 1
ATOM 1335 C C . ASN A 1 177 ? -27.611 7.551 19.096 1.00 90.88 177 ASN A C 1
ATOM 1337 O O . ASN A 1 177 ? -27.469 8.402 18.218 1.00 90.88 177 ASN A O 1
ATOM 1341 N N . TYR A 1 178 ? -26.590 7.152 19.846 1.00 95.12 178 TYR A N 1
ATOM 1342 C CA . TYR A 1 178 ? -25.219 7.508 19.527 1.00 95.12 178 TYR A CA 1
ATOM 1343 C C . TYR A 1 178 ? -24.795 6.778 18.253 1.00 95.12 178 TYR A C 1
ATOM 1345 O O . TYR A 1 178 ? -25.069 5.589 18.083 1.00 95.12 178 TYR A O 1
ATOM 1353 N N . ALA A 1 179 ? -24.082 7.485 17.380 1.00 95.69 179 ALA A N 1
ATOM 1354 C CA . ALA A 1 179 ? -23.581 6.955 16.121 1.00 95.69 179 ALA A CA 1
ATOM 1355 C C . ALA A 1 179 ? -22.053 7.084 16.045 1.00 95.69 179 ALA A C 1
ATOM 1357 O O . ALA A 1 179 ? -21.483 8.135 16.342 1.00 95.69 179 ALA A O 1
ATOM 1358 N N . GLN A 1 180 ? -21.381 6.020 15.613 1.00 96.88 180 GLN A N 1
ATOM 1359 C CA . GLN A 1 180 ? -19.941 5.991 15.367 1.00 96.88 180 GLN A CA 1
ATOM 1360 C C . GLN A 1 180 ? -19.673 5.391 13.986 1.00 96.88 180 GLN A C 1
ATOM 1362 O O . GLN A 1 180 ? -20.287 4.396 13.604 1.00 96.88 180 GLN A O 1
ATOM 1367 N N . GLY A 1 181 ? -18.713 5.964 13.257 1.00 96.62 181 GLY A N 1
ATOM 1368 C CA . GLY A 1 181 ? -18.183 5.370 12.035 1.00 96.62 181 GLY A CA 1
ATOM 1369 C C . GLY A 1 181 ? -16.667 5.423 11.980 1.00 96.62 181 GLY A C 1
ATOM 1370 O O . GLY A 1 181 ? -16.066 6.472 12.213 1.00 96.62 181 GLY A O 1
ATOM 1371 N N . TYR A 1 182 ? -16.067 4.297 11.616 1.00 97.12 182 TYR A N 1
ATOM 1372 C CA . TYR A 1 182 ? -14.661 4.185 11.260 1.00 97.12 182 TYR A CA 1
ATOM 1373 C C . TYR A 1 182 ? -14.543 3.516 9.889 1.00 97.12 182 TYR A C 1
ATOM 1375 O O . TYR A 1 182 ? -15.334 2.640 9.547 1.00 97.12 182 TYR A O 1
ATOM 1383 N N . PHE A 1 183 ? -13.583 3.949 9.080 1.00 94.50 183 PHE A N 1
ATOM 1384 C CA . PHE A 1 183 ? -13.453 3.508 7.694 1.00 94.50 183 PHE A CA 1
ATOM 1385 C C . PHE A 1 183 ? -12.024 3.040 7.463 1.00 94.50 183 PHE A C 1
ATOM 1387 O O . PHE A 1 183 ? -11.094 3.843 7.534 1.00 94.50 183 PHE A O 1
ATOM 1394 N N . VAL A 1 184 ? -11.871 1.749 7.192 1.00 91.69 184 VAL A N 1
ATOM 1395 C CA . VAL A 1 184 ? -10.612 1.150 6.762 1.00 91.69 184 VAL A CA 1
ATOM 1396 C C . VAL A 1 184 ? -10.554 1.271 5.246 1.00 91.69 184 VAL A C 1
ATOM 1398 O O . VAL A 1 184 ? -11.414 0.746 4.533 1.00 91.69 184 VAL A O 1
ATOM 1401 N N . TYR A 1 185 ? -9.554 1.998 4.765 1.00 85.62 185 TYR A N 1
ATOM 1402 C CA . TYR A 1 185 ? -9.242 2.107 3.346 1.00 85.62 185 TYR A CA 1
ATOM 1403 C C . TYR A 1 185 ? -7.985 1.298 3.066 1.00 85.62 185 TYR A C 1
ATOM 1405 O O . TYR A 1 185 ? -7.075 1.257 3.892 1.00 85.62 185 TYR A O 1
ATOM 1413 N N . ASP A 1 186 ? -7.920 0.712 1.881 1.00 82.88 186 ASP A N 1
ATOM 1414 C CA . ASP A 1 186 ? -6.647 0.321 1.295 1.00 82.88 186 ASP A CA 1
ATOM 1415 C C . ASP A 1 186 ? -5.933 1.584 0.778 1.00 82.88 186 ASP A C 1
ATOM 1417 O O . ASP A 1 186 ? -6.563 2.551 0.338 1.00 82.88 186 ASP A O 1
ATOM 1421 N N . SER A 1 187 ? -4.611 1.587 0.826 1.00 71.44 187 SER A N 1
ATOM 1422 C CA . SER A 1 187 ? -3.767 2.617 0.222 1.00 71.44 187 SER A CA 1
ATOM 1423 C C . SER A 1 187 ? -3.754 2.539 -1.310 1.00 71.44 187 SER A C 1
ATOM 1425 O O . SER A 1 187 ? -3.419 3.522 -1.973 1.00 71.44 187 SER A O 1
ATOM 1427 N N . LYS A 1 188 ? -4.177 1.419 -1.910 1.00 77.94 188 LYS A N 1
ATOM 1428 C CA . LYS A 1 188 ? -4.481 1.344 -3.347 1.00 77.94 188 LYS A CA 1
ATOM 1429 C C . LYS A 1 188 ? -5.622 2.300 -3.692 1.00 77.94 188 LYS A C 1
ATOM 1431 O O . LYS A 1 188 ? -6.751 2.150 -3.231 1.00 77.94 188 LYS A O 1
ATOM 1436 N N . LYS A 1 189 ? -5.344 3.260 -4.577 1.00 68.56 189 LYS A N 1
ATOM 1437 C CA . LYS A 1 189 ? -6.266 4.365 -4.885 1.00 68.56 189 LYS A CA 1
ATOM 1438 C C . LYS A 1 189 ? -7.576 3.943 -5.553 1.00 68.56 189 LYS A C 1
ATOM 1440 O O . LYS A 1 189 ? -8.573 4.646 -5.412 1.00 68.56 189 LYS A O 1
ATOM 1445 N N . ALA A 1 190 ? -7.591 2.832 -6.290 1.00 61.78 190 ALA A N 1
ATOM 1446 C CA . ALA A 1 190 ? -8.821 2.281 -6.853 1.00 61.78 190 ALA A CA 1
ATOM 1447 C C . ALA A 1 190 ? -8.808 0.753 -6.885 1.00 61.78 190 ALA A C 1
ATOM 1449 O O . ALA A 1 190 ? -7.753 0.113 -6.954 1.00 61.78 190 ALA A O 1
ATOM 1450 N N . GLY A 1 191 ? -10.009 0.171 -6.900 1.00 63.25 191 GLY A N 1
ATOM 1451 C CA . GLY A 1 191 ? -10.199 -1.269 -7.061 1.00 63.25 191 GLY A CA 1
ATOM 1452 C C . GLY A 1 191 ? -9.802 -2.096 -5.836 1.00 63.25 191 GLY A C 1
ATOM 1453 O O . GLY A 1 191 ? -9.501 -3.282 -5.965 1.00 63.25 191 GLY A O 1
ATOM 1454 N N . ALA A 1 192 ? -9.690 -1.466 -4.674 1.00 78.56 192 ALA A N 1
ATOM 1455 C CA . ALA A 1 192 ? -9.350 -2.132 -3.430 1.00 78.56 192 ALA A CA 1
ATOM 1456 C C . ALA A 1 192 ? -10.530 -2.148 -2.465 1.00 78.56 192 ALA A C 1
ATOM 1458 O O . ALA A 1 192 ? -11.500 -1.412 -2.651 1.00 78.56 192 ALA A O 1
ATOM 1459 N N . VAL A 1 193 ? -10.462 -3.028 -1.471 1.00 87.06 193 VAL A N 1
ATOM 1460 C CA . VAL A 1 193 ? -11.536 -3.185 -0.494 1.00 87.06 193 VAL A CA 1
ATOM 1461 C C . VAL A 1 193 ? -11.544 -1.981 0.441 1.00 87.06 193 VAL A C 1
ATOM 1463 O O . VAL A 1 193 ? -10.510 -1.539 0.932 1.00 87.06 193 VAL A O 1
ATOM 1466 N N . THR A 1 194 ? -12.734 -1.463 0.708 1.00 90.75 194 THR A N 1
ATOM 1467 C CA . THR A 1 194 ? -12.997 -0.548 1.819 1.00 90.75 194 THR A CA 1
ATOM 1468 C C . THR A 1 194 ? -13.900 -1.255 2.814 1.00 90.75 194 THR A C 1
ATOM 1470 O O . THR A 1 194 ? -14.891 -1.863 2.403 1.00 90.75 194 THR A O 1
ATOM 1473 N N . ILE A 1 195 ? -13.578 -1.168 4.104 1.00 94.88 195 ILE A N 1
ATOM 1474 C CA . ILE A 1 195 ? -14.380 -1.763 5.176 1.00 94.88 195 ILE A CA 1
ATOM 1475 C C . ILE A 1 195 ? -14.884 -0.637 6.071 1.00 94.88 195 ILE A C 1
ATOM 1477 O O . ILE A 1 195 ? -14.108 0.082 6.701 1.00 94.88 195 ILE A O 1
ATOM 1481 N N . SER A 1 196 ? -16.199 -0.447 6.105 1.00 97.12 196 SER A N 1
ATOM 1482 C CA . SER A 1 196 ? -16.826 0.520 7.011 1.00 97.12 196 SER A CA 1
ATOM 1483 C C . SER A 1 196 ? -17.295 -0.188 8.275 1.00 97.12 196 SER A C 1
ATOM 1485 O O . SER A 1 196 ? -18.036 -1.161 8.181 1.00 97.12 196 SER A O 1
ATOM 1487 N N . HIS A 1 197 ? -16.899 0.331 9.433 1.00 97.88 197 HIS A N 1
ATOM 1488 C CA . HIS A 1 197 ? -17.302 -0.132 10.757 1.00 97.88 197 HIS A CA 1
ATOM 1489 C C . HIS A 1 197 ? -18.253 0.890 11.364 1.00 97.88 197 HIS A C 1
ATOM 1491 O O . HIS A 1 197 ? -17.825 1.990 11.726 1.00 97.88 197 HIS A O 1
ATOM 1497 N N . LEU A 1 198 ? -19.535 0.545 11.457 1.00 97.62 198 LEU A N 1
ATOM 1498 C CA . LEU A 1 198 ? -20.556 1.423 12.019 1.00 97.62 198 LEU A CA 1
ATOM 1499 C C . LEU A 1 198 ? -21.114 0.847 13.317 1.00 97.62 198 LEU A C 1
ATOM 1501 O O . LEU A 1 198 ? -21.428 -0.343 13.385 1.00 97.62 198 LEU A O 1
ATOM 1505 N N . ARG A 1 199 ? -21.266 1.706 14.327 1.00 96.88 199 ARG A N 1
ATOM 1506 C CA . ARG A 1 199 ? -21.937 1.374 15.586 1.00 96.88 199 ARG A CA 1
ATOM 1507 C C . ARG A 1 199 ? -23.070 2.355 15.854 1.00 96.88 199 ARG A C 1
ATOM 1509 O O . ARG A 1 199 ? -22.866 3.563 15.733 1.00 96.88 199 ARG A O 1
ATOM 1516 N N . PHE A 1 200 ? -24.225 1.827 16.247 1.00 95.12 200 PHE A N 1
ATOM 1517 C CA . PHE A 1 200 ? -25.400 2.606 16.640 1.00 95.12 200 PHE A CA 1
ATOM 1518 C C . PHE A 1 200 ? -25.993 2.026 17.916 1.00 95.12 200 PHE A C 1
ATOM 1520 O O . PHE A 1 200 ? -26.252 0.823 17.966 1.00 95.12 200 PHE A O 1
ATOM 1527 N N . GLY A 1 201 ? -26.201 2.842 18.944 1.00 93.00 201 GLY A N 1
ATOM 1528 C CA . GLY A 1 201 ? -26.778 2.342 20.188 1.00 93.00 201 GLY A CA 1
ATOM 1529 C C . GLY A 1 201 ? -27.204 3.430 21.170 1.00 93.00 201 GLY A C 1
ATOM 1530 O O . GLY A 1 201 ? -26.827 4.592 21.016 1.00 93.00 201 GLY A O 1
ATOM 1531 N N . PRO A 1 202 ? -27.949 3.051 22.221 1.00 92.06 202 PRO A N 1
ATOM 1532 C CA . PRO A 1 202 ? -28.560 3.994 23.160 1.00 92.06 202 PRO A CA 1
ATOM 1533 C C . PRO A 1 202 ? -27.569 4.598 24.171 1.00 92.06 202 PRO A C 1
ATOM 1535 O O . PRO A 1 202 ? -27.923 5.501 24.924 1.00 92.06 202 PRO A O 1
ATOM 1538 N N . LYS A 1 203 ? -26.329 4.095 24.230 1.00 93.00 203 LYS A N 1
ATOM 1539 C CA . LYS A 1 203 ? -25.285 4.548 25.163 1.00 93.00 203 LYS A CA 1
ATOM 1540 C C . LYS A 1 203 ? -24.121 5.201 24.416 1.00 93.00 203 LYS A C 1
ATOM 1542 O O . LYS A 1 203 ? -23.843 4.808 23.282 1.00 93.00 203 LYS A O 1
ATOM 1547 N N . PRO A 1 204 ? -23.381 6.129 25.055 1.00 94.75 204 PRO A N 1
ATOM 1548 C CA . PRO A 1 204 ? -22.171 6.696 24.472 1.00 94.75 204 PRO A CA 1
ATOM 1549 C C . PRO A 1 204 ? -21.175 5.614 24.029 1.00 94.75 204 PRO A C 1
ATOM 1551 O O . PRO A 1 204 ? -20.752 4.780 24.829 1.00 94.75 204 PRO A O 1
ATOM 1554 N N . ILE A 1 205 ? -20.760 5.655 22.761 1.00 95.38 205 ILE A N 1
ATOM 1555 C CA . ILE A 1 205 ? -19.882 4.641 22.162 1.00 95.38 205 ILE A CA 1
ATOM 1556 C C . ILE A 1 205 ? -18.412 5.017 22.403 1.00 95.38 205 ILE A C 1
ATOM 1558 O O . ILE A 1 205 ? -17.892 5.956 21.796 1.00 95.38 205 ILE A O 1
ATOM 1562 N N . ARG A 1 206 ? -17.719 4.267 23.272 1.00 95.31 206 ARG A N 1
ATOM 1563 C CA . ARG A 1 206 ? -16.278 4.439 23.569 1.00 95.31 206 ARG A CA 1
ATOM 1564 C C . ARG A 1 206 ? -15.360 3.543 22.735 1.00 95.31 206 ARG A C 1
ATOM 1566 O O . ARG A 1 206 ? -14.136 3.711 22.771 1.00 95.31 206 ARG A O 1
ATOM 1573 N N . SER A 1 207 ? -15.945 2.636 21.961 1.00 96.56 207 SER A N 1
ATOM 1574 C CA . SER A 1 207 ? -15.280 1.546 21.251 1.00 96.56 207 SER A CA 1
ATOM 1575 C C . SER A 1 207 ? -14.415 2.049 20.089 1.00 96.56 207 SER A C 1
ATOM 1577 O O . SER A 1 207 ? -14.793 1.987 18.922 1.00 96.56 207 SER A O 1
ATOM 1579 N N . SER A 1 208 ? -13.252 2.625 20.399 1.00 96.62 208 SER A N 1
ATOM 1580 C CA . SER A 1 208 ? -12.286 3.145 19.416 1.00 96.62 208 SER A CA 1
ATOM 1581 C C . SER A 1 208 ? -11.349 2.055 18.871 1.00 96.62 208 SER A C 1
ATOM 1583 O O . SER A 1 208 ? -10.136 2.238 18.837 1.00 96.62 208 SER A O 1
ATOM 1585 N N . TYR A 1 209 ? -11.956 0.938 18.459 1.00 96.94 209 TYR A N 1
ATOM 1586 C CA . TYR A 1 209 ? -11.350 -0.266 17.878 1.00 96.94 209 TYR A CA 1
ATOM 1587 C C . TYR A 1 209 ? -12.277 -0.860 16.802 1.00 96.94 209 TYR A C 1
ATOM 1589 O O . TYR A 1 209 ? -13.463 -0.495 16.720 1.00 96.94 209 TYR A O 1
ATOM 1597 N N . LEU A 1 210 ? -11.760 -1.763 15.964 1.00 96.56 210 LEU A N 1
ATOM 1598 C CA . LEU A 1 210 ? -12.529 -2.359 14.867 1.00 96.56 210 LEU A CA 1
ATOM 1599 C C . LEU A 1 210 ? -13.622 -3.312 15.378 1.00 96.56 210 LEU A C 1
ATOM 1601 O O . LEU A 1 210 ? -13.534 -3.886 16.457 1.00 96.56 210 LEU A O 1
ATOM 1605 N N . ILE A 1 211 ? -14.692 -3.474 14.603 1.00 96.62 211 ILE A N 1
ATOM 1606 C CA . ILE A 1 211 ? -15.749 -4.453 14.911 1.00 96.62 211 ILE A CA 1
ATOM 1607 C C . ILE A 1 211 ? -15.232 -5.852 14.569 1.00 96.62 211 ILE A C 1
ATOM 1609 O O . ILE A 1 211 ? -14.966 -6.129 13.402 1.00 96.62 211 ILE A O 1
ATOM 1613 N N . SER A 1 212 ? -15.158 -6.728 15.571 1.00 92.06 212 SER A N 1
ATOM 1614 C CA . SER A 1 212 ? -14.881 -8.162 15.407 1.00 92.06 212 SER A CA 1
ATOM 1615 C C . SER A 1 212 ? -16.139 -9.036 15.475 1.00 92.06 212 SER A C 1
ATOM 1617 O O . SER A 1 212 ? -16.119 -10.169 15.002 1.00 92.06 212 SER A O 1
ATOM 1619 N N . LYS A 1 213 ? -17.240 -8.511 16.036 1.00 93.94 213 LYS A N 1
ATOM 1620 C CA . LYS A 1 213 ? -18.533 -9.195 16.215 1.00 93.94 213 LYS A CA 1
ATOM 1621 C C . LYS A 1 213 ? -19.665 -8.320 15.670 1.00 93.94 213 LYS A C 1
ATOM 1623 O O . LYS A 1 213 ? -20.134 -7.403 16.336 1.00 93.94 213 LYS A O 1
ATOM 1628 N N . ALA A 1 214 ? -20.079 -8.581 14.436 1.00 96.00 214 ALA A N 1
ATOM 1629 C CA . ALA A 1 214 ? -21.058 -7.800 13.691 1.00 96.00 214 ALA A CA 1
ATOM 1630 C C . ALA A 1 214 ? -22.446 -8.454 13.702 1.00 96.00 214 ALA A C 1
ATOM 1632 O O . ALA A 1 214 ? -22.591 -9.637 13.392 1.00 96.00 214 ALA A O 1
ATOM 1633 N N . SER A 1 215 ? -23.471 -7.653 13.992 1.00 95.94 215 SER A N 1
ATOM 1634 C CA . SER A 1 215 ? -24.881 -8.037 13.857 1.00 95.94 215 SER A CA 1
ATOM 1635 C C . SER A 1 215 ? -25.401 -7.850 12.426 1.00 95.94 215 SER A C 1
ATOM 1637 O O . SER A 1 215 ? -26.462 -8.366 12.078 1.00 95.94 215 SER A O 1
ATOM 1639 N N . PHE A 1 216 ? -24.663 -7.110 11.596 1.00 97.69 216 PHE A N 1
ATOM 1640 C CA . PHE A 1 216 ? -24.981 -6.863 10.196 1.00 97.69 216 PHE A CA 1
ATOM 1641 C C . PHE A 1 216 ? -23.703 -6.863 9.349 1.00 97.69 216 PHE A C 1
ATOM 1643 O O . PHE A 1 216 ? -22.731 -6.188 9.691 1.00 97.69 216 PHE A O 1
ATOM 1650 N N . VAL A 1 217 ? -23.707 -7.581 8.227 1.00 98.31 217 VAL A N 1
ATOM 1651 C CA . VAL A 1 217 ? -22.608 -7.587 7.253 1.00 98.31 217 VAL A CA 1
ATOM 1652 C C . VAL A 1 217 ? -23.175 -7.334 5.859 1.00 98.31 217 VAL A C 1
ATOM 1654 O O . VAL A 1 217 ? -24.117 -8.001 5.446 1.00 98.31 217 VAL A O 1
ATOM 1657 N N . ALA A 1 218 ? -22.598 -6.394 5.114 1.00 98.06 218 ALA A N 1
ATOM 1658 C CA . ALA A 1 218 ? -22.933 -6.150 3.716 1.00 98.06 218 ALA A CA 1
ATOM 1659 C C . ALA A 1 218 ? -21.718 -6.326 2.804 1.00 98.06 218 ALA A C 1
ATOM 1661 O O . ALA A 1 218 ? -20.637 -5.807 3.082 1.00 98.06 218 ALA A O 1
ATOM 1662 N N . CYS A 1 219 ? -21.921 -7.013 1.685 1.00 96.94 219 CYS A N 1
ATOM 1663 C CA . CYS A 1 219 ? -20.948 -7.202 0.622 1.00 96.94 219 CYS A CA 1
ATOM 1664 C C . CYS A 1 219 ? -21.460 -6.546 -0.659 1.00 96.94 219 CYS A C 1
ATOM 1666 O O . CYS A 1 219 ? -22.432 -7.000 -1.259 1.00 96.94 219 CYS A O 1
ATOM 1668 N N . HIS A 1 220 ? -20.825 -5.455 -1.081 1.00 95.25 220 HIS A N 1
ATOM 1669 C CA . HIS A 1 220 ? -21.262 -4.695 -2.253 1.00 95.25 220 HIS A CA 1
ATOM 1670 C C . HIS A 1 220 ? -20.614 -5.186 -3.558 1.00 95.25 220 HIS A C 1
ATOM 1672 O O . HIS A 1 220 ? -20.963 -4.696 -4.632 1.00 95.25 220 HIS A O 1
ATOM 1678 N N . GLN A 1 221 ? -19.697 -6.157 -3.479 1.00 90.44 221 GLN A N 1
ATOM 1679 C CA . GLN A 1 221 ? -19.010 -6.763 -4.620 1.00 90.44 221 GLN A CA 1
ATOM 1680 C C . GLN A 1 221 ? -18.988 -8.285 -4.495 1.00 90.44 221 GLN A C 1
ATOM 1682 O O . GLN A 1 221 ? -18.263 -8.826 -3.663 1.00 90.44 221 GLN A O 1
ATOM 1687 N N . PHE A 1 222 ? -19.714 -8.980 -5.372 1.00 90.81 222 PHE A N 1
ATOM 1688 C CA . PHE A 1 222 ? -19.818 -10.442 -5.343 1.00 90.81 222 PHE A CA 1
ATOM 1689 C C . PHE A 1 222 ? -18.452 -11.155 -5.318 1.00 90.81 222 PHE A C 1
ATOM 1691 O O . PHE A 1 222 ? -18.242 -12.090 -4.547 1.00 90.81 222 PHE A O 1
ATOM 1698 N N . SER A 1 223 ? -17.482 -10.668 -6.102 1.00 87.62 223 SER A N 1
ATOM 1699 C CA . SER A 1 223 ? -16.143 -11.266 -6.214 1.00 87.62 223 SER A CA 1
ATOM 1700 C C . SER A 1 223 ? -15.331 -11.250 -4.915 1.00 87.62 223 SER A C 1
ATOM 1702 O O . SER A 1 223 ? -14.367 -12.005 -4.793 1.00 87.62 223 SER A O 1
ATOM 1704 N N . PHE A 1 224 ? -15.703 -10.437 -3.920 1.00 91.12 224 PHE A N 1
ATOM 1705 C CA . PHE A 1 224 ? -15.025 -10.437 -2.623 1.00 91.12 224 PHE A CA 1
ATOM 1706 C C . PHE A 1 224 ? -15.257 -11.729 -1.841 1.00 91.12 224 PHE A C 1
ATOM 1708 O O . PHE A 1 224 ? -14.385 -12.113 -1.065 1.00 91.12 224 PHE A O 1
ATOM 1715 N N . LEU A 1 225 ? -16.376 -12.426 -2.063 1.00 92.69 225 LEU A N 1
ATOM 1716 C CA . LEU A 1 225 ? -16.653 -13.701 -1.397 1.00 92.69 225 LEU A CA 1
ATOM 1717 C C . LEU A 1 225 ? -15.646 -14.782 -1.789 1.00 92.69 225 LEU A C 1
ATOM 1719 O O . LEU A 1 225 ? -15.293 -15.616 -0.967 1.00 92.69 225 LEU A O 1
ATOM 1723 N N . GLU A 1 226 ? -15.119 -14.734 -3.014 1.00 89.88 226 GLU A N 1
ATOM 1724 C CA . GLU A 1 226 ? -14.084 -15.662 -3.475 1.00 89.88 226 GLU A CA 1
ATOM 1725 C C . GLU A 1 226 ? -12.701 -15.364 -2.870 1.00 89.88 226 GLU A C 1
ATOM 1727 O O . GLU A 1 226 ? -11.776 -16.144 -3.086 1.00 89.88 226 GLU A O 1
ATOM 1732 N N . ARG A 1 227 ? -12.528 -14.241 -2.156 1.00 88.44 227 ARG A N 1
ATOM 1733 C CA . ARG A 1 227 ? -11.215 -13.726 -1.724 1.00 88.44 227 ARG A CA 1
ATOM 1734 C C . ARG A 1 227 ? -11.087 -13.496 -0.220 1.00 88.44 227 ARG A C 1
ATOM 1736 O O . ARG A 1 227 ? -9.994 -13.653 0.311 1.00 88.44 227 ARG A O 1
ATOM 1743 N N . PHE A 1 228 ? -12.168 -13.108 0.452 1.00 91.00 228 PHE A N 1
ATOM 1744 C CA . PHE A 1 228 ? -12.142 -12.682 1.850 1.00 91.00 228 PHE A CA 1
ATOM 1745 C C . PHE A 1 228 ? -13.147 -13.459 2.688 1.00 91.00 228 PHE A C 1
ATOM 1747 O O . PHE A 1 228 ? -14.322 -13.575 2.333 1.00 91.00 228 PHE A O 1
ATOM 1754 N N . ASP A 1 229 ? -12.705 -13.899 3.863 1.00 92.94 229 ASP A N 1
ATOM 1755 C CA . ASP A 1 229 ? -13.566 -14.510 4.872 1.00 92.94 229 ASP A CA 1
ATOM 1756 C C . ASP A 1 229 ? -14.333 -13.438 5.672 1.00 92.94 229 ASP A C 1
ATOM 1758 O O . ASP A 1 229 ? -14.124 -13.220 6.865 1.00 92.94 229 ASP A O 1
ATOM 1762 N N . MET A 1 230 ? -15.202 -12.697 4.982 1.00 92.38 230 MET A N 1
ATOM 1763 C CA . MET A 1 230 ? -15.906 -11.546 5.562 1.00 92.38 230 MET A CA 1
ATOM 1764 C C . MET A 1 230 ? -16.963 -11.927 6.603 1.00 92.38 230 MET A C 1
ATOM 1766 O O . MET A 1 230 ? -17.256 -11.147 7.508 1.00 92.38 230 MET A O 1
ATOM 1770 N N . LEU A 1 231 ? -17.539 -13.129 6.496 1.00 96.56 231 LEU A N 1
ATOM 1771 C CA . LEU A 1 231 ? -18.559 -13.596 7.434 1.00 96.56 231 LEU A CA 1
ATOM 1772 C C . LEU A 1 231 ? -17.959 -14.068 8.759 1.00 96.56 231 LEU A C 1
ATOM 1774 O O . LEU A 1 231 ? -18.715 -14.263 9.714 1.00 96.56 231 LEU A O 1
ATOM 1778 N N . LYS A 1 232 ? -16.625 -14.176 8.875 1.00 94.69 232 LYS A N 1
ATOM 1779 C CA . LYS A 1 232 ? -15.928 -14.512 10.125 1.00 94.69 232 LYS A CA 1
ATOM 1780 C C . LYS A 1 232 ? -16.407 -13.646 11.288 1.00 94.69 232 LYS A C 1
ATOM 1782 O O . LYS A 1 232 ? -16.716 -14.184 12.348 1.00 94.69 232 LYS A O 1
ATOM 1787 N N . ALA A 1 233 ? -16.569 -12.344 11.051 1.00 93.88 233 ALA A N 1
ATOM 1788 C CA . ALA A 1 233 ? -17.022 -11.382 12.051 1.00 93.88 233 ALA A CA 1
ATOM 1789 C C . ALA A 1 233 ? -18.534 -11.434 12.343 1.00 93.88 233 ALA A C 1
ATOM 1791 O O . ALA A 1 233 ? -18.976 -10.846 13.325 1.00 93.88 233 ALA A O 1
ATOM 1792 N N . ALA A 1 234 ? -19.354 -12.105 11.527 1.00 96.88 234 ALA A N 1
ATOM 1793 C CA . ALA A 1 234 ? -20.797 -12.181 11.755 1.00 96.88 234 ALA A CA 1
ATOM 1794 C C . ALA A 1 234 ? -21.115 -12.989 13.024 1.00 96.88 234 ALA A C 1
ATOM 1796 O O . ALA A 1 234 ? -20.592 -14.094 13.209 1.00 96.88 234 ALA A O 1
ATOM 1797 N N . THR A 1 235 ? -21.993 -12.465 13.878 1.00 95.56 235 THR A N 1
ATOM 1798 C CA . THR A 1 235 ? -22.524 -13.195 15.037 1.00 95.56 235 THR A CA 1
ATOM 1799 C C . THR A 1 235 ? -23.649 -14.152 14.624 1.00 95.56 235 THR A C 1
ATOM 1801 O O . THR A 1 235 ? -24.280 -13.940 13.587 1.00 95.56 235 THR A O 1
ATOM 1804 N N . PRO A 1 236 ? -23.973 -15.179 15.432 1.00 96.62 236 PRO A N 1
ATOM 1805 C CA . PRO A 1 236 ? -25.169 -15.985 15.204 1.00 96.62 236 PRO A CA 1
ATOM 1806 C C . PRO A 1 236 ? -26.437 -15.123 15.078 1.00 96.62 236 PRO A C 1
ATOM 1808 O O . PRO A 1 236 ? -26.639 -14.198 15.863 1.00 96.62 236 PRO A O 1
ATOM 1811 N N . GLY A 1 237 ? -27.276 -15.409 14.081 1.00 96.38 237 GLY A N 1
ATOM 1812 C CA . GLY A 1 237 ? -28.505 -14.676 13.769 1.00 96.38 237 GLY A CA 1
ATOM 1813 C C . GLY A 1 237 ? -28.306 -13.324 13.074 1.00 96.38 237 GLY A C 1
ATOM 1814 O O . GLY A 1 237 ? -29.291 -12.610 12.883 1.00 96.38 237 GLY A O 1
ATOM 1815 N N . ALA A 1 238 ? -27.070 -12.954 12.715 1.00 97.12 238 ALA A N 1
ATOM 1816 C CA . ALA A 1 238 ? -26.787 -11.700 12.019 1.00 97.12 238 ALA A CA 1
ATOM 1817 C C . ALA A 1 238 ? -27.414 -11.653 10.614 1.00 97.12 238 ALA A C 1
ATOM 1819 O O . ALA A 1 238 ? -27.674 -12.681 9.983 1.00 97.12 238 ALA A O 1
ATOM 1820 N N . THR A 1 239 ? -27.622 -10.438 10.110 1.00 98.12 239 THR A N 1
ATOM 1821 C CA . THR A 1 239 ? -28.113 -10.208 8.745 1.00 98.12 239 THR A CA 1
ATOM 1822 C C . THR A 1 239 ? -26.942 -10.077 7.773 1.00 98.12 239 THR A C 1
ATOM 1824 O O . THR A 1 239 ? -26.008 -9.315 8.029 1.00 98.12 239 THR A O 1
ATOM 1827 N N . PHE A 1 240 ? -27.006 -10.790 6.649 1.00 98.44 240 PHE A N 1
ATOM 1828 C CA . PHE A 1 240 ? -26.053 -10.697 5.548 1.00 98.44 240 PHE A CA 1
ATOM 1829 C C . PHE A 1 240 ? -26.739 -10.153 4.289 1.00 98.44 240 PHE A C 1
ATOM 1831 O O . PHE A 1 240 ? -27.697 -10.748 3.804 1.00 98.44 240 PHE A O 1
ATOM 1838 N N . LEU A 1 241 ? -26.241 -9.034 3.762 1.00 98.38 241 LEU A N 1
ATOM 1839 C CA . LEU A 1 241 ? -26.705 -8.407 2.522 1.00 98.38 241 LEU A CA 1
ATOM 1840 C C . LEU A 1 241 ? -25.642 -8.547 1.428 1.00 98.38 241 LEU A C 1
ATOM 1842 O O . LEU A 1 241 ? -24.508 -8.108 1.614 1.00 98.38 241 LEU A O 1
ATOM 1846 N N . LEU A 1 242 ? -26.008 -9.085 0.268 1.00 98.25 242 LEU A N 1
ATOM 1847 C CA . LEU A 1 242 ? -25.092 -9.282 -0.855 1.00 98.25 242 LEU A CA 1
ATOM 1848 C C . LEU A 1 242 ? -25.607 -8.613 -2.134 1.00 98.25 242 LEU A C 1
ATOM 1850 O O . LEU A 1 242 ? -26.709 -8.894 -2.598 1.00 98.25 242 LEU A O 1
ATOM 1854 N N . ASN A 1 243 ? -24.765 -7.777 -2.741 1.00 96.50 243 ASN A N 1
ATOM 1855 C CA . ASN A 1 243 ? -24.946 -7.348 -4.123 1.00 96.50 243 ASN A CA 1
ATOM 1856 C C . ASN A 1 243 ? -24.504 -8.479 -5.069 1.00 96.50 243 ASN A C 1
ATOM 1858 O O . ASN A 1 243 ? -23.324 -8.842 -5.089 1.00 96.50 243 ASN A O 1
ATOM 1862 N N . SER A 1 244 ? -25.440 -9.037 -5.831 1.00 94.31 244 SER A N 1
ATOM 1863 C CA . SER A 1 244 ? -25.259 -10.237 -6.651 1.00 94.31 244 SER A CA 1
ATOM 1864 C C . SER A 1 244 ? -25.985 -10.090 -7.983 1.00 94.31 244 SER A C 1
ATOM 1866 O O . SER A 1 244 ? -27.129 -9.660 -8.008 1.00 94.31 244 SER A O 1
ATOM 1868 N N . ILE A 1 245 ? -25.343 -10.519 -9.072 1.00 90.69 245 ILE A N 1
ATOM 1869 C CA . ILE A 1 245 ? -26.000 -10.663 -10.386 1.00 90.69 245 ILE A CA 1
ATOM 1870 C C . ILE A 1 245 ? -26.924 -11.891 -10.453 1.00 90.69 245 ILE A C 1
ATOM 1872 O O . ILE A 1 245 ? -27.691 -12.043 -11.396 1.00 90.69 245 ILE A O 1
ATOM 1876 N N . TYR A 1 246 ? -26.818 -12.788 -9.470 1.00 93.69 246 TYR A N 1
ATOM 1877 C CA . TYR A 1 246 ? -27.646 -13.983 -9.329 1.00 93.69 246 TYR A CA 1
ATOM 1878 C C . TYR A 1 246 ? -28.806 -13.701 -8.375 1.00 93.69 246 TYR A C 1
ATOM 1880 O O . TYR A 1 246 ? -28.590 -13.126 -7.300 1.00 93.69 246 TYR A O 1
ATOM 1888 N N . GLY A 1 247 ? -30.009 -14.135 -8.757 1.00 94.44 247 GLY A N 1
ATOM 1889 C CA . GLY A 1 247 ? -31.229 -13.987 -7.962 1.00 94.44 247 GLY A CA 1
ATOM 1890 C C . GLY A 1 247 ? -31.290 -14.916 -6.738 1.00 94.44 247 GLY A C 1
ATOM 1891 O O . GLY A 1 247 ? -30.405 -15.755 -6.550 1.00 94.44 247 GLY A O 1
ATOM 1892 N N . PRO A 1 248 ? -32.340 -14.806 -5.901 1.00 96.06 248 PRO A N 1
ATOM 1893 C CA . PRO A 1 248 ? -32.458 -15.562 -4.649 1.00 96.06 248 PRO A CA 1
ATOM 1894 C C . PRO A 1 248 ? -32.507 -17.085 -4.834 1.00 96.06 248 PRO A C 1
ATOM 1896 O O . PRO A 1 248 ? -32.096 -17.807 -3.929 1.00 96.06 248 PRO A O 1
ATOM 1899 N N . ASP A 1 249 ? -32.965 -17.563 -5.993 1.00 95.44 249 ASP A N 1
ATOM 1900 C CA . ASP A 1 249 ? -33.071 -18.995 -6.297 1.00 95.44 249 ASP A CA 1
ATOM 1901 C C . ASP A 1 249 ? -31.766 -19.600 -6.851 1.00 95.44 249 ASP A C 1
ATOM 1903 O O . ASP A 1 249 ? -31.595 -20.813 -6.816 1.00 95.44 249 ASP A O 1
ATOM 1907 N N . GLU A 1 250 ? -30.832 -18.772 -7.335 1.00 95.25 250 GLU A N 1
ATOM 1908 C CA . GLU A 1 250 ? -29.600 -19.220 -8.012 1.00 95.25 250 GLU A CA 1
ATOM 1909 C C . GLU A 1 250 ? -28.333 -18.891 -7.213 1.00 95.25 250 GLU A C 1
ATOM 1911 O O . GLU A 1 250 ? -27.336 -19.607 -7.282 1.00 95.25 250 GLU A O 1
ATOM 1916 N N . VAL A 1 251 ? -28.351 -17.807 -6.427 1.00 96.31 251 VAL A N 1
ATOM 1917 C CA . VAL A 1 251 ? -27.162 -17.268 -5.749 1.00 96.31 251 VAL A CA 1
ATOM 1918 C C . VAL A 1 251 ? -26.429 -18.303 -4.903 1.00 96.31 251 VAL A C 1
ATOM 1920 O O . VAL A 1 251 ? -25.202 -18.263 -4.833 1.00 96.31 251 VAL A O 1
ATOM 1923 N N . TRP A 1 252 ? -27.161 -19.237 -4.288 1.00 97.12 252 TRP A N 1
ATOM 1924 C CA . TRP A 1 252 ? -26.598 -20.258 -3.412 1.00 97.12 252 TRP A CA 1
ATOM 1925 C C . TRP A 1 252 ? -25.517 -21.083 -4.115 1.00 97.12 252 TRP A C 1
ATOM 1927 O O . TRP A 1 252 ? -24.439 -21.267 -3.549 1.00 97.12 252 TRP A O 1
ATOM 1937 N N . ASP A 1 253 ? -25.745 -21.484 -5.366 1.00 95.00 253 ASP A N 1
ATOM 1938 C CA . ASP A 1 253 ? -24.834 -22.337 -6.140 1.00 95.00 253 ASP A CA 1
ATOM 1939 C C . ASP A 1 253 ? -23.559 -21.609 -6.596 1.00 95.00 253 ASP A C 1
ATOM 1941 O O . ASP A 1 253 ? -22.581 -22.234 -7.013 1.00 95.00 253 ASP A O 1
ATOM 1945 N N . HIS A 1 254 ? -23.532 -20.284 -6.447 1.00 94.38 254 HIS A N 1
ATOM 1946 C CA . HIS A 1 254 ? -22.390 -19.432 -6.761 1.00 94.38 254 HIS A CA 1
ATOM 1947 C C . HIS A 1 254 ? -21.600 -18.986 -5.521 1.00 94.38 254 HIS A C 1
ATOM 1949 O O . HIS A 1 254 ? -20.635 -18.230 -5.652 1.00 94.38 254 HIS A O 1
ATOM 1955 N N . LEU A 1 255 ? -21.970 -19.435 -4.316 1.00 96.44 255 LEU A N 1
ATOM 1956 C CA . LEU A 1 255 ? -21.243 -19.108 -3.088 1.00 96.44 255 LEU A CA 1
ATOM 1957 C C . LEU A 1 255 ? -20.106 -20.108 -2.811 1.00 96.44 255 LEU A C 1
ATOM 1959 O O . LEU A 1 255 ? -20.283 -21.312 -3.007 1.00 96.44 255 LEU A O 1
ATOM 1963 N N . PRO A 1 256 ? -18.959 -19.658 -2.271 1.00 96.88 256 PRO A N 1
ATOM 1964 C CA . PRO A 1 256 ? -17.924 -20.558 -1.769 1.00 96.88 256 PRO A CA 1
ATOM 1965 C C . PRO A 1 256 ? -18.418 -21.438 -0.615 1.00 96.88 256 PRO A C 1
ATOM 1967 O O . PRO A 1 256 ? -19.223 -21.006 0.217 1.00 96.88 256 PRO A O 1
ATOM 1970 N N . ARG A 1 257 ? -17.852 -22.644 -0.500 1.00 97.31 257 ARG A N 1
ATOM 1971 C CA . ARG A 1 257 ? -18.133 -23.616 0.568 1.00 97.31 257 ARG A CA 1
ATOM 1972 C C . ARG A 1 257 ? -18.101 -22.994 1.962 1.00 97.31 257 ARG A C 1
ATOM 1974 O O . ARG A 1 257 ? -19.045 -23.178 2.728 1.00 97.31 257 ARG A O 1
ATOM 1981 N N . ARG A 1 258 ? -17.049 -22.237 2.298 1.00 96.62 258 ARG A N 1
ATOM 1982 C CA . ARG A 1 258 ? -16.915 -21.606 3.620 1.00 96.62 258 ARG A CA 1
ATOM 1983 C C . ARG A 1 258 ? -18.003 -20.572 3.902 1.00 96.62 258 ARG A C 1
ATOM 1985 O O . ARG A 1 258 ? -18.476 -20.484 5.032 1.00 96.62 258 ARG A O 1
ATOM 1992 N N . VAL A 1 259 ? -18.417 -19.816 2.887 1.00 97.50 259 VAL A N 1
ATOM 1993 C CA . VAL A 1 259 ? -19.488 -18.816 3.007 1.00 97.50 259 VAL A CA 1
ATOM 1994 C C . VAL A 1 259 ? -20.822 -19.511 3.278 1.00 97.50 259 VAL A C 1
ATOM 1996 O O . VAL A 1 259 ? -21.499 -19.153 4.239 1.00 97.50 259 VAL A O 1
ATOM 1999 N N . GLN A 1 260 ? -21.162 -20.550 2.502 1.00 98.12 260 GLN A N 1
ATOM 2000 C CA . GLN A 1 260 ? -22.366 -21.360 2.734 1.00 98.12 260 GLN A CA 1
ATOM 2001 C C . GLN A 1 260 ? -22.385 -21.955 4.151 1.00 98.12 260 GLN A C 1
ATOM 2003 O O . GLN A 1 260 ? -23.386 -21.837 4.858 1.00 98.12 260 GLN A O 1
ATOM 2008 N N . GLN A 1 261 ? -21.263 -22.539 4.588 1.00 97.94 261 GLN A N 1
ATOM 2009 C CA . GLN A 1 261 ? -21.130 -23.140 5.917 1.00 97.94 261 GLN A CA 1
ATOM 2010 C C . GLN A 1 261 ? -21.401 -22.119 7.029 1.00 97.94 261 GLN A C 1
ATOM 2012 O O . GLN A 1 261 ? -22.185 -22.384 7.936 1.00 97.94 261 GLN A O 1
ATOM 2017 N N . GLN A 1 262 ? -20.820 -20.919 6.937 1.00 98.12 262 GLN A N 1
ATOM 2018 C CA . GLN A 1 262 ? -21.037 -19.875 7.938 1.00 98.12 262 GLN A CA 1
ATOM 2019 C C . GLN A 1 262 ? -22.467 -19.336 7.945 1.00 98.12 262 GLN A C 1
ATOM 2021 O O . GLN A 1 262 ? -22.981 -19.038 9.021 1.00 98.12 262 GLN A O 1
ATOM 2026 N N . ILE A 1 263 ? -23.121 -19.228 6.783 1.00 98.38 263 ILE A N 1
ATOM 2027 C CA . ILE A 1 263 ? -24.537 -18.846 6.704 1.00 98.38 263 ILE A CA 1
ATOM 2028 C C . ILE A 1 263 ? -25.405 -19.860 7.468 1.00 98.38 263 ILE A C 1
ATOM 2030 O O . ILE A 1 263 ? -26.261 -19.449 8.255 1.00 98.38 263 ILE A O 1
ATOM 2034 N N . ILE A 1 264 ? -25.147 -21.162 7.295 1.00 98.19 264 ILE A N 1
ATOM 2035 C CA . ILE A 1 264 ? -25.880 -22.247 7.967 1.00 98.19 264 ILE A CA 1
ATOM 2036 C C . ILE A 1 264 ? -25.582 -22.273 9.470 1.00 98.19 264 ILE A C 1
ATOM 2038 O O . ILE A 1 264 ? -26.502 -22.144 10.281 1.00 98.19 264 ILE A O 1
ATOM 2042 N N . ASP A 1 265 ? -24.309 -22.396 9.854 1.00 97.94 265 ASP A N 1
ATOM 2043 C CA . ASP A 1 265 ? -23.897 -22.594 11.252 1.00 97.94 265 ASP A CA 1
ATOM 2044 C C . ASP A 1 265 ? -24.311 -21.422 12.137 1.00 97.94 265 ASP A C 1
ATOM 2046 O O . ASP A 1 265 ? -24.772 -21.597 13.268 1.00 97.94 265 ASP A O 1
ATOM 2050 N N . LYS A 1 266 ? -24.179 -20.206 11.601 1.00 98.06 266 LYS A N 1
ATOM 2051 C CA . LYS A 1 266 ? -24.543 -18.978 12.303 1.00 98.06 266 LYS A CA 1
ATOM 2052 C C . LYS A 1 266 ? -26.011 -18.614 12.106 1.00 98.06 266 LYS A C 1
ATOM 2054 O O . LYS A 1 266 ? -26.442 -17.634 12.700 1.00 98.06 266 LYS A O 1
ATOM 2059 N N . LYS A 1 267 ? -26.795 -19.375 11.331 1.00 98.00 267 LYS A N 1
ATOM 2060 C CA . LYS A 1 267 ? -28.220 -19.109 11.054 1.00 98.00 267 LYS A CA 1
ATOM 2061 C C . LYS A 1 267 ? -28.450 -17.668 10.582 1.00 98.00 267 LYS A C 1
ATOM 2063 O O . LYS A 1 267 ? -29.262 -16.940 11.156 1.00 98.00 267 LYS A O 1
ATOM 2068 N N . LEU A 1 268 ? -27.663 -17.235 9.599 1.00 98.19 268 LEU A N 1
ATOM 2069 C CA . LEU A 1 268 ? -27.708 -15.860 9.108 1.00 98.19 268 LEU A CA 1
ATOM 2070 C C . LEU A 1 268 ? -29.004 -15.596 8.338 1.00 98.19 268 LEU A C 1
ATOM 2072 O O . LEU A 1 268 ? -29.492 -16.458 7.608 1.00 98.19 268 LEU A O 1
ATOM 2076 N N . LYS A 1 269 ? -29.528 -14.375 8.454 1.00 98.12 269 LYS A N 1
ATOM 2077 C CA . LYS A 1 269 ? -30.617 -13.893 7.596 1.00 98.12 269 LYS A CA 1
ATOM 2078 C C . LYS A 1 269 ? -30.008 -13.361 6.307 1.00 98.12 269 LYS A C 1
ATOM 2080 O O . LYS A 1 269 ? -29.339 -12.328 6.337 1.00 98.12 269 LYS A O 1
ATOM 2085 N N . PHE A 1 270 ? -30.171 -14.086 5.206 1.00 98.25 270 PHE A N 1
ATOM 2086 C CA . PHE A 1 270 ? -29.452 -13.808 3.966 1.00 98.25 270 PHE A CA 1
ATOM 2087 C C . PHE A 1 270 ? -30.340 -13.092 2.943 1.00 98.25 270 PHE A C 1
ATOM 2089 O O . PHE A 1 270 ? -31.393 -13.601 2.574 1.00 98.25 270 PHE A O 1
ATOM 2096 N N . TYR A 1 271 ? -29.893 -11.927 2.474 1.00 98.44 271 TYR A N 1
ATOM 2097 C CA . TYR A 1 271 ? -30.578 -11.101 1.484 1.00 98.44 271 TYR A CA 1
ATOM 2098 C C . TYR A 1 271 ? -29.683 -10.818 0.279 1.00 98.44 271 TYR A C 1
ATOM 2100 O O . TYR A 1 271 ? -28.479 -10.585 0.428 1.00 98.44 271 TYR A O 1
ATOM 2108 N N . VAL A 1 272 ? -30.290 -10.772 -0.905 1.00 97.94 272 VAL A N 1
ATOM 2109 C CA . VAL A 1 272 ? -29.616 -10.467 -2.172 1.00 97.94 272 VAL A CA 1
ATOM 2110 C C . VAL A 1 272 ? -30.349 -9.402 -2.976 1.00 97.94 272 VAL A C 1
ATOM 2112 O O . VAL A 1 272 ? -31.568 -9.256 -2.875 1.00 97.94 272 VAL A O 1
ATOM 2115 N N . ILE A 1 273 ? -29.583 -8.670 -3.782 1.00 97.44 273 ILE A N 1
ATOM 2116 C CA . ILE A 1 273 ? -30.073 -7.690 -4.755 1.00 97.44 273 ILE A CA 1
ATOM 2117 C C . ILE A 1 273 ? -29.067 -7.554 -5.904 1.00 97.44 273 ILE A C 1
ATOM 2119 O O . ILE A 1 273 ? -27.863 -7.505 -5.652 1.00 97.44 273 ILE A O 1
ATOM 2123 N N . ASP A 1 274 ? -29.539 -7.422 -7.147 1.00 95.31 274 ASP A N 1
ATOM 2124 C CA . ASP A 1 274 ? -28.700 -6.948 -8.257 1.00 95.31 274 ASP A CA 1
ATOM 2125 C C . ASP A 1 274 ? -28.745 -5.418 -8.313 1.00 95.31 274 ASP A C 1
ATOM 2127 O O . ASP A 1 274 ? -29.543 -4.798 -9.024 1.00 95.31 274 ASP A O 1
ATOM 2131 N N . ALA A 1 275 ? -27.888 -4.776 -7.519 1.00 94.06 275 ALA A N 1
ATOM 2132 C CA . ALA A 1 275 ? -27.879 -3.324 -7.433 1.00 94.06 275 ALA A CA 1
ATOM 2133 C C . ALA A 1 275 ? -27.390 -2.665 -8.733 1.00 94.06 275 ALA A C 1
ATOM 2135 O O . ALA A 1 275 ? -27.723 -1.505 -8.987 1.00 94.06 275 ALA A O 1
ATOM 2136 N N . TYR A 1 276 ? -26.621 -3.374 -9.567 1.00 90.88 276 TYR A N 1
ATOM 2137 C CA . TYR A 1 276 ? -26.151 -2.856 -10.851 1.00 90.88 276 TYR A CA 1
ATOM 2138 C C . TYR A 1 276 ? -27.267 -2.830 -11.891 1.00 90.88 276 TYR A C 1
ATOM 2140 O O . TYR A 1 276 ? -27.414 -1.830 -12.599 1.00 90.88 276 TYR A O 1
ATOM 2148 N N . ASP A 1 277 ? -28.084 -3.879 -11.959 1.00 91.62 277 ASP A N 1
ATOM 2149 C CA . ASP A 1 277 ? -29.269 -3.900 -12.811 1.00 91.62 277 ASP A CA 1
ATOM 2150 C C . ASP A 1 277 ? -30.290 -2.839 -12.371 1.00 91.62 277 ASP A C 1
ATOM 2152 O O . ASP A 1 277 ? -30.760 -2.052 -13.201 1.00 91.62 277 ASP A O 1
ATOM 2156 N N . VAL A 1 278 ? -30.539 -2.702 -11.061 1.00 92.44 278 VAL A N 1
ATOM 2157 C CA . VAL A 1 278 ? -31.399 -1.631 -10.523 1.00 92.44 278 VAL A CA 1
ATOM 2158 C C . VAL A 1 278 ? -30.840 -0.246 -10.878 1.00 92.44 278 VAL A C 1
ATOM 2160 O O . VAL A 1 278 ? -31.578 0.618 -11.364 1.00 92.44 278 VAL A O 1
ATOM 2163 N N . ALA A 1 279 ? -29.533 -0.017 -10.715 1.00 90.00 279 ALA A N 1
ATOM 2164 C CA . ALA A 1 279 ? -28.890 1.245 -11.086 1.00 90.00 279 ALA A CA 1
ATOM 2165 C C . ALA A 1 279 ? -28.995 1.531 -12.595 1.00 90.00 279 ALA A C 1
ATOM 2167 O O . ALA A 1 279 ? -29.231 2.673 -13.001 1.00 90.00 279 ALA A O 1
ATOM 2168 N N . LYS A 1 280 ? -28.873 0.507 -13.445 1.00 88.56 280 LYS A N 1
ATOM 2169 C CA . LYS A 1 280 ? -29.019 0.632 -14.899 1.00 88.56 280 LYS A CA 1
ATOM 2170 C C . LYS A 1 280 ? -30.453 0.989 -15.287 1.00 88.56 280 LYS A C 1
ATOM 2172 O O . LYS A 1 280 ? -30.649 1.956 -16.025 1.00 88.56 280 LYS A O 1
ATOM 2177 N N . LYS A 1 281 ? -31.448 0.269 -14.757 1.00 88.94 281 LYS A N 1
ATOM 2178 C CA . LYS A 1 281 ? -32.883 0.496 -15.014 1.00 88.94 281 LYS A CA 1
ATOM 2179 C C . LYS A 1 281 ? -33.354 1.877 -14.551 1.00 88.94 281 LYS A C 1
ATOM 2181 O O . LYS A 1 281 ? -34.184 2.495 -15.208 1.00 88.94 281 LYS A O 1
ATOM 2186 N N . THR A 1 282 ? -32.784 2.393 -13.463 1.00 86.75 282 THR A N 1
ATOM 2187 C CA . THR A 1 282 ? -33.118 3.717 -12.899 1.00 86.75 282 THR A CA 1
ATOM 2188 C C . THR A 1 282 ? -32.281 4.865 -13.484 1.00 86.75 282 THR A C 1
ATOM 2190 O O . THR A 1 282 ? -32.486 6.036 -13.153 1.00 86.75 282 THR A O 1
ATOM 2193 N N . GLY A 1 283 ? -31.341 4.568 -14.390 1.00 85.56 283 GLY A N 1
ATOM 2194 C CA . GLY A 1 283 ? -30.499 5.569 -15.047 1.00 85.56 283 GLY A CA 1
ATOM 2195 C C . GLY A 1 283 ? -29.424 6.182 -14.140 1.00 85.56 283 GLY A C 1
ATOM 2196 O O . GLY A 1 283 ? -29.024 7.329 -14.366 1.00 85.56 283 GLY A O 1
ATOM 2197 N N . MET A 1 284 ? -28.968 5.438 -13.125 1.00 78.88 284 MET A N 1
ATOM 2198 C CA . MET A 1 284 ? -27.853 5.774 -12.226 1.00 78.88 284 MET A CA 1
ATOM 2199 C C . MET A 1 284 ? -26.488 5.242 -12.705 1.00 78.88 284 MET A C 1
ATOM 2201 O O . MET A 1 284 ? -25.454 5.553 -12.104 1.00 78.88 284 MET A O 1
ATOM 2205 N N . GLY A 1 285 ? -26.453 4.476 -13.799 1.00 82.88 285 GLY A N 1
ATOM 2206 C CA . GLY A 1 285 ? -25.223 3.892 -14.338 1.00 82.88 285 GLY A CA 1
ATOM 2207 C C . GLY A 1 285 ? -24.705 2.774 -13.434 1.00 82.88 285 GLY A C 1
ATOM 2208 O O . GLY A 1 285 ? -25.438 1.841 -13.145 1.00 82.88 285 GLY A O 1
ATOM 2209 N N . VAL A 1 286 ? -23.455 2.878 -12.974 1.00 78.62 286 VAL A N 1
ATOM 2210 C CA . VAL A 1 286 ? -22.801 1.879 -12.098 1.00 78.62 286 VAL A CA 1
ATOM 2211 C C . VAL A 1 286 ? -22.837 2.246 -10.608 1.00 78.62 286 VAL A C 1
ATOM 2213 O O . VAL A 1 286 ? -22.140 1.643 -9.796 1.00 78.62 286 VAL A O 1
ATOM 2216 N N . ARG A 1 287 ? -23.593 3.283 -10.227 1.00 83.06 287 ARG A N 1
ATOM 2217 C CA . ARG A 1 287 ? -23.649 3.768 -8.842 1.00 83.06 287 ARG A CA 1
ATOM 2218 C C . ARG A 1 287 ? -24.667 2.961 -8.046 1.00 83.06 287 ARG A C 1
ATOM 2220 O O . ARG A 1 287 ? -25.860 3.107 -8.272 1.00 83.06 287 ARG A O 1
ATOM 2227 N N . ILE A 1 288 ? -24.196 2.166 -7.091 1.00 89.94 288 ILE A N 1
ATOM 2228 C CA . ILE A 1 288 ? -25.041 1.295 -6.252 1.00 89.94 288 ILE A CA 1
ATOM 2229 C C . ILE A 1 288 ? -25.260 1.839 -4.832 1.00 89.94 288 ILE A C 1
ATOM 2231 O O . ILE A 1 288 ? -26.013 1.273 -4.049 1.00 89.94 288 ILE A O 1
ATOM 2235 N N . ASN A 1 289 ? -24.612 2.949 -4.483 1.00 88.38 289 ASN A N 1
ATOM 2236 C CA . ASN A 1 289 ? -24.555 3.487 -3.125 1.00 88.38 289 ASN A CA 1
ATOM 2237 C C . ASN A 1 289 ? -25.936 3.765 -2.494 1.00 88.38 289 ASN A C 1
ATOM 2239 O O . ASN A 1 289 ? -26.187 3.289 -1.391 1.00 88.38 289 ASN A O 1
ATOM 2243 N N . THR A 1 290 ? -26.839 4.478 -3.179 1.00 86.75 290 THR A N 1
ATOM 2244 C CA . THR A 1 290 ? -28.196 4.774 -2.666 1.00 86.75 290 THR A CA 1
ATOM 2245 C C . THR A 1 290 ? -29.043 3.502 -2.523 1.00 86.75 290 THR A C 1
ATOM 2247 O O . THR A 1 290 ? -29.807 3.360 -1.569 1.00 86.75 290 THR A O 1
ATOM 2250 N N . ILE A 1 291 ? -28.874 2.550 -3.446 1.00 92.62 291 ILE A N 1
ATOM 2251 C CA . ILE A 1 291 ? -29.607 1.275 -3.477 1.00 92.62 291 ILE A CA 1
ATOM 2252 C C . ILE A 1 291 ? -29.202 0.415 -2.273 1.00 92.62 291 ILE A C 1
ATOM 2254 O O . ILE A 1 291 ? -30.051 0.016 -1.477 1.00 92.62 291 ILE A O 1
ATOM 2258 N N . MET A 1 292 ? -27.896 0.214 -2.073 1.00 94.69 292 MET A N 1
ATOM 2259 C CA . MET A 1 292 ? -27.378 -0.571 -0.946 1.00 94.69 292 MET A CA 1
ATOM 2260 C C . MET A 1 292 ? -27.666 0.096 0.404 1.00 94.69 292 MET A C 1
ATOM 2262 O O . MET A 1 292 ? -27.993 -0.589 1.372 1.00 94.69 292 MET A O 1
ATOM 2266 N N . GLN A 1 293 ? -27.611 1.432 0.470 1.00 92.38 293 GLN A N 1
ATOM 2267 C CA . GLN A 1 293 ? -27.999 2.189 1.663 1.00 92.38 293 GLN A CA 1
ATOM 2268 C C . GLN A 1 293 ? -29.465 1.944 2.035 1.00 92.38 293 GLN A C 1
ATOM 2270 O O . GLN A 1 293 ? -29.775 1.706 3.200 1.00 92.38 293 GLN A O 1
ATOM 2275 N N . THR A 1 294 ? -30.360 1.971 1.046 1.00 91.44 294 THR A N 1
ATOM 2276 C CA . THR A 1 294 ? -31.790 1.704 1.253 1.00 91.44 294 THR A CA 1
ATOM 2277 C C . THR A 1 294 ? -32.008 0.300 1.806 1.00 91.44 294 THR A C 1
ATOM 2279 O O . THR A 1 294 ? -32.727 0.130 2.790 1.00 91.44 294 THR A O 1
ATOM 2282 N N . CYS A 1 295 ? -31.321 -0.694 1.235 1.00 94.31 295 CYS A N 1
ATOM 2283 C CA . CYS A 1 295 ? -31.384 -2.073 1.710 1.00 94.31 295 CYS A CA 1
ATOM 2284 C C . CYS A 1 295 ? -30.927 -2.190 3.171 1.00 94.31 295 CYS A C 1
ATOM 2286 O O . CYS A 1 295 ? -31.615 -2.819 3.968 1.00 94.31 295 CYS A O 1
ATOM 2288 N N . PHE A 1 296 ? -29.821 -1.535 3.551 1.00 94.50 296 PHE A N 1
ATOM 2289 C CA . PHE A 1 296 ? -29.348 -1.509 4.940 1.00 94.50 296 PHE A CA 1
ATOM 2290 C C . PHE A 1 296 ? -30.418 -0.990 5.905 1.00 94.50 296 PHE A C 1
ATOM 2292 O O . PHE A 1 296 ? -30.727 -1.654 6.892 1.00 94.50 296 PHE A O 1
ATOM 2299 N N . PHE A 1 297 ? -31.019 0.165 5.626 1.00 90.50 297 PHE A N 1
ATOM 2300 C CA . PHE A 1 297 ? -32.060 0.715 6.495 1.00 90.50 297 PHE A CA 1
ATOM 2301 C C . PHE A 1 297 ? -33.296 -0.191 6.581 1.00 90.50 297 PHE A C 1
ATOM 2303 O O . PHE A 1 297 ? -33.871 -0.327 7.656 1.00 90.50 297 PHE A O 1
ATOM 2310 N N . ALA A 1 298 ? -33.663 -0.861 5.486 1.00 89.88 298 ALA A N 1
ATOM 2311 C CA . ALA A 1 298 ? -34.833 -1.730 5.445 1.00 89.88 298 ALA A CA 1
ATOM 2312 C C . ALA A 1 298 ? -34.697 -3.009 6.294 1.00 89.88 298 ALA A C 1
ATOM 2314 O O . ALA A 1 298 ? -35.709 -3.499 6.793 1.00 89.88 298 ALA A O 1
ATOM 2315 N N . ILE A 1 299 ? -33.482 -3.556 6.450 1.00 91.88 299 ILE A N 1
ATOM 2316 C CA . ILE A 1 299 ? -33.269 -4.892 7.054 1.00 91.88 299 ILE A CA 1
ATOM 2317 C C . ILE A 1 299 ? -32.287 -4.917 8.240 1.00 91.88 299 ILE A C 1
ATOM 2319 O O . ILE A 1 299 ? -32.073 -5.973 8.837 1.00 91.88 299 ILE A O 1
ATOM 2323 N N . SER A 1 300 ? -31.668 -3.787 8.598 1.00 86.88 300 SER A N 1
ATOM 2324 C CA . SER A 1 300 ? -30.728 -3.712 9.732 1.00 86.88 300 SER A CA 1
ATOM 2325 C C . SER A 1 300 ? -31.404 -3.683 11.100 1.00 86.88 300 SER A C 1
ATOM 2327 O O . SER A 1 300 ? -30.769 -4.034 12.092 1.00 86.88 300 SER A O 1
ATOM 2329 N N . GLY A 1 301 ? -32.667 -3.248 11.165 1.00 83.31 301 GLY A N 1
ATOM 2330 C CA . GLY A 1 301 ? -33.404 -3.080 12.419 1.00 83.31 301 GLY A CA 1
ATOM 2331 C C . GLY A 1 301 ? -32.970 -1.874 13.261 1.00 83.31 301 GLY A C 1
ATOM 2332 O O . GLY A 1 301 ? -33.387 -1.778 14.410 1.00 83.31 301 GLY A O 1
ATOM 2333 N N . VAL A 1 302 ? -32.148 -0.960 12.721 1.00 84.62 302 VAL A N 1
ATOM 2334 C CA . VAL A 1 302 ? -31.745 0.279 13.422 1.00 84.62 302 VAL A CA 1
ATOM 2335 C C . VAL A 1 302 ? -32.920 1.251 13.572 1.00 84.62 302 VAL A C 1
ATOM 2337 O O . VAL A 1 302 ? -33.020 1.944 14.580 1.00 84.62 302 VAL A O 1
ATOM 2340 N N . LEU A 1 303 ? -33.801 1.294 12.570 1.00 82.50 303 LEU A N 1
ATOM 2341 C CA . LEU A 1 303 ? -35.010 2.113 12.537 1.00 82.50 303 LEU A CA 1
ATOM 2342 C C . LEU A 1 303 ? -36.197 1.288 12.023 1.00 82.50 303 LEU A C 1
ATOM 2344 O O . LEU A 1 303 ? -35.988 0.358 11.233 1.00 82.50 303 LEU A O 1
ATOM 2348 N N . PRO A 1 304 ? -37.440 1.637 12.405 1.00 83.75 304 PRO A N 1
ATOM 2349 C CA . PRO A 1 304 ? -38.630 1.138 11.728 1.00 83.75 304 PRO A CA 1
ATOM 2350 C C . PRO A 1 304 ? -38.576 1.452 10.227 1.00 83.75 304 PRO A C 1
ATOM 2352 O O . PRO A 1 304 ? -38.151 2.534 9.823 1.00 83.75 304 PRO A O 1
ATOM 2355 N N . LYS A 1 305 ? -39.026 0.509 9.391 1.00 79.19 305 LYS A N 1
ATOM 2356 C CA . LYS A 1 305 ? -38.882 0.570 7.925 1.00 79.19 305 LYS A CA 1
ATOM 2357 C C . LYS A 1 305 ? -39.418 1.874 7.316 1.00 79.19 305 LYS A C 1
ATOM 2359 O O . LYS A 1 305 ? -38.731 2.489 6.503 1.00 79.19 305 LYS A O 1
ATOM 2364 N N . ASP A 1 306 ? -40.609 2.305 7.722 1.00 81.69 306 ASP A N 1
ATOM 2365 C CA . ASP A 1 306 ? -41.265 3.489 7.153 1.00 81.69 306 ASP A CA 1
ATOM 2366 C C . ASP A 1 306 ? -40.547 4.792 7.542 1.00 81.69 306 ASP A C 1
ATOM 2368 O O . ASP A 1 306 ? -40.356 5.676 6.703 1.00 81.69 306 ASP A O 1
ATOM 2372 N N . GLU A 1 307 ? -40.066 4.879 8.785 1.00 81.75 307 GLU A N 1
ATOM 2373 C CA . GLU A 1 307 ? -39.257 6.004 9.272 1.00 81.75 307 GLU A CA 1
ATOM 2374 C C . GLU A 1 307 ? -37.916 6.082 8.535 1.00 81.75 307 GLU A C 1
ATOM 2376 O O . GLU A 1 307 ? -37.499 7.154 8.092 1.00 81.75 307 GLU A O 1
ATOM 2381 N N . ALA A 1 308 ? -37.275 4.930 8.322 1.00 79.25 308 ALA A N 1
ATOM 2382 C CA . ALA A 1 308 ? -36.043 4.805 7.554 1.00 79.25 308 ALA A CA 1
ATOM 2383 C C . ALA A 1 308 ? -36.201 5.329 6.114 1.00 79.25 308 ALA A C 1
ATOM 2385 O O . ALA A 1 308 ? -35.382 6.123 5.642 1.00 79.25 308 ALA A O 1
ATOM 2386 N N . ILE A 1 309 ? -37.263 4.916 5.413 1.00 80.44 309 ILE A N 1
ATOM 2387 C CA . ILE A 1 309 ? -37.534 5.339 4.030 1.00 80.44 309 ILE A CA 1
ATOM 2388 C C . ILE A 1 309 ? -37.780 6.851 3.966 1.00 80.44 309 ILE A C 1
ATOM 2390 O O . ILE A 1 309 ? -37.229 7.531 3.094 1.00 80.44 309 ILE A O 1
ATOM 2394 N N . ALA A 1 310 ? -38.570 7.392 4.897 1.00 83.31 310 ALA A N 1
ATOM 2395 C CA . ALA A 1 310 ? -38.837 8.825 4.971 1.00 83.31 310 ALA A CA 1
ATOM 2396 C C . ALA A 1 310 ? -37.548 9.632 5.213 1.00 83.31 310 ALA A C 1
ATOM 2398 O O . ALA A 1 310 ? -37.294 10.621 4.517 1.00 83.31 310 ALA A O 1
ATOM 2399 N N . ALA A 1 311 ? -36.698 9.179 6.138 1.00 80.38 311 ALA A N 1
ATOM 2400 C CA . ALA A 1 311 ? -35.428 9.826 6.449 1.00 80.38 311 ALA A CA 1
ATOM 2401 C C . ALA A 1 311 ? -34.451 9.804 5.257 1.00 80.38 311 ALA A C 1
ATOM 2403 O O . ALA A 1 311 ? -33.846 10.829 4.933 1.00 80.38 311 ALA A O 1
ATOM 2404 N N . ILE A 1 312 ? -34.358 8.679 4.533 1.00 80.00 312 ILE A N 1
ATOM 2405 C CA . ILE A 1 312 ? -33.550 8.574 3.306 1.00 80.00 312 ILE A CA 1
ATOM 2406 C C . ILE A 1 312 ? -34.036 9.570 2.245 1.00 80.00 312 ILE A C 1
ATOM 2408 O O . ILE A 1 312 ? -33.226 10.318 1.689 1.00 80.00 312 ILE A O 1
ATOM 2412 N N . LYS A 1 313 ? -35.348 9.621 1.967 1.00 85.06 313 LYS A N 1
ATOM 2413 C CA . LYS A 1 313 ? -35.908 10.533 0.953 1.00 85.06 313 LYS A CA 1
ATOM 2414 C C . LYS A 1 313 ? -35.663 12.004 1.322 1.00 85.06 313 LYS A C 1
ATOM 2416 O O . LYS A 1 313 ? -35.185 12.772 0.484 1.00 85.06 313 LYS A O 1
ATOM 2421 N N . LYS A 1 314 ? -35.838 12.373 2.595 1.00 84.81 314 LYS A N 1
ATOM 2422 C CA . LYS A 1 314 ? -35.504 13.709 3.125 1.00 84.81 314 LYS A CA 1
ATOM 2423 C C . LYS A 1 314 ? -34.012 14.046 2.961 1.00 84.81 314 LYS A C 1
ATOM 2425 O O . LYS A 1 314 ? -33.655 15.152 2.547 1.00 84.81 314 LYS A O 1
ATOM 2430 N N . ALA A 1 315 ? -33.115 13.099 3.241 1.00 80.31 315 ALA A N 1
ATOM 2431 C CA . ALA A 1 315 ? -31.672 13.292 3.087 1.00 80.31 315 ALA A CA 1
ATOM 2432 C C . ALA A 1 315 ? -31.244 13.444 1.616 1.00 80.31 315 ALA A C 1
ATOM 2434 O O . ALA A 1 315 ? -30.356 14.251 1.308 1.00 80.31 315 ALA A O 1
ATOM 2435 N N . ILE A 1 316 ? -31.881 12.707 0.700 1.00 81.44 316 ILE A N 1
ATOM 2436 C CA . ILE A 1 316 ? -31.683 12.836 -0.751 1.00 81.44 316 ILE A CA 1
ATOM 2437 C C . ILE A 1 316 ? -32.075 14.243 -1.217 1.00 81.44 316 ILE A C 1
ATOM 2439 O O . ILE A 1 316 ? -31.291 14.868 -1.930 1.00 81.44 316 ILE A O 1
ATOM 2443 N N . GLU A 1 317 ? -33.219 14.782 -0.786 1.00 85.44 317 GLU A N 1
ATOM 2444 C CA . GLU A 1 317 ? -33.632 16.156 -1.115 1.00 85.44 317 GLU A CA 1
ATOM 2445 C C . GLU A 1 317 ? -32.634 17.197 -0.603 1.00 85.44 317 GLU A C 1
ATOM 2447 O O . GLU A 1 317 ? -32.172 18.046 -1.368 1.00 85.44 317 GLU A O 1
ATOM 2452 N N . LYS A 1 318 ? -32.220 17.091 0.666 1.00 83.62 318 LYS A N 1
ATOM 2453 C CA . LYS A 1 318 ? -31.221 17.989 1.274 1.00 83.62 318 LYS A CA 1
ATOM 2454 C C . LYS A 1 318 ? -29.890 17.968 0.511 1.00 83.62 318 LYS A C 1
ATOM 2456 O O . LYS A 1 318 ? -29.262 19.010 0.326 1.00 83.62 318 LYS A O 1
ATOM 2461 N N . THR A 1 319 ? -29.454 16.788 0.066 1.00 78.56 319 THR A N 1
ATOM 2462 C CA . THR A 1 319 ? -28.145 16.588 -0.579 1.00 78.56 319 THR A CA 1
ATOM 2463 C C . THR A 1 319 ? -28.159 16.952 -2.064 1.00 78.56 319 THR A C 1
ATOM 2465 O O . THR A 1 319 ? -27.242 17.611 -2.557 1.00 78.56 319 THR A O 1
ATOM 2468 N N . TYR A 1 320 ? -29.189 16.518 -2.791 1.00 79.31 320 TYR A N 1
ATOM 2469 C CA . TYR A 1 320 ? -29.247 16.586 -4.251 1.00 79.31 320 TYR A CA 1
ATOM 2470 C C . TYR A 1 320 ? -30.234 17.623 -4.787 1.00 79.31 320 TYR A C 1
ATOM 2472 O O . TYR A 1 320 ? -30.217 17.871 -5.990 1.00 79.31 320 TYR A O 1
ATOM 2480 N N . GLY A 1 321 ? -31.015 18.300 -3.938 1.00 82.88 321 GLY A N 1
ATOM 2481 C CA . GLY A 1 321 ? -31.954 19.345 -4.363 1.00 82.88 321 GLY A CA 1
ATOM 2482 C C . GLY A 1 321 ? -31.284 20.462 -5.169 1.00 82.88 321 GLY A C 1
ATOM 2483 O O . GLY A 1 321 ? -31.809 20.900 -6.188 1.00 82.88 321 GLY A O 1
ATOM 2484 N N . LYS A 1 322 ? -30.043 20.829 -4.812 1.00 82.44 322 LYS A N 1
ATOM 2485 C CA . LYS A 1 322 ? -29.231 21.813 -5.559 1.00 82.44 322 LYS A CA 1
ATOM 2486 C C . LYS A 1 322 ? -28.811 21.349 -6.962 1.00 82.44 322 LYS A C 1
ATOM 2488 O O . LYS A 1 322 ? -28.366 22.169 -7.755 1.00 82.44 322 LYS A O 1
ATOM 2493 N N . ARG A 1 323 ? -28.907 20.049 -7.268 1.00 80.38 323 ARG A N 1
ATOM 2494 C CA . ARG A 1 323 ? -28.571 19.465 -8.581 1.00 80.38 323 ARG A CA 1
ATOM 2495 C C . ARG A 1 323 ? -29.791 19.276 -9.492 1.00 80.38 323 ARG A C 1
ATOM 2497 O O . ARG A 1 323 ? -29.638 18.741 -10.587 1.00 80.38 323 ARG A O 1
ATOM 2504 N N . GLY A 1 324 ? -30.967 19.734 -9.060 1.00 85.56 324 GLY A N 1
ATOM 2505 C CA . GLY A 1 324 ? -32.206 19.733 -9.836 1.00 85.56 324 GLY A CA 1
ATOM 2506 C C . GLY A 1 324 ? -33.139 18.556 -9.532 1.00 85.56 324 GLY A C 1
ATOM 2507 O O . GLY A 1 324 ? -32.714 17.464 -9.153 1.00 85.56 324 GLY A O 1
ATOM 2508 N N . GLU A 1 325 ? -34.437 18.780 -9.747 1.00 87.19 325 GLU A N 1
ATOM 2509 C CA . GLU A 1 325 ? -35.525 17.847 -9.411 1.00 87.19 325 GLU A CA 1
ATOM 2510 C C . GLU A 1 325 ? -35.400 16.490 -10.125 1.00 87.19 325 GLU A C 1
ATOM 2512 O O . GLU A 1 325 ? -35.694 15.446 -9.545 1.00 87.19 325 GLU A O 1
ATOM 2517 N N . ALA A 1 326 ? -34.889 16.473 -11.360 1.00 84.88 326 ALA A N 1
ATOM 2518 C CA . ALA A 1 326 ? -34.677 15.240 -12.118 1.00 84.88 326 ALA A CA 1
ATOM 2519 C C . ALA A 1 326 ? -33.688 14.280 -11.428 1.00 84.88 326 ALA A C 1
ATOM 2521 O O . ALA A 1 326 ? -33.872 13.064 -11.477 1.00 84.88 326 ALA A O 1
ATOM 2522 N N . VAL A 1 327 ? -32.654 14.807 -10.760 1.00 82.44 327 VAL A N 1
ATOM 2523 C CA . VAL A 1 327 ? -31.686 13.993 -10.005 1.00 82.44 327 VAL A CA 1
ATOM 2524 C C . VAL A 1 327 ? -32.334 13.435 -8.739 1.00 82.44 327 VAL A C 1
ATOM 2526 O O . VAL A 1 327 ? -32.129 12.265 -8.417 1.00 82.44 327 VAL A O 1
ATOM 2529 N N . VAL A 1 328 ? -33.148 14.236 -8.048 1.00 84.75 328 VAL A N 1
ATOM 2530 C CA . VAL A 1 328 ? -33.887 13.808 -6.849 1.00 84.75 328 VAL A CA 1
ATOM 2531 C C . VAL A 1 328 ? -34.877 12.692 -7.193 1.00 84.75 328 VAL A C 1
ATOM 2533 O O . VAL A 1 328 ? -34.808 11.622 -6.593 1.00 84.75 328 VAL A O 1
ATOM 2536 N N . LYS A 1 329 ? -35.712 12.874 -8.227 1.00 86.44 329 LYS A N 1
ATOM 2537 C CA . LYS A 1 329 ? -36.682 11.860 -8.684 1.00 86.44 329 LYS A CA 1
ATOM 2538 C C . LYS A 1 329 ? -36.021 10.539 -9.073 1.00 86.44 329 LYS A C 1
ATOM 2540 O O . LYS A 1 329 ? -36.537 9.483 -8.725 1.00 86.44 329 LYS A O 1
ATOM 2545 N N . LYS A 1 330 ? -34.860 10.579 -9.741 1.00 84.31 330 LYS A N 1
ATOM 2546 C CA . LYS A 1 330 ? -34.085 9.365 -10.053 1.00 84.31 330 LYS A CA 1
ATOM 2547 C C . LYS A 1 330 ? -33.637 8.621 -8.796 1.00 84.31 330 LYS A C 1
ATOM 2549 O O . LYS A 1 330 ? -33.742 7.403 -8.749 1.00 84.31 330 LYS A O 1
ATOM 2554 N N . ASN A 1 331 ? -33.167 9.343 -7.778 1.00 82.88 331 ASN A N 1
ATOM 2555 C CA . ASN A 1 331 ? -32.779 8.719 -6.513 1.00 82.88 331 ASN A CA 1
ATOM 2556 C C . ASN A 1 331 ? -33.996 8.149 -5.768 1.00 82.88 331 ASN A C 1
ATOM 2558 O O . ASN A 1 331 ? -33.885 7.070 -5.204 1.00 82.88 331 ASN A O 1
ATOM 2562 N N . PHE A 1 332 ? -35.156 8.813 -5.803 1.00 87.69 332 PHE A N 1
ATOM 2563 C CA . PHE A 1 332 ? -36.391 8.268 -5.223 1.00 87.69 332 PHE A CA 1
ATOM 2564 C C . PHE A 1 332 ? -36.831 6.982 -5.918 1.00 87.69 332 PHE A C 1
ATOM 2566 O O . PHE A 1 332 ? -37.078 5.990 -5.243 1.00 87.69 332 PHE A O 1
ATOM 2573 N N . ALA A 1 333 ? -36.832 6.965 -7.253 1.00 87.25 333 ALA A N 1
ATOM 2574 C CA . ALA A 1 333 ? -37.122 5.757 -8.017 1.00 87.25 333 ALA A CA 1
ATOM 2575 C C . ALA A 1 333 ? -36.139 4.619 -7.691 1.00 87.25 333 ALA A C 1
ATOM 2577 O O . ALA A 1 333 ? -36.543 3.464 -7.637 1.00 87.25 333 ALA A O 1
ATOM 2578 N N . ALA A 1 334 ? -34.866 4.936 -7.434 1.00 87.06 334 ALA A N 1
ATOM 2579 C CA . ALA A 1 334 ? -33.880 3.948 -7.003 1.00 87.06 334 ALA A CA 1
ATOM 2580 C C . ALA A 1 334 ? -34.128 3.417 -5.583 1.00 87.06 334 ALA A C 1
ATOM 2582 O O . ALA A 1 334 ? -33.910 2.233 -5.357 1.00 87.06 334 ALA A O 1
ATOM 2583 N N . VAL A 1 335 ? -34.599 4.252 -4.649 1.00 88.12 335 VAL A N 1
ATOM 2584 C CA . VAL A 1 335 ? -35.016 3.818 -3.301 1.00 88.12 335 VAL A CA 1
ATOM 2585 C C . VAL A 1 335 ? -36.186 2.842 -3.403 1.00 88.12 335 VAL A C 1
ATOM 2587 O O . VAL A 1 335 ? -36.125 1.754 -2.838 1.00 88.12 335 VAL A O 1
ATOM 2590 N N . ASP A 1 336 ? -37.225 3.205 -4.154 1.00 89.00 336 ASP A N 1
ATOM 2591 C CA . ASP A 1 336 ? -38.429 2.379 -4.278 1.00 89.00 336 ASP A CA 1
ATOM 2592 C C . ASP A 1 336 ? -38.110 1.056 -5.001 1.00 89.00 336 ASP A C 1
ATOM 2594 O O . ASP A 1 336 ? -38.390 -0.022 -4.480 1.00 89.00 336 ASP A O 1
ATOM 2598 N N . ALA A 1 337 ? -37.389 1.117 -6.127 1.00 90.12 337 ALA A N 1
ATOM 2599 C CA . ALA A 1 337 ? -36.972 -0.076 -6.861 1.00 90.12 337 ALA A CA 1
ATOM 2600 C C . ALA A 1 337 ? -36.038 -0.990 -6.050 1.00 90.12 337 ALA A C 1
ATOM 2602 O O . ALA A 1 337 ? -36.094 -2.207 -6.219 1.00 90.12 337 ALA A O 1
ATOM 2603 N N . ALA A 1 338 ? -35.191 -0.436 -5.174 1.00 91.25 338 ALA A N 1
ATOM 2604 C CA . ALA A 1 338 ? -34.326 -1.236 -4.310 1.00 91.25 338 ALA A CA 1
ATOM 2605 C C . ALA A 1 338 ? -35.133 -2.123 -3.357 1.00 91.25 338 ALA A C 1
ATOM 2607 O O . ALA A 1 338 ? -34.756 -3.267 -3.136 1.00 91.25 338 ALA A O 1
ATOM 2608 N N . LEU A 1 339 ? -36.245 -1.619 -2.813 1.00 89.12 339 LEU A N 1
ATOM 2609 C CA . LEU A 1 339 ? -37.105 -2.389 -1.914 1.00 89.12 339 LEU A CA 1
ATOM 2610 C C . LEU A 1 339 ? -37.835 -3.520 -2.648 1.00 89.12 339 LEU A C 1
ATOM 2612 O O . LEU A 1 339 ? -37.973 -4.602 -2.084 1.00 89.12 339 LEU A O 1
ATOM 2616 N N . ASP A 1 340 ? -38.248 -3.284 -3.894 1.00 91.31 340 ASP A N 1
ATOM 2617 C CA . ASP A 1 340 ? -38.933 -4.285 -4.724 1.00 91.31 340 ASP A CA 1
ATOM 2618 C C . ASP A 1 340 ? -38.001 -5.419 -5.188 1.00 91.31 340 ASP A C 1
ATOM 2620 O O . ASP A 1 340 ? -38.451 -6.544 -5.402 1.00 91.31 340 ASP A O 1
ATOM 2624 N N . HIS A 1 341 ? -36.704 -5.127 -5.339 1.00 93.94 341 HIS A N 1
ATOM 2625 C CA . HIS A 1 341 ? -35.682 -6.072 -5.816 1.00 93.94 341 HIS A CA 1
ATOM 2626 C C . HIS A 1 341 ? -34.800 -6.636 -4.688 1.00 93.94 341 HIS A C 1
ATOM 2628 O O . HIS A 1 341 ? -33.809 -7.319 -4.952 1.00 93.94 341 HIS A O 1
ATOM 2634 N N . LEU A 1 342 ? -35.128 -6.336 -3.428 1.00 95.75 342 LEU A N 1
ATOM 2635 C CA . LEU A 1 342 ? -34.459 -6.902 -2.264 1.00 95.75 342 LEU A CA 1
ATOM 2636 C C . LEU A 1 342 ? -35.148 -8.207 -1.871 1.00 95.75 342 LEU A C 1
ATOM 2638 O O . LEU A 1 342 ? -36.287 -8.208 -1.403 1.00 95.75 342 LEU A O 1
ATOM 2642 N N . HIS A 1 343 ? -34.438 -9.321 -2.019 1.00 97.06 343 HIS A N 1
ATOM 2643 C CA . HIS A 1 343 ? -35.005 -10.647 -1.803 1.00 97.06 343 HIS A CA 1
ATOM 2644 C C . HIS A 1 343 ? -34.313 -11.375 -0.655 1.00 97.06 343 HIS A C 1
ATOM 2646 O O . HIS A 1 343 ? -33.086 -11.418 -0.583 1.00 97.06 343 HIS A O 1
ATOM 2652 N N . GLU A 1 344 ? -35.106 -11.975 0.232 1.00 97.25 344 GLU A N 1
ATOM 2653 C CA . GLU A 1 344 ? -34.608 -12.923 1.229 1.00 97.25 344 GLU A CA 1
ATOM 2654 C C . GLU A 1 344 ? -34.368 -14.287 0.572 1.00 97.25 344 GLU A C 1
ATOM 2656 O O . GLU A 1 344 ? -35.225 -14.810 -0.143 1.00 97.25 344 GLU A O 1
ATOM 2661 N N . VAL A 1 345 ? -33.198 -14.867 0.819 1.00 97.44 345 VAL A N 1
ATOM 2662 C CA . VAL A 1 345 ? -32.802 -16.176 0.300 1.00 97.44 345 VAL A CA 1
ATOM 2663 C C . VAL A 1 345 ? -33.249 -17.256 1.274 1.00 97.44 345 VAL A C 1
ATOM 2665 O O . VAL A 1 345 ? -32.923 -17.223 2.463 1.00 97.44 345 VAL A O 1
ATOM 2668 N N . LYS A 1 346 ? -33.946 -18.274 0.765 1.00 95.75 346 LYS A N 1
ATOM 2669 C CA . LYS A 1 346 ? -34.250 -19.480 1.542 1.00 95.75 346 LYS A CA 1
ATOM 2670 C C . LYS A 1 346 ? -32.985 -20.321 1.681 1.00 95.75 346 LYS A C 1
ATOM 2672 O O . LYS A 1 346 ? -32.650 -21.092 0.791 1.00 95.75 346 LYS A O 1
ATOM 2677 N N . VAL A 1 347 ? -32.290 -20.155 2.804 1.00 95.38 347 VAL A N 1
ATOM 2678 C CA . VAL A 1 347 ? -31.032 -20.852 3.101 1.00 95.38 347 VAL A CA 1
ATOM 2679 C C . VAL A 1 347 ? -31.255 -22.374 3.156 1.00 95.38 347 VAL A C 1
ATOM 2681 O O . VAL A 1 347 ? -32.030 -22.842 3.997 1.00 95.38 347 VAL A O 1
ATOM 2684 N N . PRO A 1 348 ? -30.580 -23.166 2.301 1.00 94.31 348 PRO A N 1
ATOM 2685 C CA . PRO A 1 348 ? -30.600 -24.625 2.379 1.00 94.31 348 PRO A CA 1
ATOM 2686 C C . PRO A 1 348 ? -29.960 -25.146 3.671 1.00 94.31 348 PRO A C 1
ATOM 2688 O O . PRO A 1 348 ? -29.110 -24.497 4.272 1.00 94.31 348 PRO A O 1
ATOM 2691 N N . SER A 1 349 ? -30.322 -26.359 4.091 1.00 93.50 349 SER A N 1
ATOM 2692 C CA . SER A 1 349 ? -29.773 -26.973 5.312 1.00 93.50 349 SER A CA 1
ATOM 2693 C C . SER A 1 349 ? -28.374 -27.570 5.139 1.00 93.50 349 SER A C 1
ATOM 2695 O O . SER A 1 349 ? -27.768 -27.992 6.124 1.00 93.50 349 SER A O 1
ATOM 2697 N N . GLN A 1 350 ? -27.868 -27.647 3.907 1.00 95.81 350 GLN A N 1
ATOM 2698 C CA . GLN A 1 350 ? -26.599 -28.289 3.583 1.00 95.81 350 GLN A CA 1
ATOM 2699 C C . GLN A 1 350 ? -25.763 -27.440 2.633 1.00 95.81 350 GLN A C 1
ATOM 2701 O O . GLN A 1 350 ? -26.278 -26.724 1.775 1.00 95.81 350 GLN A O 1
ATOM 2706 N N . VAL A 1 351 ? -24.450 -27.583 2.774 1.00 96.94 351 VAL A N 1
ATOM 2707 C CA . VAL A 1 351 ? -23.462 -26.996 1.874 1.00 96.94 351 VAL A CA 1
ATOM 2708 C C . VAL A 1 351 ? -23.434 -27.785 0.564 1.00 96.94 351 VAL A C 1
ATOM 2710 O O . VAL A 1 351 ? -23.182 -28.989 0.573 1.00 96.94 351 VAL A O 1
ATOM 2713 N N . THR A 1 352 ? -23.669 -27.109 -0.560 1.00 96.69 352 THR A N 1
ATOM 2714 C CA . THR A 1 352 ? -23.683 -27.696 -1.913 1.00 96.69 352 THR A CA 1
ATOM 2715 C C . THR A 1 352 ? -22.453 -27.314 -2.736 1.00 96.69 352 THR A C 1
ATOM 2717 O O . THR A 1 352 ? -22.126 -27.995 -3.706 1.00 96.69 352 THR A O 1
ATOM 2720 N N . SER A 1 353 ? -21.743 -26.251 -2.347 1.00 95.25 353 SER A N 1
ATOM 2721 C CA . SER A 1 353 ? -20.638 -25.702 -3.133 1.00 95.25 353 SER A CA 1
ATOM 2722 C C . SER A 1 353 ? -19.458 -26.666 -3.277 1.00 95.25 353 SER A C 1
ATOM 2724 O O . SER A 1 353 ? -18.998 -27.291 -2.315 1.00 95.25 353 SER A O 1
ATOM 2726 N N . THR A 1 354 ? -18.922 -26.756 -4.494 1.00 94.00 354 THR A N 1
ATOM 2727 C CA . THR A 1 354 ? -17.765 -27.594 -4.848 1.00 94.00 354 THR A CA 1
ATOM 2728 C C . THR A 1 354 ? -16.439 -26.835 -4.831 1.00 94.00 354 THR A C 1
ATOM 2730 O O . THR A 1 354 ? -15.385 -27.463 -4.908 1.00 94.00 354 THR A O 1
ATOM 2733 N N . PHE A 1 355 ? -16.471 -25.513 -4.662 1.00 93.44 355 PHE A N 1
ATOM 2734 C CA . PHE A 1 355 ? -15.296 -24.647 -4.596 1.00 93.44 355 PHE A CA 1
ATOM 2735 C C . PHE A 1 355 ? -15.277 -23.854 -3.285 1.00 93.44 355 PHE A C 1
ATOM 2737 O O . PHE A 1 355 ? -16.279 -23.763 -2.581 1.00 93.44 355 PHE A O 1
ATOM 2744 N N . ASP A 1 356 ? -14.127 -23.293 -2.923 1.00 94.12 356 ASP A N 1
ATOM 2745 C CA . ASP A 1 356 ? -13.980 -22.475 -1.716 1.00 94.12 356 ASP A CA 1
ATOM 2746 C C . ASP A 1 356 ? -13.274 -21.151 -2.037 1.00 94.12 356 ASP A C 1
ATOM 2748 O O . ASP A 1 356 ? -12.916 -20.888 -3.190 1.00 94.12 356 ASP A O 1
ATOM 2752 N N . ILE A 1 357 ? -13.098 -20.311 -1.015 1.00 91.38 357 ILE A N 1
ATOM 2753 C CA . ILE A 1 357 ? -12.291 -19.092 -1.080 1.00 91.38 357 ILE A CA 1
ATOM 2754 C C . ILE A 1 357 ? -10.929 -19.426 -1.700 1.00 91.38 357 ILE A C 1
ATOM 2756 O O . ILE A 1 357 ? -10.264 -20.399 -1.330 1.00 91.38 357 ILE A O 1
ATOM 2760 N N . ARG A 1 358 ? -10.520 -18.616 -2.675 1.00 88.50 358 ARG A N 1
ATOM 2761 C CA . ARG A 1 358 ? -9.267 -18.795 -3.402 1.00 88.50 358 ARG A CA 1
ATOM 2762 C C . ARG A 1 358 ? -8.085 -18.507 -2.498 1.00 88.50 358 ARG A C 1
ATOM 2764 O O . ARG A 1 358 ? -8.147 -17.682 -1.588 1.00 88.50 358 ARG A O 1
ATOM 2771 N N . ARG A 1 359 ? -6.959 -19.146 -2.810 1.00 90.25 359 ARG A N 1
ATOM 2772 C CA . ARG A 1 359 ? -5.684 -18.763 -2.206 1.00 90.25 359 ARG A CA 1
ATOM 2773 C C . ARG A 1 359 ? -5.385 -17.296 -2.560 1.00 90.25 359 ARG A C 1
ATOM 2775 O O . ARG A 1 359 ? -5.602 -16.923 -3.714 1.00 90.25 359 ARG A O 1
ATOM 2782 N N . PRO A 1 360 ? -4.863 -16.483 -1.622 1.00 91.12 360 PRO A N 1
ATOM 2783 C CA . PRO A 1 360 ? -4.566 -15.073 -1.894 1.00 91.12 360 PRO A CA 1
ATOM 2784 C C . PRO A 1 360 ? -3.504 -14.878 -2.981 1.00 91.12 360 PRO A C 1
ATOM 2786 O O . PRO A 1 360 ? -3.474 -13.836 -3.626 1.00 91.12 360 PRO A O 1
ATOM 2789 N N . VAL A 1 361 ? -2.634 -15.876 -3.166 1.00 94.50 361 VAL A N 1
ATOM 2790 C CA . VAL A 1 361 ? -1.611 -15.934 -4.215 1.00 94.50 361 VAL A CA 1
ATOM 2791 C C . VAL A 1 361 ? -1.516 -17.361 -4.785 1.00 94.50 361 VAL A C 1
ATOM 2793 O O . VAL A 1 361 ? -1.840 -18.322 -4.074 1.00 94.50 361 VAL A O 1
ATOM 2796 N N . PRO A 1 362 ? -1.066 -17.542 -6.041 1.00 92.00 362 PRO A N 1
ATOM 2797 C CA . PRO A 1 362 ? -0.827 -18.862 -6.627 1.00 92.00 362 PRO A CA 1
ATOM 2798 C C . PRO A 1 362 ? 0.233 -19.680 -5.875 1.00 92.00 362 PRO A C 1
ATOM 2800 O O . PRO A 1 362 ? 1.163 -19.126 -5.296 1.00 92.00 362 PRO A O 1
ATOM 2803 N N . GLU A 1 363 ? 0.161 -21.012 -5.968 1.00 92.00 363 GLU A N 1
ATOM 2804 C CA . GLU A 1 363 ? 1.131 -21.931 -5.334 1.00 92.00 363 GLU A CA 1
ATOM 2805 C C . GLU A 1 363 ? 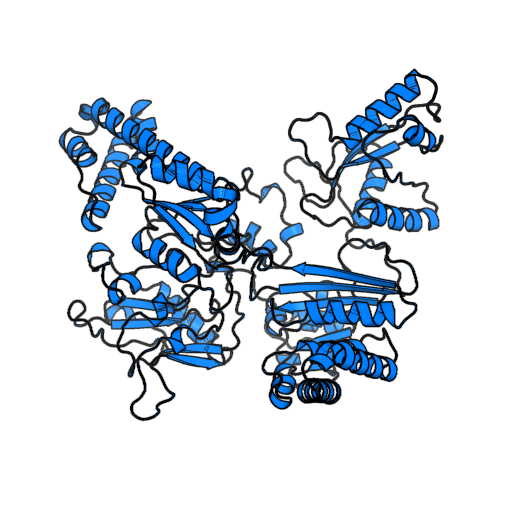2.567 -21.752 -5.848 1.00 92.00 363 GLU A C 1
ATOM 2807 O O . GLU A 1 363 ? 3.527 -21.975 -5.118 1.00 92.00 363 GLU A O 1
ATOM 2812 N N . ALA A 1 364 ? 2.717 -21.292 -7.091 1.00 92.94 364 ALA A N 1
ATOM 2813 C CA . ALA A 1 364 ? 4.013 -21.001 -7.695 1.00 92.94 364 ALA A CA 1
ATOM 2814 C C . ALA A 1 364 ? 4.690 -19.729 -7.142 1.00 92.94 364 ALA A C 1
ATOM 2816 O O . ALA A 1 364 ? 5.828 -19.441 -7.515 1.00 92.94 364 ALA A O 1
ATOM 2817 N N . ALA A 1 365 ? 4.010 -18.945 -6.295 1.00 95.88 365 ALA A N 1
ATOM 2818 C CA . ALA A 1 365 ? 4.578 -17.727 -5.732 1.00 95.88 365 ALA A CA 1
ATOM 2819 C C . ALA A 1 365 ? 5.783 -18.041 -4.813 1.00 95.88 365 ALA A C 1
ATOM 2821 O O . ALA A 1 365 ? 5.786 -19.071 -4.141 1.00 95.88 365 ALA A O 1
ATOM 2822 N N . PRO A 1 366 ? 6.806 -17.171 -4.726 1.00 96.12 366 PRO A N 1
ATOM 2823 C CA . PRO A 1 366 ? 7.946 -17.377 -3.831 1.00 96.12 366 PRO A CA 1
ATOM 2824 C C . PRO A 1 366 ? 7.548 -17.494 -2.355 1.00 96.12 366 PRO A C 1
ATOM 2826 O O . PRO A 1 366 ? 6.539 -16.935 -1.931 1.00 96.12 366 PRO A O 1
ATOM 2829 N N . GLU A 1 367 ? 8.392 -18.135 -1.544 1.00 96.38 367 GLU A N 1
ATOM 2830 C CA . GLU A 1 367 ? 8.123 -18.374 -0.117 1.00 96.38 367 GLU A CA 1
ATOM 2831 C C . GLU A 1 367 ? 7.761 -17.097 0.654 1.00 96.38 367 GLU A C 1
ATOM 2833 O O . GLU A 1 367 ? 6.775 -17.091 1.384 1.00 96.38 367 GLU A O 1
ATOM 2838 N N . PHE A 1 368 ? 8.496 -15.997 0.454 1.00 96.44 368 PHE A N 1
ATOM 2839 C CA . PHE A 1 368 ? 8.180 -14.712 1.093 1.00 96.44 368 PHE A CA 1
ATOM 2840 C C . PHE A 1 368 ? 6.789 -14.193 0.693 1.00 96.44 368 PHE A C 1
ATOM 2842 O O . PHE A 1 368 ? 6.046 -13.663 1.518 1.00 96.44 368 PHE A O 1
ATOM 2849 N N . VAL A 1 369 ? 6.398 -14.386 -0.570 1.00 97.19 369 VAL A N 1
ATOM 2850 C CA . VAL A 1 369 ? 5.064 -14.008 -1.049 1.00 97.19 369 VAL A CA 1
ATOM 2851 C C . VAL A 1 369 ? 3.998 -14.876 -0.382 1.00 97.19 369 VAL A C 1
ATOM 2853 O O . VAL A 1 369 ? 2.993 -14.343 0.070 1.00 97.19 369 VAL A O 1
ATOM 2856 N N . GLN A 1 370 ? 4.226 -16.183 -0.253 1.00 96.56 370 GLN A N 1
ATOM 2857 C CA . GLN A 1 370 ? 3.275 -17.100 0.381 1.00 96.56 370 GLN A CA 1
ATOM 2858 C C . GLN A 1 370 ? 3.149 -16.894 1.896 1.00 96.56 370 GLN A C 1
ATOM 2860 O O . GLN A 1 370 ? 2.041 -16.882 2.421 1.00 96.56 370 GLN A O 1
ATOM 2865 N N . LYS A 1 371 ? 4.272 -16.757 2.609 1.00 95.94 371 LYS A N 1
ATOM 2866 C CA . LYS A 1 371 ? 4.300 -16.736 4.079 1.00 95.94 371 LYS A CA 1
ATOM 2867 C C . LYS A 1 371 ? 4.084 -15.347 4.673 1.00 95.94 371 LYS A C 1
ATOM 2869 O O . LYS A 1 371 ? 3.498 -15.249 5.745 1.00 95.94 371 LYS A O 1
ATOM 2874 N N . THR A 1 372 ? 4.530 -14.291 3.991 1.00 96.31 372 THR A N 1
ATOM 2875 C CA . THR A 1 372 ? 4.452 -12.912 4.502 1.00 96.31 372 THR A CA 1
ATOM 2876 C C . THR A 1 372 ? 3.378 -12.108 3.778 1.00 96.31 372 THR A C 1
ATOM 2878 O O . THR A 1 372 ? 2.510 -11.523 4.420 1.00 96.31 372 THR A O 1
ATOM 2881 N N . LEU A 1 373 ? 3.396 -12.073 2.442 1.00 96.19 373 LEU A N 1
ATOM 2882 C CA . LEU A 1 373 ? 2.504 -11.180 1.690 1.00 96.19 373 LEU A CA 1
ATOM 2883 C C . LEU A 1 373 ? 1.081 -11.723 1.544 1.00 96.19 373 LEU A C 1
ATOM 2885 O O . LEU A 1 373 ? 0.138 -10.941 1.601 1.00 96.19 373 LEU A O 1
ATOM 2889 N N . ALA A 1 374 ? 0.904 -13.035 1.378 1.00 95.44 374 ALA A N 1
ATOM 2890 C CA . ALA A 1 374 ? -0.410 -13.637 1.169 1.00 95.44 374 ALA A CA 1
ATOM 2891 C C . ALA A 1 374 ? -1.370 -13.411 2.353 1.00 95.44 374 ALA A C 1
ATOM 2893 O O . ALA A 1 374 ? -2.503 -13.008 2.085 1.00 95.44 374 ALA A O 1
ATOM 2894 N N . PRO A 1 375 ? -0.954 -13.555 3.634 1.00 94.81 375 PRO A N 1
ATOM 2895 C CA . PRO A 1 375 ? -1.793 -13.157 4.764 1.00 94.81 375 PRO A CA 1
ATOM 2896 C C . PRO A 1 375 ? -2.175 -11.674 4.718 1.00 94.81 375 PRO A C 1
ATOM 2898 O O . PRO A 1 375 ? -3.335 -11.335 4.919 1.00 94.81 375 PRO A O 1
ATOM 2901 N N . ILE A 1 376 ? -1.243 -10.777 4.372 1.00 94.12 376 ILE A N 1
ATOM 2902 C CA . ILE A 1 376 ? -1.537 -9.338 4.254 1.00 94.12 376 ILE A CA 1
ATOM 2903 C C . ILE A 1 376 ? -2.566 -9.081 3.139 1.00 94.12 376 ILE A C 1
ATOM 2905 O O . ILE A 1 376 ? -3.531 -8.354 3.359 1.00 94.12 376 ILE A O 1
ATOM 2909 N N . ILE A 1 377 ? -2.411 -9.718 1.970 1.00 92.25 377 ILE A N 1
ATOM 2910 C CA . ILE A 1 377 ? -3.362 -9.641 0.843 1.00 92.25 377 ILE A CA 1
ATOM 2911 C C . ILE A 1 377 ? -4.750 -10.160 1.251 1.00 92.25 377 ILE A C 1
ATOM 2913 O O . ILE A 1 377 ? -5.760 -9.613 0.808 1.00 92.25 377 ILE A O 1
ATOM 2917 N N . ALA A 1 378 ? -4.810 -11.186 2.103 1.00 91.12 378 ALA A N 1
ATOM 2918 C CA . ALA A 1 378 ? -6.051 -11.771 2.613 1.00 91.12 378 ALA A CA 1
ATOM 2919 C C . ALA A 1 378 ? -6.754 -10.920 3.689 1.00 91.12 378 ALA A C 1
ATOM 2921 O O . ALA A 1 378 ? -7.858 -11.265 4.106 1.00 91.12 378 ALA A O 1
ATOM 2922 N N . GLY A 1 379 ? -6.135 -9.827 4.153 1.00 90.44 379 GLY A N 1
ATOM 2923 C CA . GLY A 1 379 ? -6.626 -9.046 5.294 1.00 90.44 379 GLY A CA 1
ATOM 2924 C C . GLY A 1 379 ? -6.260 -9.640 6.661 1.00 90.44 379 GLY A C 1
ATOM 2925 O O . GLY A 1 379 ? -6.827 -9.245 7.673 1.00 90.44 379 GLY A O 1
ATOM 2926 N N . GLU A 1 380 ? -5.301 -10.565 6.704 1.00 92.50 380 GLU A N 1
ATOM 2927 C CA . GLU A 1 380 ? -4.777 -11.236 7.902 1.00 92.50 380 GLU A CA 1
ATOM 2928 C C . GLU A 1 380 ? -3.339 -10.781 8.225 1.00 92.50 380 GLU A C 1
ATOM 2930 O O . GLU A 1 380 ? -2.556 -11.485 8.858 1.00 92.50 380 GLU A O 1
ATOM 2935 N N . GLY A 1 381 ? -2.957 -9.574 7.794 1.00 93.50 381 GLY A N 1
ATOM 2936 C CA . GLY A 1 381 ? -1.616 -9.028 8.032 1.00 93.50 381 GLY A CA 1
ATOM 2937 C C . GLY A 1 381 ? -1.264 -8.886 9.518 1.00 93.50 381 GLY A C 1
ATOM 2938 O O . GLY A 1 381 ? -0.098 -8.984 9.889 1.00 93.50 381 GLY A O 1
ATOM 2939 N N . ASP A 1 382 ? -2.265 -8.716 10.387 1.00 93.94 382 ASP A N 1
ATOM 2940 C CA . ASP A 1 382 ? -2.070 -8.602 11.832 1.00 93.94 382 ASP A CA 1
ATOM 2941 C C . ASP A 1 382 ? -1.533 -9.875 12.501 1.00 93.94 382 ASP A C 1
ATOM 2943 O O . ASP A 1 382 ? -0.956 -9.759 13.586 1.00 93.94 382 ASP A O 1
ATOM 2947 N N . SER A 1 383 ? -1.692 -11.050 11.873 1.00 93.00 383 SER A N 1
ATOM 2948 C CA . SER A 1 383 ? -1.151 -12.323 12.370 1.00 93.00 383 SER A CA 1
ATOM 2949 C C . SER A 1 383 ? 0.271 -12.619 11.894 1.00 93.00 383 SER A C 1
ATOM 2951 O O . SER A 1 383 ? 0.855 -13.610 12.328 1.00 93.00 383 SER A O 1
ATOM 2953 N N . VAL A 1 384 ? 0.837 -11.795 11.004 1.00 96.81 384 VAL A N 1
ATOM 2954 C CA . VAL A 1 384 ? 2.219 -11.975 10.542 1.00 96.81 384 VAL A CA 1
ATOM 2955 C C . VAL A 1 384 ? 3.178 -11.658 11.702 1.00 96.81 384 VAL A C 1
ATOM 2957 O O . VAL A 1 384 ? 3.142 -10.542 12.231 1.00 96.81 384 VAL A O 1
ATOM 2960 N N . PRO A 1 385 ? 4.023 -12.615 12.130 1.00 97.38 385 PRO A N 1
ATOM 2961 C CA . PRO A 1 385 ? 4.964 -12.409 13.222 1.00 97.38 385 PRO A CA 1
ATOM 2962 C C . PRO A 1 385 ? 6.130 -11.501 12.824 1.00 97.38 385 PRO A C 1
ATOM 2964 O O . PRO A 1 385 ? 6.448 -11.338 11.642 1.00 97.38 385 PRO A O 1
ATOM 2967 N N . VAL A 1 386 ? 6.813 -10.952 13.831 1.00 98.12 386 VAL A N 1
ATOM 2968 C CA . VAL A 1 386 ? 7.979 -10.074 13.639 1.00 98.12 386 VAL A CA 1
ATOM 2969 C C . VAL A 1 386 ? 9.083 -10.762 12.826 1.00 98.12 386 VAL A C 1
ATOM 2971 O O . VAL A 1 386 ? 9.691 -10.112 11.977 1.00 98.12 386 VAL A O 1
ATOM 2974 N N . SER A 1 387 ? 9.311 -12.067 13.014 1.00 97.56 387 SER A N 1
ATOM 2975 C CA . SER A 1 387 ? 10.341 -12.833 12.294 1.00 97.56 387 SER A CA 1
ATOM 2976 C C . SER A 1 387 ? 10.159 -12.896 10.772 1.00 97.56 387 SER A C 1
ATOM 2978 O O . SER A 1 387 ? 11.137 -13.102 10.051 1.00 97.56 387 SER A O 1
ATOM 2980 N N . LEU A 1 388 ? 8.933 -12.706 10.269 1.00 97.00 388 LEU A N 1
ATOM 2981 C CA . LEU A 1 388 ? 8.620 -12.748 8.836 1.00 97.00 388 LEU A CA 1
ATOM 2982 C C . LEU A 1 388 ? 8.694 -11.377 8.151 1.00 97.00 388 LEU A C 1
ATOM 2984 O O . LEU A 1 388 ? 8.556 -11.299 6.925 1.00 97.00 388 LEU A O 1
ATOM 2988 N N . MET A 1 389 ? 8.925 -10.306 8.915 1.00 95.81 389 MET A N 1
ATOM 2989 C CA . MET A 1 389 ? 9.047 -8.944 8.399 1.00 95.81 389 MET A CA 1
ATOM 2990 C C . MET A 1 389 ? 10.524 -8.573 8.161 1.00 95.81 389 MET A C 1
ATOM 2992 O O . MET A 1 389 ? 11.383 -8.900 8.984 1.00 95.81 389 MET A O 1
ATOM 2996 N N . PRO A 1 390 ? 10.863 -7.858 7.070 1.00 94.56 390 PRO A N 1
ATOM 2997 C CA . PRO A 1 390 ? 12.224 -7.376 6.846 1.00 94.56 390 PRO A CA 1
ATOM 2998 C C . PRO A 1 390 ? 12.679 -6.404 7.944 1.00 94.56 390 PRO A C 1
ATOM 3000 O O . PRO A 1 390 ? 11.989 -5.433 8.253 1.00 94.56 390 PRO A O 1
ATOM 3003 N N . LYS A 1 391 ? 13.875 -6.627 8.499 1.00 94.00 391 LYS A N 1
ATOM 3004 C CA . LYS A 1 391 ? 14.433 -5.828 9.611 1.00 94.00 391 LYS A CA 1
ATOM 3005 C C . LYS A 1 391 ? 14.697 -4.354 9.276 1.00 94.00 391 LYS A C 1
ATOM 3007 O O . LYS A 1 391 ? 14.764 -3.528 10.179 1.00 94.00 391 LYS A O 1
ATOM 3012 N N . ASP A 1 392 ? 14.898 -4.048 8.000 1.00 95.12 392 ASP A N 1
ATOM 3013 C CA . ASP A 1 392 ? 15.226 -2.726 7.459 1.00 95.12 392 ASP A CA 1
ATOM 3014 C C . ASP A 1 392 ? 14.106 -2.163 6.569 1.00 95.12 392 ASP A C 1
ATOM 3016 O O . ASP A 1 392 ? 14.264 -1.098 5.980 1.00 95.12 392 ASP A O 1
ATOM 3020 N N . GLY A 1 393 ? 12.979 -2.875 6.456 1.00 93.38 393 GLY A N 1
ATOM 3021 C CA . GLY A 1 393 ? 11.882 -2.496 5.571 1.00 93.38 393 GLY A CA 1
ATOM 3022 C C . GLY A 1 393 ? 12.144 -2.737 4.080 1.00 93.38 393 GLY A C 1
ATOM 3023 O O . GLY A 1 393 ? 11.359 -2.262 3.263 1.00 93.38 393 GLY A O 1
ATOM 3024 N N . THR A 1 394 ? 13.190 -3.478 3.693 1.00 95.56 394 THR A N 1
ATOM 3025 C CA . THR A 1 394 ? 13.441 -3.821 2.284 1.00 95.56 394 THR A CA 1
ATOM 3026 C C . THR A 1 394 ? 12.532 -4.967 1.830 1.00 95.56 394 THR A C 1
ATOM 3028 O O . THR A 1 394 ? 12.671 -6.103 2.285 1.00 95.56 394 THR A O 1
ATOM 3031 N N . PHE A 1 395 ? 11.619 -4.694 0.893 1.00 95.69 395 PHE A N 1
ATOM 3032 C CA . PHE A 1 395 ? 10.724 -5.697 0.302 1.00 95.69 395 PHE A CA 1
ATOM 3033 C C . PHE A 1 395 ? 11.210 -6.166 -1.077 1.00 95.69 395 PHE A C 1
ATOM 3035 O O . PHE A 1 395 ? 11.824 -5.389 -1.813 1.00 95.69 395 PHE A O 1
ATOM 3042 N N . PRO A 1 396 ? 10.919 -7.420 -1.471 1.00 94.94 396 PRO A N 1
ATOM 3043 C CA . PRO A 1 396 ? 11.227 -7.894 -2.812 1.00 94.94 396 PRO A CA 1
ATOM 3044 C C . PRO A 1 396 ? 10.400 -7.166 -3.880 1.00 94.94 396 PRO A C 1
ATOM 3046 O O . PRO A 1 396 ? 9.248 -6.770 -3.670 1.00 94.94 396 PRO A O 1
ATOM 3049 N N . THR A 1 397 ? 10.997 -7.035 -5.061 1.00 95.56 397 THR A N 1
ATOM 3050 C CA . THR A 1 397 ? 10.334 -6.567 -6.281 1.00 95.56 397 THR A CA 1
ATOM 3051 C C . THR A 1 397 ? 9.549 -7.702 -6.949 1.00 95.56 397 THR A C 1
ATOM 3053 O O . THR A 1 397 ? 9.605 -8.860 -6.531 1.00 95.56 397 THR A O 1
ATOM 3056 N N . ALA A 1 398 ? 8.800 -7.374 -8.000 1.00 95.62 398 ALA A N 1
ATOM 3057 C CA . ALA A 1 398 ? 8.028 -8.298 -8.823 1.00 95.62 398 ALA A CA 1
ATOM 3058 C C . ALA A 1 398 ? 6.983 -9.095 -8.029 1.00 95.62 398 ALA A C 1
ATOM 3060 O O . ALA A 1 398 ? 6.783 -10.288 -8.267 1.00 95.62 398 ALA A O 1
ATOM 3061 N N . THR A 1 399 ? 6.328 -8.461 -7.055 1.00 96.75 399 THR A N 1
ATOM 3062 C CA . THR A 1 399 ? 5.348 -9.147 -6.203 1.00 96.75 399 THR A CA 1
ATOM 3063 C C . THR A 1 399 ? 3.901 -8.904 -6.629 1.00 96.75 399 THR A C 1
ATOM 3065 O O . THR A 1 399 ? 3.064 -9.770 -6.381 1.00 96.75 399 THR A O 1
ATOM 3068 N N . SER A 1 400 ? 3.600 -7.815 -7.351 1.00 95.31 400 SER A N 1
ATOM 3069 C CA . SER A 1 400 ? 2.251 -7.544 -7.885 1.00 95.31 400 SER A CA 1
ATOM 3070 C C . SER A 1 400 ? 1.744 -8.626 -8.847 1.00 95.31 400 SER A C 1
ATOM 3072 O O . SER A 1 400 ? 0.549 -8.909 -8.887 1.00 95.31 400 SER A O 1
ATOM 3074 N N . GLN A 1 401 ? 2.646 -9.296 -9.574 1.00 95.00 401 GLN A N 1
ATOM 3075 C CA . GLN A 1 401 ? 2.303 -10.367 -10.519 1.00 95.00 401 GLN A CA 1
ATOM 3076 C C . GLN A 1 401 ? 1.573 -11.553 -9.875 1.00 95.00 401 GLN A C 1
ATOM 3078 O O . GLN A 1 401 ? 0.883 -12.289 -10.584 1.00 95.00 401 GLN A O 1
ATOM 3083 N N . TRP A 1 402 ? 1.704 -11.728 -8.557 1.00 95.19 402 TRP A N 1
ATOM 3084 C CA . TRP A 1 402 ? 1.089 -12.821 -7.805 1.00 95.19 402 TRP A CA 1
ATOM 3085 C C . TRP A 1 402 ? -0.287 -12.472 -7.231 1.00 95.19 402 TRP A C 1
ATOM 3087 O O . TRP A 1 402 ? -0.945 -13.365 -6.713 1.00 95.19 402 TRP A O 1
ATOM 3097 N N . GLU A 1 403 ? -0.730 -11.212 -7.307 1.00 90.50 403 GLU A N 1
ATOM 3098 C CA . GLU A 1 403 ? -1.940 -10.764 -6.607 1.00 90.50 403 GLU A CA 1
ATOM 3099 C C . GLU A 1 403 ? -3.247 -11.192 -7.294 1.00 90.50 403 GLU A C 1
ATOM 3101 O O . GLU A 1 403 ? -4.195 -11.565 -6.610 1.00 90.50 403 GLU A O 1
ATOM 3106 N N . LYS A 1 404 ? -3.320 -11.115 -8.634 1.00 90.38 404 LYS A N 1
ATOM 3107 C CA . LYS A 1 404 ? -4.486 -11.537 -9.445 1.00 90.38 404 LYS A CA 1
ATOM 3108 C C . LYS A 1 404 ? -5.829 -11.036 -8.889 1.00 90.38 404 LYS A C 1
ATOM 3110 O O . LYS A 1 404 ? -6.748 -11.796 -8.595 1.00 90.38 404 LYS A O 1
ATOM 3115 N N . ARG A 1 405 ? -5.937 -9.709 -8.745 1.00 86.69 405 ARG A N 1
ATOM 3116 C CA . ARG A 1 405 ? -7.010 -9.003 -8.008 1.00 86.69 405 ARG A CA 1
ATOM 3117 C C . ARG A 1 405 ? -8.429 -9.310 -8.491 1.00 86.69 405 ARG A C 1
ATOM 3119 O O . ARG A 1 405 ? -9.366 -9.257 -7.695 1.00 86.69 405 ARG A O 1
ATOM 3126 N N . ASN A 1 406 ? -8.583 -9.564 -9.784 1.00 88.62 406 ASN A N 1
ATOM 3127 C CA . ASN A 1 406 ? -9.826 -9.899 -10.465 1.00 88.62 406 ASN A CA 1
ATOM 3128 C C . ASN A 1 406 ? -10.994 -8.935 -10.165 1.00 88.62 406 ASN A C 1
ATOM 3130 O O . ASN A 1 406 ? -12.020 -9.329 -9.610 1.00 88.62 406 ASN A O 1
ATOM 3134 N N . ILE A 1 407 ? -10.818 -7.655 -10.509 1.00 85.38 407 ILE A N 1
ATOM 3135 C CA . ILE A 1 407 ? -11.762 -6.573 -10.155 1.00 85.38 407 ILE A CA 1
ATOM 3136 C C . ILE A 1 407 ? -12.569 -6.011 -11.331 1.00 85.38 407 ILE A C 1
ATOM 3138 O O . ILE A 1 407 ? -13.491 -5.230 -11.110 1.00 85.38 407 ILE A O 1
ATOM 3142 N N . ALA A 1 408 ? -12.220 -6.350 -12.573 1.00 87.56 408 ALA A N 1
ATOM 3143 C CA . ALA A 1 408 ? -12.917 -5.835 -13.745 1.00 87.56 408 ALA A CA 1
ATOM 3144 C C . ALA A 1 408 ? -14.198 -6.626 -14.044 1.00 87.56 408 ALA A C 1
ATOM 3146 O O . ALA A 1 408 ? -14.189 -7.853 -14.069 1.00 87.56 408 ALA A O 1
ATOM 3147 N N . LEU A 1 409 ? -15.286 -5.909 -14.339 1.00 84.94 409 LEU A N 1
ATOM 3148 C CA . LEU A 1 409 ? -16.538 -6.505 -14.827 1.00 84.94 409 LEU A CA 1
ATOM 3149 C C . LEU A 1 409 ? -16.445 -6.886 -16.313 1.00 84.94 409 LEU A C 1
ATOM 3151 O O . LEU A 1 409 ? -17.021 -7.882 -16.752 1.00 84.94 409 LEU A O 1
ATOM 3155 N N . GLU A 1 410 ? -15.681 -6.106 -17.077 1.00 92.06 410 GLU A N 1
ATOM 3156 C CA . GLU A 1 410 ? -15.420 -6.315 -18.497 1.00 92.06 410 GLU A CA 1
ATOM 3157 C C . GLU A 1 410 ? -13.919 -6.222 -18.780 1.00 92.06 410 GLU A C 1
ATOM 3159 O O . GLU A 1 410 ? -13.209 -5.414 -18.175 1.00 92.06 410 GLU A O 1
ATOM 3164 N N . ILE A 1 411 ? -13.436 -7.011 -19.739 1.00 97.06 411 ILE A N 1
ATOM 3165 C CA . ILE A 1 411 ? -12.038 -7.001 -20.187 1.00 97.06 411 ILE A CA 1
ATOM 3166 C C . ILE A 1 411 ? -11.951 -6.856 -21.712 1.00 97.06 411 ILE A C 1
ATOM 3168 O O . ILE A 1 411 ? -12.894 -7.216 -22.421 1.00 97.06 411 ILE A O 1
ATOM 3172 N N . PRO A 1 412 ? -10.843 -6.313 -22.246 1.00 97.56 412 PRO A N 1
ATOM 3173 C CA . PRO A 1 412 ? -10.673 -6.180 -23.683 1.00 97.56 412 PRO A CA 1
ATOM 3174 C C . PRO A 1 412 ? -10.435 -7.540 -24.359 1.00 97.56 412 PRO A C 1
ATOM 3176 O O . PRO A 1 412 ? -9.623 -8.338 -23.905 1.00 97.56 412 PRO A O 1
ATOM 3179 N N . VAL A 1 413 ? -11.091 -7.771 -25.494 1.00 97.69 413 VAL A N 1
ATOM 3180 C CA . VAL A 1 413 ? -10.955 -8.957 -26.347 1.00 97.69 413 VAL A CA 1
ATOM 3181 C C . VAL A 1 413 ? -10.369 -8.541 -27.690 1.00 97.69 413 VAL A C 1
ATOM 3183 O O . VAL A 1 413 ? -10.888 -7.643 -28.358 1.00 97.69 413 VAL A O 1
ATOM 3186 N N . TRP A 1 414 ? -9.277 -9.196 -28.083 1.00 98.12 414 TRP A N 1
ATOM 3187 C CA . TRP A 1 414 ? -8.561 -8.931 -29.330 1.00 98.12 414 TRP A CA 1
ATOM 3188 C C . TRP A 1 414 ? -9.266 -9.549 -30.551 1.00 98.12 414 TRP A C 1
ATOM 3190 O O . TRP A 1 414 ? -9.723 -10.693 -30.496 1.00 98.12 414 TRP A O 1
ATOM 3200 N N . ASP A 1 415 ? -9.332 -8.784 -31.644 1.00 96.69 415 ASP A N 1
ATOM 3201 C CA . ASP A 1 415 ? -9.746 -9.213 -32.984 1.00 96.69 415 ASP A CA 1
ATOM 3202 C C . ASP A 1 415 ? -8.521 -9.185 -33.918 1.00 96.69 415 ASP A C 1
ATOM 3204 O O . ASP A 1 415 ? -8.037 -8.132 -34.359 1.00 96.69 415 ASP A O 1
ATOM 3208 N N . GLU A 1 416 ? -7.972 -10.368 -34.176 1.00 96.06 416 GLU A N 1
ATOM 3209 C CA . GLU A 1 416 ? -6.721 -10.578 -34.897 1.00 96.06 416 GLU A CA 1
ATOM 3210 C C . GLU A 1 416 ? -6.801 -10.237 -36.392 1.00 96.06 416 GLU A C 1
ATOM 3212 O O . GLU A 1 416 ? -5.784 -9.904 -37.011 1.00 96.06 416 GLU A O 1
ATOM 3217 N N . GLN A 1 417 ? -8.005 -10.260 -36.971 1.00 94.50 417 GLN A N 1
ATOM 3218 C CA . GLN A 1 417 ? -8.223 -9.979 -38.390 1.00 94.50 417 GLN A CA 1
ATOM 3219 C C . GLN A 1 417 ? -8.141 -8.474 -38.661 1.00 94.50 417 GLN A C 1
ATOM 3221 O O . GLN A 1 417 ? -7.474 -8.028 -39.604 1.00 94.50 417 GLN A O 1
ATOM 3226 N N . LEU A 1 418 ? -8.762 -7.679 -37.786 1.00 95.81 418 LEU A N 1
ATOM 3227 C CA . LEU A 1 418 ? -8.780 -6.221 -37.881 1.00 95.81 418 LEU A CA 1
ATOM 3228 C C . LEU A 1 418 ? -7.459 -5.579 -37.433 1.00 95.81 418 LEU A C 1
ATOM 3230 O O . LEU A 1 418 ? -7.085 -4.512 -37.924 1.00 95.81 418 LEU A O 1
ATOM 3234 N N . CYS A 1 419 ? -6.738 -6.203 -36.501 1.00 96.94 419 CYS A N 1
ATOM 3235 C CA . CYS A 1 419 ? -5.573 -5.595 -35.869 1.00 96.94 419 CYS A CA 1
ATOM 3236 C C . CYS A 1 419 ? -4.430 -5.274 -36.843 1.00 96.94 419 CYS A C 1
ATOM 3238 O O . CYS A 1 419 ? -3.908 -6.137 -37.544 1.00 96.94 419 CYS A O 1
ATOM 3240 N N . ILE A 1 420 ? -3.975 -4.018 -36.812 1.00 96.56 420 ILE A N 1
ATOM 3241 C CA . ILE A 1 420 ? -2.831 -3.531 -37.599 1.00 96.56 420 ILE A CA 1
ATOM 3242 C C . ILE A 1 420 ? -1.485 -3.637 -36.862 1.00 96.56 420 ILE A C 1
ATOM 3244 O O . ILE A 1 420 ? -0.480 -3.172 -37.385 1.00 96.56 420 ILE A O 1
ATOM 3248 N N . GLN A 1 421 ? -1.461 -4.217 -35.654 1.00 96.94 421 GLN A N 1
ATOM 3249 C CA . GLN A 1 421 ? -0.244 -4.459 -34.861 1.00 96.94 421 GLN A CA 1
ATOM 3250 C C . GLN A 1 421 ? 0.560 -3.170 -34.594 1.00 96.94 421 GLN A C 1
ATOM 3252 O O . GLN A 1 421 ? 1.752 -3.100 -34.863 1.00 96.94 421 GLN A O 1
ATOM 3257 N N . CYS A 1 422 ? -0.099 -2.112 -34.100 1.00 96.25 422 CYS A N 1
ATOM 3258 C CA . CYS A 1 422 ? 0.542 -0.806 -33.874 1.00 96.25 422 CYS A CA 1
ATOM 3259 C C . CYS A 1 422 ? 1.075 -0.576 -32.447 1.00 96.25 422 CYS A C 1
ATOM 3261 O O . CYS A 1 422 ? 1.720 0.439 -32.207 1.00 96.25 422 CYS A O 1
ATOM 3263 N N . GLY A 1 423 ? 0.759 -1.450 -31.485 1.00 96.12 423 GLY A N 1
ATOM 3264 C CA . GLY A 1 423 ? 1.214 -1.334 -30.090 1.00 96.12 423 GLY A CA 1
ATOM 3265 C C . GLY A 1 423 ? 0.546 -0.237 -29.244 1.00 96.12 423 GLY A C 1
ATOM 3266 O O . GLY A 1 423 ? 0.729 -0.226 -28.034 1.00 96.12 423 GLY A O 1
ATOM 3267 N N . LYS A 1 424 ? -0.283 0.651 -29.815 1.00 97.50 424 LYS A N 1
ATOM 3268 C CA . LYS A 1 424 ? -0.895 1.778 -29.073 1.00 97.50 424 LYS A CA 1
ATOM 3269 C C . LYS A 1 424 ? -1.716 1.352 -27.852 1.00 97.50 424 LYS A C 1
ATOM 3271 O O . LYS A 1 424 ? -1.682 2.025 -26.832 1.00 97.50 424 LYS A O 1
ATOM 3276 N N . CYS A 1 425 ? -2.435 0.236 -27.952 1.00 97.88 425 CYS A N 1
ATOM 3277 C CA . CYS A 1 425 ? -3.228 -0.325 -26.856 1.00 97.88 425 CYS A CA 1
ATOM 3278 C C . CYS A 1 425 ? -2.375 -0.815 -25.673 1.00 97.88 425 CYS A C 1
ATOM 3280 O O . CYS A 1 425 ? -2.860 -0.793 -24.546 1.00 97.88 425 CYS A O 1
ATOM 3282 N N . ILE A 1 426 ? -1.127 -1.223 -25.931 1.00 98.12 426 ILE A N 1
ATOM 3283 C CA . ILE A 1 426 ? -0.135 -1.598 -24.913 1.00 98.12 426 ILE A CA 1
ATOM 3284 C C . ILE A 1 426 ? 0.415 -0.322 -24.271 1.00 98.12 426 ILE A C 1
ATOM 3286 O O . ILE A 1 426 ? 0.354 -0.190 -23.055 1.00 98.12 426 ILE A O 1
ATOM 3290 N N . LEU A 1 427 ? 0.829 0.649 -25.095 1.00 97.62 427 LEU A N 1
ATOM 3291 C CA . LEU A 1 427 ? 1.445 1.901 -24.642 1.00 97.62 427 LEU A CA 1
ATOM 3292 C C . LEU A 1 427 ? 0.565 2.680 -23.658 1.00 97.62 427 LEU A C 1
ATOM 3294 O O . LEU A 1 427 ? 1.064 3.216 -22.679 1.00 97.62 427 LEU A O 1
ATOM 3298 N N . VAL A 1 428 ? -0.743 2.768 -23.919 1.00 97.81 428 VAL A N 1
ATOM 3299 C CA . VAL A 1 428 ? -1.660 3.523 -23.046 1.00 97.81 428 VAL A CA 1
ATOM 3300 C C . VAL A 1 428 ? -2.136 2.726 -21.835 1.00 97.81 428 VAL A C 1
ATOM 3302 O O . VAL A 1 428 ? -2.912 3.250 -21.043 1.00 97.81 428 VAL A O 1
ATOM 3305 N N . CYS A 1 429 ? -1.768 1.449 -21.713 1.00 98.25 429 CYS A N 1
ATOM 3306 C CA . CYS A 1 429 ? -2.265 0.597 -20.647 1.00 98.25 429 CYS A CA 1
ATOM 3307 C C . CYS A 1 429 ? -1.600 0.975 -19.310 1.00 98.25 429 CYS A C 1
ATOM 3309 O O . CYS A 1 429 ? -0.413 0.709 -19.135 1.00 98.25 429 CYS A O 1
ATOM 3311 N N . PRO A 1 430 ? -2.343 1.506 -18.321 1.00 97.06 430 PRO A N 1
ATOM 3312 C CA . PRO A 1 430 ? -1.744 1.965 -17.064 1.00 97.06 430 PRO A CA 1
ATOM 3313 C C . PRO A 1 430 ? -1.268 0.829 -16.142 1.00 97.06 430 PRO A C 1
ATOM 3315 O O . PRO A 1 430 ? -0.577 1.070 -15.158 1.00 97.06 430 PRO A O 1
ATOM 3318 N N . HIS A 1 431 ? -1.617 -0.422 -16.449 1.00 97.12 431 HIS A N 1
ATOM 3319 C CA . HIS A 1 431 ? -1.331 -1.577 -15.590 1.00 97.12 431 HIS A CA 1
ATOM 3320 C C . HIS A 1 431 ? -0.515 -2.672 -16.286 1.00 97.12 431 HIS A C 1
ATOM 3322 O O . HIS A 1 431 ? -0.321 -3.735 -15.702 1.00 97.12 431 HIS A O 1
ATOM 3328 N N . ALA A 1 432 ? -0.054 -2.447 -17.524 1.00 97.56 432 ALA A N 1
ATOM 3329 C CA . ALA A 1 432 ? 0.656 -3.441 -18.341 1.00 97.56 432 ALA A CA 1
ATOM 3330 C C . ALA A 1 432 ? -0.094 -4.787 -18.504 1.00 97.56 432 ALA A C 1
ATOM 3332 O O . ALA A 1 432 ? 0.518 -5.861 -18.586 1.00 97.56 432 ALA A O 1
ATOM 3333 N N . VAL A 1 433 ? -1.432 -4.732 -18.549 1.00 97.50 433 VAL A N 1
ATOM 3334 C CA . VAL A 1 433 ? -2.322 -5.908 -18.650 1.00 97.50 433 VAL A CA 1
ATOM 3335 C C . VAL A 1 433 ? -2.565 -6.360 -20.084 1.00 97.50 433 VAL A C 1
ATOM 3337 O O . VAL A 1 433 ? -3.169 -7.401 -20.297 1.00 97.50 433 VAL A O 1
ATOM 3340 N N . ILE A 1 434 ? -2.109 -5.596 -21.074 1.00 97.75 434 ILE A N 1
ATOM 3341 C CA . ILE A 1 434 ? -2.149 -5.967 -22.489 1.00 97.75 434 ILE A CA 1
ATOM 3342 C C . ILE A 1 434 ? -0.710 -6.010 -22.966 1.00 97.75 434 ILE A C 1
ATOM 3344 O O . ILE A 1 434 ? 0.015 -5.037 -22.785 1.00 97.75 434 ILE A O 1
ATOM 3348 N N . ARG A 1 435 ? -0.284 -7.124 -23.561 1.00 98.00 435 ARG A N 1
ATOM 3349 C CA . ARG A 1 435 ? 1.091 -7.308 -24.046 1.00 98.00 435 ARG A CA 1
ATOM 3350 C C . ARG A 1 435 ? 1.097 -7.965 -25.406 1.00 98.00 435 ARG A C 1
ATOM 3352 O O . ARG A 1 435 ? 0.148 -8.655 -25.769 1.00 98.00 435 ARG A O 1
ATOM 3359 N N . ALA A 1 436 ? 2.189 -7.780 -26.137 1.00 97.69 436 ALA A N 1
ATOM 3360 C CA . ALA A 1 436 ? 2.410 -8.488 -27.381 1.00 97.69 436 ALA A CA 1
ATOM 3361 C C . ALA A 1 436 ? 3.791 -9.124 -27.443 1.00 97.69 436 ALA A C 1
ATOM 3363 O O . ALA A 1 436 ? 4.733 -8.648 -26.815 1.00 97.69 436 ALA A O 1
ATOM 3364 N N . LYS A 1 437 ? 3.879 -10.198 -28.227 1.00 97.56 437 LYS A N 1
ATOM 3365 C CA . LYS A 1 437 ? 5.128 -10.866 -28.591 1.00 97.56 437 LYS A CA 1
ATOM 3366 C C . LYS A 1 437 ? 5.117 -11.181 -30.074 1.00 97.56 437 LYS A C 1
ATOM 3368 O O . LYS A 1 437 ? 4.061 -11.489 -30.636 1.00 97.56 437 LYS A O 1
ATOM 3373 N N . VAL A 1 438 ? 6.304 -11.148 -30.670 1.00 97.44 438 VAL A N 1
ATOM 3374 C CA . VAL A 1 438 ? 6.555 -11.676 -32.012 1.00 97.44 438 VAL A CA 1
ATOM 3375 C C . VAL A 1 438 ? 7.513 -12.850 -31.911 1.00 97.44 438 VAL A C 1
ATOM 3377 O O . VAL A 1 438 ? 8.596 -12.707 -31.350 1.00 97.44 438 VAL A O 1
ATOM 3380 N N . TYR A 1 439 ? 7.114 -14.009 -32.423 1.00 97.25 439 TYR A N 1
ATOM 3381 C CA . TYR A 1 439 ? 7.795 -15.268 -32.132 1.00 97.25 439 TYR A CA 1
ATOM 3382 C C . TYR A 1 439 ? 7.691 -16.273 -33.284 1.00 97.25 439 TYR A C 1
ATOM 3384 O O . TYR A 1 439 ? 6.949 -16.082 -34.250 1.00 97.25 439 TYR A O 1
ATOM 3392 N N . ASP A 1 440 ? 8.497 -17.332 -33.211 1.00 97.44 440 ASP A N 1
ATOM 3393 C CA . ASP A 1 440 ? 8.520 -18.383 -34.226 1.00 97.44 440 ASP A CA 1
ATOM 3394 C C . ASP A 1 440 ? 7.232 -19.231 -34.213 1.00 97.44 440 ASP A C 1
ATOM 3396 O O . ASP A 1 440 ? 6.796 -19.615 -33.125 1.00 97.44 440 ASP A O 1
ATOM 3400 N N . PRO A 1 441 ? 6.629 -19.563 -35.375 1.00 97.44 441 PRO A N 1
ATOM 3401 C CA . PRO A 1 441 ? 5.428 -20.395 -35.428 1.00 97.44 441 PRO A CA 1
ATOM 3402 C C . PRO A 1 441 ? 5.552 -21.743 -34.704 1.00 97.44 441 PRO A C 1
ATOM 3404 O O . PRO A 1 441 ? 4.544 -22.233 -34.202 1.00 97.44 441 PRO A O 1
ATOM 3407 N N . ALA A 1 442 ? 6.755 -22.325 -34.605 1.00 97.38 442 ALA A N 1
ATOM 3408 C CA . ALA A 1 442 ? 6.977 -23.595 -33.910 1.00 97.38 442 ALA A CA 1
ATOM 3409 C C . ALA A 1 442 ? 6.591 -23.547 -32.420 1.00 97.38 442 ALA A C 1
ATOM 3411 O O . ALA A 1 442 ? 6.229 -24.566 -31.838 1.00 97.38 442 ALA A O 1
ATOM 3412 N N . LEU A 1 443 ? 6.602 -22.359 -31.807 1.00 97.25 443 LEU A N 1
ATOM 3413 C CA . LEU A 1 443 ? 6.216 -22.169 -30.407 1.00 97.25 443 LEU A CA 1
ATOM 3414 C C . LEU A 1 443 ? 4.702 -22.288 -30.171 1.00 97.25 443 LEU A C 1
ATOM 3416 O O . LEU A 1 443 ? 4.277 -22.242 -29.023 1.00 97.25 443 LEU A O 1
ATOM 3420 N N . LEU A 1 444 ? 3.889 -22.445 -31.225 1.00 97.19 444 LEU A N 1
ATOM 3421 C CA . LEU A 1 444 ? 2.443 -22.673 -31.124 1.00 97.19 444 LEU A CA 1
ATOM 3422 C C . LEU A 1 444 ? 2.048 -24.148 -31.001 1.00 97.19 444 LEU A C 1
ATOM 3424 O O . LEU A 1 444 ? 0.854 -24.425 -30.933 1.00 97.19 444 LEU A O 1
ATOM 3428 N N . ALA A 1 445 ? 3.002 -25.085 -30.989 1.00 95.88 445 ALA A N 1
ATOM 3429 C CA . ALA A 1 445 ? 2.694 -26.517 -30.979 1.00 95.88 445 ALA A CA 1
ATOM 3430 C C . ALA A 1 445 ? 1.786 -26.924 -29.802 1.00 95.88 445 ALA A C 1
ATOM 3432 O O . ALA A 1 445 ? 0.836 -27.676 -29.997 1.00 95.88 445 ALA A O 1
ATOM 3433 N N . ASP A 1 446 ? 2.030 -26.341 -28.623 1.00 94.25 446 ASP A N 1
ATOM 3434 C CA . ASP A 1 446 ? 1.284 -26.601 -27.383 1.00 94.25 446 ASP A CA 1
ATOM 3435 C C . ASP A 1 446 ? 0.318 -25.459 -27.016 1.00 94.25 446 ASP A C 1
ATOM 3437 O O . ASP A 1 446 ? -0.043 -25.280 -25.848 1.00 94.25 446 ASP A O 1
ATOM 3441 N N . ALA A 1 447 ? -0.060 -24.621 -27.988 1.00 97.38 447 ALA A N 1
ATOM 3442 C CA . ALA A 1 447 ? -0.958 -23.502 -27.733 1.00 97.38 447 ALA A CA 1
ATOM 3443 C C . ALA A 1 447 ? -2.364 -24.001 -27.348 1.00 97.38 447 ALA A C 1
ATOM 3445 O O . ALA A 1 447 ? -2.898 -24.896 -28.010 1.00 97.38 447 ALA A O 1
ATOM 3446 N N . PRO A 1 448 ? -3.009 -23.409 -26.322 1.00 97.56 448 PRO A N 1
ATOM 3447 C CA . PRO A 1 448 ? -4.409 -23.686 -26.027 1.00 97.56 448 PRO A CA 1
ATOM 3448 C C . PRO A 1 448 ? -5.292 -23.479 -27.271 1.00 97.56 448 PRO A C 1
ATOM 3450 O O . PRO A 1 448 ? -5.025 -22.554 -28.042 1.00 97.56 448 PRO A O 1
ATOM 3453 N N . PRO A 1 449 ? -6.386 -24.246 -27.458 1.00 96.88 449 PRO A N 1
ATOM 3454 C CA . PRO A 1 449 ? -7.254 -24.121 -28.640 1.00 96.88 449 PRO A CA 1
ATOM 3455 C C . PRO A 1 449 ? -7.806 -22.707 -28.865 1.00 96.88 449 PRO A C 1
ATOM 3457 O O . PRO A 1 449 ? -8.139 -22.315 -29.979 1.00 96.88 449 PRO A O 1
ATOM 3460 N N . THR A 1 450 ? -7.906 -21.940 -27.785 1.00 97.06 450 THR A N 1
ATOM 3461 C CA . THR A 1 450 ? -8.444 -20.582 -27.733 1.00 97.06 450 THR A CA 1
ATOM 3462 C C . THR A 1 450 ? -7.376 -19.496 -27.844 1.00 97.06 450 THR A C 1
ATOM 3464 O O . THR A 1 450 ? -7.703 -18.309 -27.792 1.00 97.06 450 THR A O 1
ATOM 3467 N N . PHE A 1 451 ? -6.102 -19.872 -27.962 1.00 98.25 451 PHE A N 1
ATOM 3468 C CA . PHE A 1 451 ? -4.991 -18.937 -28.026 1.00 98.25 451 PHE A CA 1
ATOM 3469 C C . PHE A 1 451 ? -4.908 -18.289 -29.409 1.00 98.25 451 PHE A C 1
ATOM 3471 O O . PHE A 1 451 ? -4.608 -18.929 -30.419 1.00 98.25 451 PHE A O 1
ATOM 3478 N N . LYS A 1 452 ? -5.165 -16.982 -29.460 1.00 98.00 452 LYS A N 1
ATOM 3479 C CA . LYS A 1 452 ? -5.193 -16.228 -30.715 1.00 98.00 452 LYS A CA 1
ATOM 3480 C C . LYS A 1 4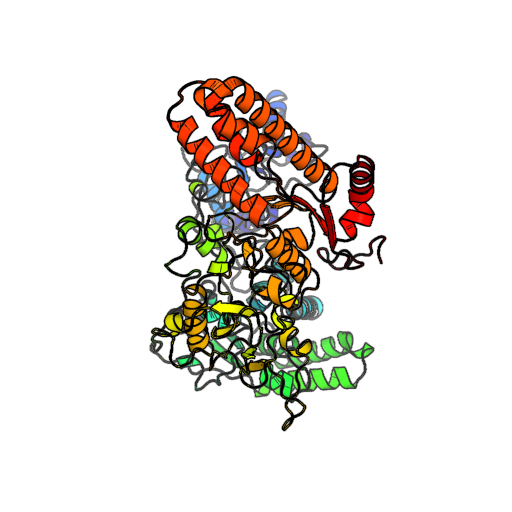52 ? -3.783 -15.892 -31.196 1.00 98.00 452 LYS A C 1
ATOM 3482 O O . LYS A 1 452 ? -2.922 -15.461 -30.427 1.00 98.00 452 LYS A O 1
ATOM 3487 N N . SER A 1 453 ? -3.560 -16.002 -32.504 1.00 97.75 453 SER A N 1
ATOM 3488 C CA . SER A 1 453 ? -2.340 -15.526 -33.165 1.00 97.75 453 SER A CA 1
ATOM 3489 C C . SER A 1 453 ? -2.627 -15.033 -34.586 1.00 97.75 453 SER A C 1
ATOM 3491 O O . SER A 1 453 ? -3.566 -15.478 -35.241 1.00 97.75 453 SER A O 1
ATOM 3493 N N . ALA A 1 454 ? -1.795 -14.117 -35.082 1.00 97.75 454 ALA A N 1
ATOM 3494 C CA . ALA A 1 454 ? -1.834 -13.598 -36.448 1.00 97.75 454 ALA A CA 1
ATOM 3495 C C . ALA A 1 454 ? -0.436 -13.650 -37.085 1.00 97.75 454 ALA A C 1
ATOM 3497 O O . ALA A 1 454 ? 0.559 -13.634 -36.362 1.00 97.75 454 ALA A O 1
ATOM 3498 N N . PRO A 1 455 ? -0.305 -13.668 -38.423 1.00 97.75 455 PRO A N 1
ATOM 3499 C CA . PRO A 1 455 ? 0.976 -13.388 -39.072 1.00 97.75 455 PRO A CA 1
ATOM 3500 C C . PRO A 1 455 ? 1.505 -12.008 -38.656 1.00 97.75 455 PRO A C 1
ATOM 3502 O O . PRO A 1 455 ? 0.741 -11.036 -38.640 1.00 97.75 455 PRO A O 1
ATOM 3505 N N . ALA A 1 456 ? 2.792 -11.902 -38.330 1.00 96.56 456 ALA A N 1
ATOM 3506 C CA . ALA A 1 456 ? 3.425 -10.609 -38.097 1.00 96.56 456 ALA A CA 1
ATOM 3507 C C . ALA A 1 456 ? 3.420 -9.790 -39.401 1.00 96.56 456 ALA A C 1
ATOM 3509 O O . ALA A 1 456 ? 3.769 -10.288 -40.470 1.00 96.56 456 ALA A O 1
ATOM 3510 N N . ARG A 1 457 ? 2.983 -8.529 -39.327 1.00 93.69 457 ARG A N 1
ATOM 3511 C CA . ARG A 1 457 ? 2.805 -7.649 -40.499 1.00 93.69 457 ARG A CA 1
ATOM 3512 C C . ARG A 1 457 ? 4.015 -6.750 -40.767 1.00 93.69 457 ARG A C 1
ATOM 3514 O O . ARG A 1 457 ? 3.956 -5.896 -41.649 1.00 93.69 457 ARG A O 1
ATOM 3521 N N . TRP A 1 458 ? 5.092 -6.893 -39.998 1.00 91.56 458 TRP A N 1
ATOM 3522 C CA . TRP A 1 458 ? 6.293 -6.064 -40.118 1.00 91.56 458 TRP A CA 1
ATOM 3523 C C . TRP A 1 458 ? 7.362 -6.790 -40.939 1.00 91.56 458 TRP A C 1
ATOM 3525 O O . TRP A 1 458 ? 7.492 -8.010 -40.851 1.00 91.56 458 TRP A O 1
ATOM 3535 N N . LYS A 1 459 ? 8.122 -6.047 -41.752 1.00 88.56 459 LYS A N 1
ATOM 3536 C CA . LYS A 1 459 ? 9.059 -6.626 -42.733 1.00 88.56 459 LYS A CA 1
ATOM 3537 C C . LYS A 1 459 ? 10.188 -7.404 -42.056 1.00 88.56 459 LYS A C 1
ATOM 3539 O O . LYS A 1 459 ? 10.568 -8.469 -42.525 1.00 88.56 459 LYS A O 1
ATOM 3544 N N . GLU A 1 460 ? 10.677 -6.872 -40.946 1.00 89.44 460 GLU A N 1
ATOM 3545 C CA . GLU A 1 460 ? 11.718 -7.430 -40.085 1.00 89.44 460 GLU A CA 1
ATOM 3546 C C . GLU A 1 460 ? 11.315 -8.749 -39.404 1.00 89.44 460 GLU A C 1
ATOM 3548 O O . GLU A 1 460 ? 12.179 -9.530 -39.019 1.00 89.44 460 GLU A O 1
ATOM 3553 N N . PHE A 1 461 ? 10.013 -9.040 -39.315 1.00 91.62 461 PHE A N 1
ATOM 3554 C CA . PHE A 1 461 ? 9.471 -10.246 -38.686 1.00 91.62 461 PHE A CA 1
ATOM 3555 C C . PHE A 1 461 ? 8.702 -11.125 -39.670 1.00 91.62 461 PHE A C 1
ATOM 3557 O O . PHE A 1 461 ? 7.705 -11.760 -39.316 1.00 91.62 461 PHE A O 1
ATOM 3564 N N . LYS A 1 462 ? 9.162 -11.163 -40.923 1.00 91.44 462 LYS A N 1
ATOM 3565 C CA . LYS A 1 462 ? 8.597 -12.052 -41.937 1.00 91.44 462 LYS A CA 1
ATOM 3566 C C . LYS A 1 462 ? 8.552 -13.496 -41.411 1.00 91.44 462 LYS A C 1
ATOM 3568 O O . LYS A 1 462 ? 9.457 -13.941 -40.710 1.00 91.44 462 LYS A O 1
ATOM 3573 N N . ASP A 1 463 ? 7.463 -14.195 -41.721 1.00 94.38 463 ASP A N 1
ATOM 3574 C CA . ASP A 1 463 ? 7.214 -15.594 -41.346 1.00 94.38 463 ASP A CA 1
ATOM 3575 C C . ASP A 1 463 ? 7.064 -15.854 -39.827 1.00 94.38 463 ASP A C 1
ATOM 3577 O O . ASP A 1 463 ? 6.898 -16.996 -39.401 1.00 94.38 463 ASP A O 1
ATOM 3581 N N . LYS A 1 464 ? 7.034 -14.803 -38.993 1.00 97.06 464 LYS A N 1
ATOM 3582 C CA . LYS A 1 464 ? 6.758 -14.898 -37.551 1.00 97.06 464 LYS A CA 1
ATOM 3583 C C . LYS A 1 464 ? 5.272 -14.736 -37.229 1.00 97.06 464 LYS A C 1
ATOM 3585 O O . LYS A 1 464 ? 4.466 -14.261 -38.037 1.00 97.06 464 LYS A O 1
ATOM 3590 N N . LYS A 1 465 ? 4.900 -15.128 -36.011 1.00 98.06 465 LYS A N 1
ATOM 3591 C CA . LYS A 1 465 ? 3.563 -14.941 -35.437 1.00 98.06 465 LYS A CA 1
ATOM 3592 C C . LYS A 1 465 ? 3.560 -13.780 -34.456 1.00 98.06 465 LYS A C 1
ATOM 3594 O O . LYS A 1 465 ? 4.550 -13.529 -33.780 1.00 98.06 465 LYS A O 1
ATOM 3599 N N . TYR A 1 466 ? 2.432 -13.088 -34.394 1.00 98.19 466 TYR A N 1
ATOM 3600 C CA . TYR A 1 466 ? 2.128 -12.010 -33.467 1.00 98.19 466 TYR A CA 1
ATOM 3601 C C . TYR A 1 466 ? 0.916 -12.409 -32.628 1.00 98.19 466 TYR A C 1
ATOM 3603 O O . TYR A 1 466 ? -0.108 -12.824 -33.177 1.00 98.19 466 TYR A O 1
ATOM 3611 N N . THR A 1 467 ? 1.004 -12.209 -31.318 1.00 98.38 467 THR A N 1
ATOM 3612 C CA . THR A 1 467 ? -0.147 -12.302 -30.412 1.00 98.38 467 THR A CA 1
ATOM 3613 C C . THR A 1 467 ? -0.229 -11.040 -29.573 1.00 98.38 467 THR A C 1
ATOM 3615 O O . THR A 1 467 ? 0.789 -10.605 -29.039 1.00 98.38 467 THR A O 1
ATOM 3618 N N . LEU A 1 468 ? -1.440 -10.495 -29.434 1.00 98.38 468 LEU A N 1
ATOM 3619 C CA . LEU A 1 468 ? -1.799 -9.513 -28.415 1.00 98.38 468 LEU A CA 1
ATOM 3620 C C . LEU A 1 468 ? -2.623 -10.235 -27.343 1.00 98.38 468 LEU A C 1
ATOM 3622 O O . LEU A 1 468 ? -3.737 -10.667 -27.628 1.00 98.38 468 LEU A O 1
ATOM 3626 N N . GLN A 1 469 ? -2.081 -10.369 -26.137 1.00 98.50 469 GLN A N 1
ATOM 3627 C CA . GLN A 1 469 ? -2.718 -11.100 -25.045 1.00 98.50 469 GLN A CA 1
ATOM 3628 C C . GLN A 1 469 ? -3.069 -10.161 -23.889 1.00 98.50 469 GLN A C 1
ATOM 3630 O O . GLN A 1 469 ? -2.330 -9.221 -23.583 1.00 98.50 469 GLN A O 1
ATOM 3635 N N . VAL A 1 470 ? -4.200 -10.444 -23.243 1.00 98.06 470 VAL A N 1
ATOM 3636 C CA . VAL A 1 470 ? -4.704 -9.719 -22.074 1.00 98.06 470 VAL A CA 1
ATOM 3637 C C . VAL A 1 470 ? -4.531 -10.579 -20.823 1.00 98.06 470 VAL A C 1
ATOM 3639 O O . VAL A 1 470 ? -4.760 -11.785 -20.876 1.00 98.06 470 VAL A O 1
ATOM 3642 N N . ALA A 1 471 ? -4.127 -9.961 -19.712 1.00 97.62 471 ALA A N 1
ATOM 3643 C CA . ALA A 1 471 ? -4.118 -10.541 -18.373 1.00 97.62 471 ALA A CA 1
ATOM 3644 C C . ALA A 1 471 ? -5.505 -10.331 -17.733 1.00 97.62 471 ALA A C 1
ATOM 3646 O O . ALA A 1 471 ? -5.794 -9.224 -17.260 1.00 97.62 471 ALA A O 1
ATOM 3647 N N . PRO A 1 472 ? -6.400 -11.336 -17.743 1.00 95.75 472 PRO A N 1
ATOM 3648 C CA . PRO A 1 472 ? -7.810 -11.129 -17.397 1.00 95.75 472 PRO A CA 1
ATOM 3649 C C . PRO A 1 472 ? -8.022 -10.747 -15.928 1.00 95.75 472 PRO A C 1
ATOM 3651 O O . PRO A 1 472 ? -8.904 -9.946 -15.625 1.00 95.75 472 PRO A O 1
ATOM 3654 N N . GLU A 1 473 ? -7.198 -11.285 -15.029 1.00 93.44 473 GLU A N 1
ATOM 3655 C CA . GLU A 1 473 ? -7.326 -11.108 -13.577 1.00 93.44 473 GLU A CA 1
ATOM 3656 C C . GLU A 1 473 ? -6.622 -9.849 -13.056 1.00 93.44 473 GLU A C 1
ATOM 3658 O O . GLU A 1 473 ? -6.851 -9.438 -11.921 1.00 93.44 473 GLU A O 1
ATOM 3663 N N . ASP A 1 474 ? -5.791 -9.208 -13.876 1.00 94.62 474 ASP A N 1
ATOM 3664 C CA . ASP A 1 474 ? -5.086 -7.977 -13.507 1.00 94.62 474 ASP A CA 1
ATOM 3665 C C . ASP A 1 474 ? -5.697 -6.733 -14.174 1.00 94.62 474 ASP A C 1
ATOM 3667 O O . ASP A 1 474 ? -5.410 -5.598 -13.785 1.00 94.62 474 ASP A O 1
ATOM 3671 N N . CYS A 1 475 ? -6.558 -6.926 -15.181 1.00 95.31 475 CYS A N 1
ATOM 3672 C CA . CYS A 1 475 ? -7.247 -5.839 -15.863 1.00 95.31 475 CYS A CA 1
ATOM 3673 C C . CYS A 1 475 ? -8.155 -5.055 -14.905 1.00 95.31 475 CYS A C 1
ATOM 3675 O O . CYS A 1 475 ? -8.856 -5.622 -14.070 1.00 95.31 475 CYS A O 1
ATOM 3677 N N . THR A 1 476 ? -8.170 -3.731 -15.071 1.00 92.12 476 THR A N 1
ATOM 3678 C CA . THR A 1 476 ? -9.002 -2.801 -14.291 1.00 92.12 476 THR A CA 1
ATOM 3679 C C . THR A 1 476 ? -10.231 -2.299 -15.054 1.00 92.12 476 THR A C 1
ATOM 3681 O O . THR A 1 476 ? -10.987 -1.489 -14.528 1.00 92.12 476 THR A O 1
ATOM 3684 N N . GLY A 1 477 ? -10.436 -2.743 -16.300 1.00 92.69 477 GLY A N 1
ATOM 3685 C CA . GLY A 1 477 ? -11.617 -2.394 -17.098 1.00 92.69 477 GLY A CA 1
ATOM 3686 C C . GLY A 1 477 ? -11.679 -0.938 -17.586 1.00 92.69 477 GLY A C 1
ATOM 3687 O O . GLY A 1 477 ? -12.734 -0.490 -18.012 1.00 92.69 477 GLY A O 1
ATOM 3688 N N . CYS A 1 478 ? -10.573 -0.180 -17.562 1.00 93.00 478 CYS A N 1
ATOM 3689 C CA . CYS A 1 478 ? -10.572 1.260 -17.886 1.00 93.00 478 CYS A CA 1
ATOM 3690 C C . CYS A 1 478 ? -10.861 1.633 -19.357 1.00 93.00 478 CYS A C 1
ATOM 3692 O O . CYS A 1 478 ? -10.939 2.816 -19.673 1.00 93.00 478 CYS A O 1
ATOM 3694 N N . ALA A 1 479 ? -10.957 0.656 -20.264 1.00 95.81 479 ALA A N 1
ATOM 3695 C CA . ALA A 1 479 ? -11.251 0.819 -21.695 1.00 95.81 479 ALA A CA 1
ATOM 3696 C C . ALA A 1 479 ? -10.293 1.701 -22.537 1.00 95.81 479 ALA A C 1
ATOM 3698 O O . ALA A 1 479 ? -10.450 1.750 -23.756 1.00 95.81 479 ALA A O 1
ATOM 3699 N N . LEU A 1 480 ? -9.241 2.311 -21.969 1.00 97.12 480 LEU A N 1
ATOM 3700 C CA . LEU A 1 480 ? -8.298 3.175 -22.712 1.00 97.12 480 LEU A CA 1
ATOM 3701 C C . LEU A 1 480 ? -7.671 2.496 -23.943 1.00 97.12 480 LEU A C 1
ATOM 3703 O O . LEU A 1 480 ? -7.480 3.117 -24.987 1.00 97.12 480 LEU A O 1
ATOM 3707 N N . CYS A 1 481 ? -7.387 1.199 -23.839 1.00 97.56 481 CYS A N 1
ATOM 3708 C CA . CYS A 1 481 ? -6.855 0.387 -24.933 1.00 97.56 481 CYS A CA 1
ATOM 3709 C C . CYS A 1 481 ? -7.818 0.254 -26.127 1.00 97.56 481 CYS A C 1
ATOM 3711 O O . CYS A 1 481 ? -7.371 0.207 -27.276 1.00 97.56 481 CYS A O 1
ATOM 3713 N N . VAL A 1 482 ? -9.125 0.209 -25.856 1.00 97.25 482 VAL A N 1
ATOM 3714 C CA . VAL A 1 482 ? -10.196 0.196 -26.858 1.00 97.25 482 VAL A CA 1
ATOM 3715 C C . VAL A 1 482 ? -10.378 1.597 -27.422 1.00 97.25 482 VAL A C 1
ATOM 3717 O O . VAL A 1 482 ? -10.479 1.759 -28.638 1.00 97.25 482 VAL A O 1
ATOM 3720 N N . GLU A 1 483 ? -10.353 2.627 -26.576 1.00 96.31 483 GLU A N 1
ATOM 3721 C CA . GLU A 1 483 ? -10.507 4.013 -27.019 1.00 96.31 483 GLU A CA 1
ATOM 3722 C C . GLU A 1 483 ? -9.403 4.446 -27.985 1.00 96.31 483 GLU A C 1
ATOM 3724 O O . GLU A 1 483 ? -9.708 4.904 -29.089 1.00 96.31 483 GLU A O 1
ATOM 3729 N N . VAL A 1 484 ? -8.136 4.179 -27.650 1.00 97.06 484 VAL A N 1
ATOM 3730 C CA . VAL A 1 484 ? -6.985 4.545 -28.493 1.00 97.06 484 VAL A CA 1
ATOM 3731 C C . VAL A 1 484 ? -6.882 3.724 -29.785 1.00 97.06 484 VAL A C 1
ATOM 3733 O O . VAL A 1 484 ? -6.112 4.079 -30.683 1.00 97.06 484 VAL A O 1
ATOM 3736 N N . CYS A 1 485 ? -7.595 2.596 -29.889 1.00 97.12 485 CYS A N 1
ATOM 3737 C CA . CYS A 1 485 ? -7.485 1.712 -31.042 1.00 97.12 485 CYS A CA 1
ATOM 3738 C C . CYS A 1 485 ? -7.895 2.465 -32.325 1.00 97.12 485 CYS A C 1
ATOM 3740 O O . CYS A 1 485 ? -9.055 2.862 -32.458 1.00 97.12 485 CYS A O 1
ATOM 3742 N N . PRO A 1 486 ? -6.974 2.656 -33.294 1.00 95.31 486 PRO A N 1
ATOM 3743 C CA . PRO A 1 486 ? -7.248 3.478 -34.474 1.00 95.31 486 PRO A CA 1
ATOM 3744 C C . PRO A 1 486 ? -8.064 2.735 -35.540 1.00 95.31 486 PRO A C 1
ATOM 3746 O O . PRO A 1 486 ? -8.479 3.332 -36.531 1.00 95.31 486 PRO A O 1
ATOM 3749 N N . VAL A 1 487 ? -8.254 1.423 -35.378 1.00 94.56 487 VAL A N 1
ATOM 3750 C CA . VAL A 1 487 ? -8.934 0.572 -36.354 1.00 94.56 487 VAL A CA 1
ATOM 3751 C C . VAL A 1 487 ? -10.436 0.616 -36.119 1.00 94.56 487 VAL A C 1
ATOM 3753 O O . VAL A 1 487 ? -10.893 0.403 -34.999 1.00 94.56 487 VAL A O 1
ATOM 3756 N N . LYS A 1 488 ? -11.197 0.802 -37.197 1.00 90.50 488 LYS A N 1
ATOM 3757 C CA . LYS A 1 488 ? -12.647 0.593 -37.240 1.00 90.50 488 LYS A CA 1
ATOM 3758 C C . LYS A 1 488 ? -12.950 -0.504 -38.252 1.00 90.50 488 LYS A C 1
ATOM 3760 O O . LYS A 1 488 ? -12.345 -0.524 -39.327 1.00 90.50 488 LYS A O 1
ATOM 3765 N N . SER A 1 489 ? -13.856 -1.417 -37.915 1.00 90.56 489 SER A N 1
ATOM 3766 C CA . SER A 1 489 ? -14.330 -2.419 -38.866 1.00 90.56 489 SER A CA 1
ATOM 3767 C C . SER A 1 489 ? -15.025 -1.733 -40.044 1.00 90.56 489 SER A C 1
ATOM 3769 O O . SER A 1 489 ? -15.732 -0.738 -39.878 1.00 90.56 489 SER A O 1
ATOM 3771 N N . LYS A 1 490 ? -14.828 -2.280 -41.248 1.00 85.81 490 LYS A N 1
ATOM 3772 C CA . LYS A 1 490 ? -15.491 -1.798 -42.469 1.00 85.81 490 LYS A CA 1
ATOM 3773 C C . LYS A 1 490 ? -16.983 -2.147 -42.499 1.00 85.81 490 LYS A C 1
ATOM 3775 O O . LYS A 1 490 ? -17.728 -1.499 -43.222 1.00 85.81 490 LYS A O 1
ATOM 3780 N N . THR A 1 491 ? -17.403 -3.164 -41.743 1.00 86.12 491 THR A N 1
ATOM 3781 C CA . THR A 1 491 ? -18.791 -3.652 -41.696 1.00 86.12 491 THR A CA 1
ATOM 3782 C C . THR A 1 491 ? -19.567 -3.127 -40.490 1.00 86.12 491 THR A C 1
ATOM 3784 O O . THR A 1 491 ? -20.775 -2.943 -40.580 1.00 86.12 491 THR A O 1
ATOM 3787 N N . GLU A 1 492 ? -18.890 -2.833 -39.378 1.00 87.88 492 GLU A N 1
ATOM 3788 C CA . GLU A 1 492 ? -19.508 -2.326 -38.150 1.00 87.88 492 GLU A CA 1
ATOM 3789 C C . GLU A 1 492 ? -18.641 -1.217 -37.538 1.00 87.88 492 GLU A C 1
ATOM 3791 O O . GLU A 1 492 ? -17.644 -1.479 -36.874 1.00 87.88 492 GLU A O 1
ATOM 3796 N N . VAL A 1 493 ? -19.024 0.047 -37.729 1.00 82.75 493 VAL A N 1
ATOM 3797 C CA . VAL A 1 493 ? -18.185 1.212 -37.371 1.00 82.75 493 VAL A CA 1
ATOM 3798 C C . VAL A 1 493 ? -17.814 1.264 -35.879 1.00 82.75 493 VAL A C 1
ATOM 3800 O O . VAL A 1 493 ? -16.755 1.788 -35.530 1.00 82.75 493 VAL A O 1
ATOM 3803 N N . LYS A 1 494 ? -18.670 0.725 -34.997 1.00 87.75 494 LYS A N 1
ATOM 3804 C CA . LYS A 1 494 ? -18.425 0.666 -33.545 1.00 87.75 494 LYS A CA 1
ATOM 3805 C C . LYS A 1 494 ? -17.441 -0.436 -33.141 1.00 87.75 494 LYS A C 1
ATOM 3807 O O . LYS A 1 494 ? -16.845 -0.331 -32.073 1.00 87.75 494 LYS A O 1
ATOM 3812 N N . ARG A 1 495 ? -17.237 -1.452 -33.983 1.00 91.00 495 ARG A N 1
ATOM 3813 C CA . ARG A 1 495 ? -16.320 -2.559 -33.715 1.00 91.00 495 ARG A CA 1
ATOM 3814 C C . ARG A 1 495 ? -14.897 -2.170 -34.094 1.00 91.00 495 ARG A C 1
ATOM 3816 O O . ARG A 1 495 ? -14.622 -1.787 -35.233 1.00 91.00 495 ARG A O 1
ATOM 3823 N N . LYS A 1 496 ? -13.981 -2.291 -33.139 1.00 95.62 496 LYS A N 1
ATOM 3824 C CA . LYS A 1 496 ? -12.546 -2.021 -33.306 1.00 95.62 496 LYS A CA 1
ATOM 3825 C C . LYS A 1 496 ? -11.743 -3.328 -33.303 1.00 95.62 496 LYS A C 1
ATOM 3827 O O . LYS A 1 496 ? -12.308 -4.412 -33.181 1.00 95.62 496 LYS A O 1
ATOM 3832 N N . ALA A 1 497 ? -10.416 -3.241 -33.421 1.00 96.56 497 ALA A N 1
ATOM 3833 C CA . ALA A 1 497 ? -9.532 -4.414 -33.329 1.00 96.56 497 ALA A CA 1
ATOM 3834 C C . ALA A 1 497 ? -9.364 -4.964 -31.897 1.00 96.56 497 ALA A C 1
ATOM 3836 O O . ALA A 1 497 ? -8.731 -5.995 -31.692 1.00 96.56 497 ALA A O 1
ATOM 3837 N N . ILE A 1 498 ? -9.887 -4.258 -30.898 1.00 97.06 498 ILE A N 1
ATOM 3838 C CA . ILE A 1 498 ? -9.962 -4.689 -29.505 1.00 97.06 498 ILE A CA 1
ATOM 3839 C C . ILE A 1 498 ? -11.228 -4.068 -28.907 1.00 97.06 498 ILE A C 1
ATOM 3841 O O . ILE A 1 498 ? -11.487 -2.895 -29.168 1.00 97.06 498 ILE A O 1
ATOM 3845 N N . ASN A 1 499 ? -12.042 -4.836 -28.179 1.00 96.88 499 ASN A N 1
ATOM 3846 C CA . ASN A 1 499 ? -13.362 -4.394 -27.694 1.00 96.88 499 ASN A CA 1
ATOM 3847 C C . ASN A 1 499 ? -13.623 -4.925 -26.281 1.00 96.88 499 ASN A C 1
ATOM 3849 O O . ASN A 1 499 ? -13.128 -5.995 -25.950 1.00 96.88 499 ASN A O 1
ATOM 3853 N N . MET A 1 500 ? -14.396 -4.214 -25.461 1.00 96.56 500 MET A N 1
ATOM 3854 C CA . MET A 1 500 ? -14.769 -4.702 -24.126 1.00 96.56 500 MET A CA 1
ATOM 3855 C C . MET A 1 500 ? -15.801 -5.833 -24.226 1.00 96.56 500 MET A C 1
ATOM 3857 O O . MET A 1 500 ? -16.686 -5.783 -25.081 1.00 96.56 500 MET A O 1
ATOM 3861 N N . ALA A 1 501 ? -15.681 -6.837 -23.360 1.00 95.88 501 ALA A N 1
ATOM 3862 C CA . ALA A 1 501 ? -16.658 -7.911 -23.197 1.00 95.88 501 ALA A CA 1
ATOM 3863 C C . ALA A 1 501 ? -16.791 -8.308 -21.715 1.00 95.88 501 ALA A C 1
ATOM 3865 O O . ALA A 1 501 ? -15.806 -8.174 -20.978 1.00 95.88 501 ALA A O 1
ATOM 3866 N N . PRO A 1 502 ? -17.951 -8.845 -21.279 1.00 93.44 502 PRO A N 1
ATOM 3867 C CA . PRO A 1 502 ? -18.121 -9.389 -19.934 1.00 93.44 502 PRO A CA 1
ATOM 3868 C C . PRO A 1 502 ? -17.026 -10.396 -19.586 1.00 93.44 502 PRO A C 1
ATOM 3870 O O . PRO A 1 502 ? -16.764 -11.328 -20.346 1.00 93.44 502 PRO A O 1
ATOM 3873 N N . GLN A 1 503 ? -16.391 -10.213 -18.430 1.00 91.88 503 GLN A N 1
ATOM 3874 C CA . GLN A 1 503 ? -15.265 -11.038 -18.001 1.00 91.88 503 GLN A CA 1
ATOM 3875 C C . GLN A 1 503 ? -15.658 -12.480 -17.611 1.00 91.88 503 GLN A C 1
ATOM 3877 O O . GLN A 1 503 ? -14.957 -13.396 -18.049 1.00 91.88 503 GLN A O 1
ATOM 3882 N N . PRO A 1 504 ? -16.729 -12.741 -16.822 1.00 88.00 504 PRO A N 1
ATOM 3883 C CA . PRO A 1 504 ? -16.951 -14.070 -16.239 1.00 88.00 504 PRO A CA 1
ATOM 3884 C C . PRO A 1 504 ? -16.972 -15.239 -17.242 1.00 88.00 504 PRO A C 1
ATOM 3886 O O . PRO A 1 504 ? -16.308 -16.237 -16.960 1.00 88.00 504 PRO A O 1
ATOM 3889 N N . PRO A 1 505 ? -17.614 -15.132 -18.427 1.00 92.25 505 PRO A N 1
ATOM 3890 C CA . PRO A 1 505 ? -17.636 -16.224 -19.405 1.00 92.25 505 PRO A CA 1
ATOM 3891 C C . PRO A 1 505 ? -16.272 -16.558 -20.029 1.00 92.25 505 PRO A C 1
ATOM 3893 O O . PRO A 1 505 ? -16.092 -17.659 -20.537 1.00 92.25 505 PRO A O 1
ATOM 3896 N N . ILE A 1 506 ? -15.319 -15.619 -20.020 1.00 94.94 506 ILE A N 1
ATOM 3897 C CA . ILE A 1 506 ? -14.026 -15.749 -20.717 1.00 94.94 506 ILE A CA 1
ATOM 3898 C C . ILE A 1 506 ? -12.822 -15.789 -19.771 1.00 94.94 506 ILE A C 1
ATOM 3900 O O . ILE A 1 506 ? -11.720 -16.113 -20.206 1.00 94.94 506 ILE A O 1
ATOM 3904 N N . ARG A 1 507 ? -13.008 -15.482 -18.480 1.00 93.06 507 ARG A N 1
ATOM 3905 C CA . ARG A 1 507 ? -11.926 -15.352 -17.491 1.00 93.06 507 ARG A CA 1
ATOM 3906 C C . ARG A 1 507 ? -11.004 -16.566 -17.468 1.00 93.06 507 ARG A C 1
ATOM 3908 O O . ARG A 1 507 ? -9.794 -16.405 -17.576 1.00 93.06 507 ARG A O 1
ATOM 3915 N N . GLU A 1 508 ? -11.572 -17.760 -17.317 1.00 92.81 508 GLU A N 1
ATOM 3916 C CA . GLU A 1 508 ? -10.788 -18.985 -17.130 1.00 92.81 508 GLU A CA 1
ATOM 3917 C C . GLU A 1 508 ? -10.000 -19.352 -18.390 1.00 92.81 508 GLU A C 1
ATOM 3919 O O . GLU A 1 508 ? -8.808 -19.644 -18.327 1.00 92.81 508 GLU A O 1
ATOM 3924 N N . GLN A 1 509 ? -10.641 -19.237 -19.553 1.00 96.25 509 GLN A N 1
ATOM 3925 C CA . GLN A 1 509 ? -9.987 -19.420 -20.843 1.00 96.25 509 GLN A CA 1
ATOM 3926 C C . GLN A 1 509 ? -8.817 -18.442 -21.024 1.00 96.25 509 GLN A C 1
ATOM 3928 O O . GLN A 1 509 ? -7.706 -18.843 -21.374 1.00 96.25 509 GLN A O 1
ATOM 3933 N N . GLU A 1 510 ? -9.047 -17.151 -20.772 1.00 97.50 510 GLU A N 1
ATOM 3934 C CA . GLU A 1 510 ? -8.009 -16.135 -20.937 1.00 97.50 510 GLU A CA 1
ATOM 3935 C C . GLU A 1 510 ? -6.897 -16.253 -19.889 1.00 97.50 510 GLU A C 1
ATOM 3937 O O . GLU A 1 510 ? -5.764 -15.858 -20.163 1.00 97.50 510 GLU A O 1
ATOM 3942 N N . ARG A 1 511 ? -7.172 -16.839 -18.715 1.00 95.94 511 ARG A N 1
ATOM 3943 C CA . ARG A 1 511 ? -6.154 -17.150 -17.702 1.00 95.94 511 ARG A CA 1
ATOM 3944 C C . ARG A 1 511 ? -5.174 -18.192 -18.242 1.00 95.94 511 ARG A C 1
ATOM 3946 O O . ARG A 1 511 ? -3.965 -17.979 -18.185 1.00 95.94 511 ARG A O 1
ATOM 3953 N N . VAL A 1 512 ? -5.688 -19.261 -18.852 1.00 97.31 512 VAL A N 1
ATOM 3954 C CA . VAL A 1 512 ? -4.869 -20.296 -19.508 1.00 97.31 512 VAL A CA 1
ATOM 3955 C C . VAL A 1 512 ? -4.090 -19.718 -20.698 1.00 97.31 512 VAL A C 1
ATOM 3957 O O . VAL A 1 512 ? -2.890 -19.970 -20.837 1.00 97.31 512 VAL A O 1
ATOM 3960 N N . ASN A 1 513 ? -4.729 -18.884 -21.528 1.00 98.38 513 ASN A N 1
ATOM 3961 C CA . ASN A 1 513 ? -4.057 -18.188 -22.633 1.00 98.38 513 ASN A CA 1
ATOM 3962 C C . ASN A 1 513 ? -2.927 -17.266 -22.130 1.00 98.38 513 ASN A C 1
ATOM 3964 O O . ASN A 1 513 ? -1.850 -17.218 -22.729 1.00 98.38 513 ASN A O 1
ATOM 3968 N N . TRP A 1 514 ? -3.149 -16.547 -21.024 1.00 97.75 514 TRP A N 1
ATOM 3969 C CA . TRP A 1 514 ? -2.150 -15.686 -20.389 1.00 97.75 514 TRP A CA 1
ATOM 3970 C C . TRP A 1 514 ? -0.951 -16.485 -19.867 1.00 97.75 514 TRP A C 1
ATOM 3972 O O . TRP A 1 514 ? 0.195 -16.125 -20.140 1.00 97.75 514 TRP A O 1
ATOM 3982 N N . GLU A 1 515 ? -1.188 -17.604 -19.181 1.00 96.44 515 GLU A N 1
ATOM 3983 C CA . GLU A 1 515 ? -0.123 -18.495 -18.704 1.00 96.44 515 GLU A CA 1
ATOM 3984 C C . GLU A 1 515 ? 0.720 -19.055 -19.852 1.00 96.44 515 GLU A C 1
ATOM 3986 O O . GLU A 1 515 ? 1.950 -19.091 -19.760 1.00 96.44 515 GLU A O 1
ATOM 3991 N N . PHE A 1 516 ? 0.085 -19.443 -20.961 1.00 98.19 516 PHE A N 1
ATOM 3992 C CA . PHE A 1 516 ? 0.800 -19.855 -22.166 1.00 98.19 516 PHE A CA 1
ATOM 3993 C C . PHE A 1 516 ? 1.620 -18.702 -22.767 1.00 98.19 516 PHE A C 1
ATOM 3995 O O . PHE A 1 516 ? 2.810 -18.864 -23.042 1.00 98.19 516 PHE A O 1
ATOM 4002 N N . PHE A 1 517 ? 1.034 -17.506 -22.896 1.00 98.19 517 PHE A N 1
ATOM 4003 C CA . PHE A 1 517 ? 1.723 -16.314 -23.402 1.00 98.19 517 PHE A CA 1
ATOM 4004 C C . PHE A 1 517 ? 2.994 -15.978 -22.608 1.00 98.19 517 PHE A C 1
ATOM 4006 O O . PHE A 1 517 ? 4.009 -15.577 -23.189 1.00 98.19 517 PHE A O 1
ATOM 4013 N N . LEU A 1 518 ? 2.972 -16.145 -21.284 1.00 95.69 518 LEU A N 1
ATOM 4014 C CA . LEU A 1 518 ? 4.137 -15.894 -20.434 1.00 95.69 518 LEU A CA 1
ATOM 4015 C C . LEU A 1 518 ? 5.304 -16.857 -20.716 1.00 95.69 518 LEU A C 1
ATOM 4017 O O . LEU A 1 518 ? 6.456 -16.437 -20.589 1.00 95.69 518 LEU A O 1
ATOM 4021 N N . LYS A 1 519 ? 5.035 -18.093 -21.166 1.00 96.06 519 LYS A N 1
ATOM 4022 C CA . LYS A 1 519 ? 6.067 -19.088 -21.522 1.00 96.06 519 LYS A CA 1
ATOM 4023 C C . LYS A 1 519 ? 6.812 -18.743 -22.815 1.00 96.06 519 LYS A C 1
ATOM 4025 O O . LYS A 1 519 ? 7.988 -19.078 -22.948 1.00 96.06 519 LYS A O 1
ATOM 4030 N N . ILE A 1 520 ? 6.167 -18.040 -23.749 1.00 97.25 520 ILE A N 1
ATOM 4031 C CA . ILE A 1 520 ? 6.802 -17.602 -25.003 1.00 97.25 520 ILE A CA 1
ATOM 4032 C C . ILE A 1 520 ? 8.016 -16.701 -24.679 1.00 97.25 520 ILE A C 1
ATOM 4034 O O . ILE A 1 520 ? 7.920 -15.850 -23.788 1.00 97.25 520 ILE A O 1
ATOM 4038 N N . PRO A 1 521 ? 9.171 -16.843 -25.354 1.00 95.38 521 PRO A N 1
ATOM 4039 C CA . PRO A 1 521 ? 10.311 -15.943 -25.192 1.00 95.38 521 PRO A CA 1
ATOM 4040 C C . PRO A 1 521 ? 9.965 -14.461 -25.382 1.00 95.38 521 PRO A C 1
ATOM 4042 O O . PRO A 1 521 ? 9.166 -14.113 -26.248 1.00 95.38 521 PRO A O 1
ATOM 4045 N N . ASP A 1 522 ? 10.550 -13.591 -24.557 1.00 94.75 522 ASP A N 1
ATOM 4046 C CA . ASP A 1 522 ? 10.456 -12.143 -24.762 1.00 94.75 522 ASP A CA 1
ATOM 4047 C C . ASP A 1 522 ? 11.331 -11.760 -25.965 1.00 94.75 522 ASP A C 1
ATOM 4049 O O . ASP A 1 522 ? 12.349 -12.408 -26.223 1.00 94.75 522 ASP A O 1
ATOM 4053 N N . ASN A 1 523 ? 10.934 -10.728 -26.713 1.00 93.62 523 ASN A N 1
ATOM 4054 C CA . ASN A 1 523 ? 11.694 -10.270 -27.873 1.00 93.62 523 ASN A CA 1
ATOM 4055 C C . ASN A 1 523 ? 13.087 -9.762 -27.459 1.00 93.62 523 ASN A C 1
ATOM 4057 O O . ASN A 1 523 ? 13.230 -9.067 -26.451 1.00 93.62 523 ASN A O 1
ATOM 4061 N N . ASP A 1 524 ? 14.111 -10.098 -28.248 1.00 91.94 524 ASP A N 1
ATOM 4062 C CA . ASP A 1 524 ? 15.480 -9.655 -27.984 1.00 91.94 524 ASP A CA 1
ATOM 4063 C C . ASP A 1 524 ? 15.601 -8.140 -28.173 1.00 91.94 524 ASP A C 1
ATOM 4065 O O . ASP A 1 524 ? 15.360 -7.611 -29.262 1.00 91.94 524 ASP A O 1
ATOM 4069 N N . ARG A 1 525 ? 16.032 -7.453 -27.112 1.00 93.38 525 ARG A N 1
ATOM 4070 C CA . ARG A 1 525 ? 16.244 -6.003 -27.083 1.00 93.38 525 ARG A CA 1
ATOM 4071 C C . ARG A 1 525 ? 17.197 -5.532 -28.178 1.00 93.38 525 ARG A C 1
ATOM 4073 O O . ARG A 1 525 ? 16.982 -4.457 -28.727 1.00 93.38 525 ARG A O 1
ATOM 4080 N N . THR A 1 526 ? 18.219 -6.325 -28.515 1.00 93.19 526 THR A N 1
ATOM 4081 C CA . THR A 1 526 ? 19.228 -5.937 -29.519 1.00 93.19 526 THR A CA 1
ATOM 4082 C C . THR A 1 526 ? 18.703 -5.986 -30.956 1.00 93.19 526 THR A C 1
ATOM 4084 O O . THR A 1 526 ? 19.296 -5.387 -31.851 1.00 93.19 526 THR A O 1
ATOM 4087 N N . SER A 1 527 ? 17.561 -6.647 -31.171 1.00 91.31 527 SER A N 1
ATOM 4088 C CA . SER A 1 527 ? 16.913 -6.790 -32.480 1.00 91.31 527 SER A CA 1
ATOM 4089 C C . SER A 1 527 ? 15.852 -5.722 -32.780 1.00 91.31 527 SER A C 1
ATOM 4091 O O . SER A 1 527 ? 15.283 -5.715 -33.870 1.00 91.31 527 SER A O 1
ATOM 4093 N N . LEU A 1 528 ? 15.567 -4.830 -31.823 1.00 93.12 528 LEU A N 1
ATOM 4094 C CA . LEU A 1 528 ? 14.461 -3.871 -31.879 1.00 93.12 528 LEU A CA 1
ATOM 4095 C C . LEU A 1 528 ? 14.956 -2.432 -32.054 1.00 93.12 528 LEU A C 1
ATOM 4097 O O . LEU A 1 528 ? 15.947 -2.018 -31.452 1.00 93.12 528 LEU A O 1
ATOM 4101 N N . ASN A 1 529 ? 14.211 -1.621 -32.807 1.00 92.62 529 ASN A N 1
ATOM 4102 C CA . ASN A 1 529 ? 14.441 -0.184 -32.887 1.00 92.62 529 ASN A CA 1
ATOM 4103 C C . ASN A 1 529 ? 13.630 0.551 -31.811 1.00 92.62 529 ASN A C 1
ATOM 4105 O O . ASN A 1 529 ? 12.487 0.950 -32.029 1.00 92.62 529 ASN A O 1
ATOM 4109 N N . LEU A 1 530 ? 14.249 0.801 -30.657 1.00 92.69 530 LEU A N 1
ATOM 4110 C CA . LEU A 1 530 ? 13.568 1.367 -29.484 1.00 92.69 530 LEU A CA 1
ATOM 4111 C C . LEU A 1 530 ? 13.041 2.806 -29.664 1.00 92.69 530 LEU A C 1
ATOM 4113 O O . LEU A 1 530 ? 12.257 3.269 -28.834 1.00 92.69 530 LEU A O 1
ATOM 4117 N N . SER A 1 531 ? 13.407 3.494 -30.754 1.00 91.38 531 SER A N 1
ATOM 4118 C CA . SER A 1 531 ? 12.818 4.790 -31.136 1.00 91.38 531 SER A CA 1
ATOM 4119 C C . SER A 1 531 ? 11.399 4.671 -31.710 1.00 91.38 531 SER A C 1
ATOM 4121 O O . SER A 1 531 ? 10.677 5.663 -31.795 1.00 91.38 531 SER A O 1
ATOM 4123 N N . GLN A 1 532 ? 10.980 3.465 -32.105 1.00 93.19 532 GLN A N 1
ATOM 4124 C CA . GLN A 1 532 ? 9.667 3.199 -32.679 1.00 93.19 532 GLN A CA 1
ATOM 4125 C C . GLN A 1 532 ? 8.715 2.657 -31.614 1.00 93.19 532 GLN A C 1
ATOM 4127 O O . GLN A 1 532 ? 9.030 1.703 -30.904 1.00 93.19 532 GLN A O 1
ATOM 4132 N N . VAL A 1 533 ? 7.502 3.218 -31.556 1.00 93.50 533 VAL A N 1
ATOM 4133 C CA . VAL A 1 533 ? 6.461 2.768 -30.616 1.00 93.50 533 VAL A CA 1
ATOM 4134 C C . VAL A 1 533 ? 6.168 1.280 -30.797 1.00 93.50 533 VAL A C 1
ATOM 4136 O O . VAL A 1 533 ? 6.164 0.531 -29.834 1.00 93.50 533 VAL A O 1
ATOM 4139 N N . LYS A 1 534 ? 5.960 0.805 -32.028 1.00 91.94 534 LYS A N 1
ATOM 4140 C CA . LYS A 1 534 ? 5.599 -0.603 -32.258 1.00 91.94 534 LYS A CA 1
ATOM 4141 C C . LYS A 1 534 ? 6.653 -1.584 -31.698 1.00 91.94 534 LYS A C 1
ATOM 4143 O O . LYS A 1 534 ? 6.274 -2.605 -31.133 1.00 91.94 534 LYS A O 1
ATOM 4148 N N . ASP A 1 535 ? 7.938 -1.233 -31.787 1.00 93.88 535 ASP A N 1
ATOM 4149 C CA . ASP A 1 535 ? 9.070 -2.056 -31.351 1.00 93.88 535 ASP A CA 1
ATOM 4150 C C . ASP A 1 535 ? 9.228 -2.029 -29.829 1.00 93.88 535 ASP A C 1
ATOM 4152 O O . ASP A 1 535 ? 9.335 -3.080 -29.199 1.00 93.88 535 ASP A O 1
ATOM 4156 N N . ASN A 1 536 ? 9.193 -0.846 -29.202 1.00 94.56 536 ASN A N 1
ATOM 4157 C CA . ASN A 1 536 ? 9.363 -0.754 -27.749 1.00 94.56 536 ASN A CA 1
ATOM 4158 C C . ASN A 1 536 ? 8.194 -1.394 -26.966 1.00 94.56 536 ASN A C 1
ATOM 4160 O O . ASN A 1 536 ? 8.377 -1.847 -25.834 1.00 94.56 536 ASN A O 1
ATOM 4164 N N . GLN A 1 537 ? 7.021 -1.545 -27.592 1.00 96.00 537 GLN A N 1
ATOM 4165 C CA . GLN A 1 537 ? 5.890 -2.279 -27.019 1.00 96.00 537 GLN A CA 1
ATOM 4166 C C . GLN A 1 537 ? 6.032 -3.816 -27.082 1.00 96.00 537 GLN A C 1
ATOM 4168 O O . GLN A 1 537 ? 5.240 -4.516 -26.449 1.00 96.00 537 GLN A O 1
ATOM 4173 N N . LEU A 1 538 ? 7.048 -4.354 -27.775 1.00 96.38 538 LEU A N 1
ATOM 4174 C CA . LEU A 1 538 ? 7.424 -5.778 -27.708 1.00 96.38 538 LEU A CA 1
ATOM 4175 C C . LEU A 1 538 ? 8.368 -6.108 -26.545 1.00 96.38 538 LEU A C 1
ATOM 4177 O O . LEU A 1 538 ? 8.592 -7.281 -26.241 1.00 96.38 538 LEU A O 1
ATOM 4181 N N . LEU A 1 539 ? 8.935 -5.093 -25.889 1.00 96.00 539 LEU A N 1
ATOM 4182 C CA . LEU A 1 539 ? 9.757 -5.302 -24.703 1.00 96.00 539 LEU A CA 1
ATOM 4183 C C . LEU A 1 539 ? 8.920 -5.853 -23.544 1.00 96.00 539 LEU A C 1
ATOM 4185 O O . LEU A 1 539 ? 7.711 -5.630 -23.449 1.00 96.00 539 LEU A O 1
ATOM 4189 N N . ARG A 1 540 ? 9.571 -6.547 -22.613 1.00 95.19 540 ARG A N 1
ATOM 4190 C CA . ARG A 1 540 ? 8.938 -6.896 -21.341 1.00 95.19 540 ARG A CA 1
ATOM 4191 C C . ARG A 1 540 ? 8.727 -5.612 -20.519 1.00 95.19 540 ARG A C 1
ATOM 4193 O O . ARG A 1 540 ? 9.696 -4.877 -20.325 1.00 95.19 540 ARG A O 1
ATOM 4200 N N . PRO A 1 541 ? 7.512 -5.334 -20.018 1.00 96.94 541 PRO A N 1
ATOM 4201 C CA . PRO A 1 541 ? 7.317 -4.265 -19.046 1.00 96.94 541 PRO A CA 1
ATOM 4202 C C . PRO A 1 541 ? 8.001 -4.619 -17.724 1.00 96.94 541 PRO A C 1
ATOM 4204 O O . PRO A 1 541 ? 7.913 -5.756 -17.263 1.00 96.94 541 PRO A O 1
ATOM 4207 N N . LEU A 1 542 ? 8.672 -3.642 -17.112 1.00 98.00 542 LEU A N 1
ATOM 4208 C CA . LEU A 1 542 ? 9.304 -3.787 -15.794 1.00 98.00 542 LEU A CA 1
ATOM 4209 C C . LEU A 1 542 ? 8.592 -2.946 -14.720 1.00 98.00 542 LEU A C 1
ATOM 4211 O O . LEU A 1 542 ? 9.145 -2.679 -13.655 1.00 98.00 542 LEU A O 1
ATOM 4215 N N . PHE A 1 543 ? 7.344 -2.576 -15.004 1.00 98.31 543 PHE A N 1
ATOM 4216 C CA . PHE A 1 543 ? 6.378 -1.992 -14.087 1.00 98.31 543 PHE A CA 1
ATOM 4217 C C . PHE A 1 543 ? 4.987 -2.511 -14.473 1.00 98.31 543 PHE A C 1
ATOM 4219 O O . PHE A 1 543 ? 4.488 -2.203 -15.555 1.00 98.31 543 PHE A O 1
ATOM 4226 N N . GLU A 1 544 ? 4.375 -3.345 -13.637 1.00 97.12 544 GLU A N 1
ATOM 4227 C CA . GLU A 1 544 ? 3.121 -4.032 -13.967 1.00 97.12 544 GLU A CA 1
ATOM 4228 C C . GLU A 1 544 ? 2.182 -4.156 -12.765 1.00 97.12 544 GLU A C 1
ATOM 4230 O O . GLU A 1 544 ? 2.610 -4.276 -11.616 1.00 97.12 544 GLU A O 1
ATOM 4235 N N . PHE A 1 545 ? 0.877 -4.144 -13.049 1.00 95.69 545 PHE A N 1
ATOM 4236 C CA . PHE A 1 545 ? -0.183 -4.448 -12.081 1.00 95.69 545 PHE A CA 1
ATOM 4237 C C . PHE A 1 545 ? -0.148 -3.575 -10.814 1.00 95.69 545 PHE A C 1
ATOM 4239 O O . PHE A 1 545 ? -0.407 -4.038 -9.705 1.00 95.69 545 PHE A O 1
ATOM 4246 N N . SER A 1 546 ? 0.188 -2.293 -10.975 1.00 94.50 546 SER A N 1
ATOM 4247 C CA . SER A 1 546 ? 0.269 -1.341 -9.866 1.00 94.50 546 SER A CA 1
ATOM 4248 C C . SER A 1 546 ? -1.080 -1.106 -9.176 1.00 94.50 546 SER A C 1
ATOM 4250 O O . SER A 1 546 ? -2.160 -1.334 -9.728 1.00 94.50 546 SER A O 1
ATOM 4252 N N . GLY A 1 547 ? -1.019 -0.572 -7.955 1.00 90.81 547 GLY A N 1
ATOM 4253 C CA . GLY A 1 547 ? -2.193 -0.144 -7.187 1.00 90.81 547 GLY A CA 1
ATOM 4254 C C . GLY A 1 547 ? -2.853 1.151 -7.685 1.00 90.81 547 GLY A C 1
ATOM 4255 O O . GLY A 1 547 ? -3.675 1.725 -6.968 1.00 90.81 547 GLY A O 1
ATOM 4256 N N . ALA A 1 548 ? -2.471 1.652 -8.865 1.00 92.56 548 ALA A N 1
ATOM 4257 C CA . ALA A 1 548 ? -2.964 2.910 -9.414 1.00 92.56 548 ALA A CA 1
ATOM 4258 C C . ALA A 1 548 ? -4.431 2.819 -9.859 1.00 92.56 548 ALA A C 1
ATOM 4260 O O . ALA A 1 548 ? -4.968 1.732 -10.097 1.00 92.56 548 ALA A O 1
ATOM 4261 N N . CYS A 1 549 ? -5.068 3.981 -10.023 1.00 88.94 549 CYS A N 1
ATOM 4262 C CA . CYS A 1 549 ? -6.448 4.085 -10.489 1.00 88.94 549 CYS A CA 1
ATOM 4263 C C . CYS A 1 549 ? -6.666 3.405 -11.850 1.00 88.94 549 CYS A C 1
ATOM 4265 O O . CYS A 1 549 ? -5.772 3.396 -12.698 1.00 88.94 549 CYS A O 1
ATOM 4267 N N . ALA A 1 550 ? -7.882 2.906 -12.101 1.00 89.44 550 ALA A N 1
ATOM 4268 C CA . ALA A 1 550 ? -8.302 2.521 -13.447 1.00 89.44 550 ALA A CA 1
ATOM 4269 C C . ALA A 1 550 ? -8.180 3.741 -14.378 1.00 89.44 550 ALA A C 1
ATOM 4271 O O . ALA A 1 550 ? -8.812 4.766 -14.135 1.00 89.44 550 ALA A O 1
ATOM 4272 N N . GLY A 1 551 ? -7.338 3.646 -15.411 1.00 92.12 551 GLY A N 1
ATOM 4273 C CA . GLY A 1 551 ? -7.085 4.764 -16.324 1.00 92.12 551 GLY A CA 1
ATOM 4274 C C . GLY A 1 551 ? -6.114 5.830 -15.798 1.00 92.12 551 GLY A C 1
ATOM 4275 O O . GLY A 1 551 ? -6.179 6.966 -16.253 1.00 92.12 551 GLY A O 1
ATOM 4276 N N . CYS A 1 552 ? -5.242 5.503 -14.834 1.00 95.19 552 CYS A N 1
ATOM 4277 C CA . CYS A 1 552 ? -4.252 6.446 -14.304 1.00 95.19 552 CYS A CA 1
ATOM 4278 C C . CYS A 1 552 ? -3.364 7.048 -15.411 1.00 95.19 552 CYS A C 1
ATOM 4280 O O . CYS A 1 552 ? -2.776 6.315 -16.205 1.00 95.19 552 CYS A O 1
ATOM 4282 N N . GLY A 1 553 ? -3.240 8.378 -15.426 1.00 96.62 553 GLY A N 1
ATOM 4283 C CA . GLY A 1 553 ? -2.426 9.107 -16.403 1.00 96.62 553 GLY A CA 1
ATOM 4284 C C . GLY A 1 553 ? -0.916 9.060 -16.150 1.00 96.62 553 GLY A C 1
ATOM 4285 O O . GLY A 1 553 ? -0.152 9.326 -17.067 1.00 96.62 553 GLY A O 1
ATOM 4286 N N . GLU A 1 554 ? -0.468 8.692 -14.946 1.00 98.31 554 GLU A N 1
ATOM 4287 C CA . GLU A 1 554 ? 0.958 8.694 -14.585 1.00 98.31 554 GLU A CA 1
ATOM 4288 C C . GLU A 1 554 ? 1.675 7.406 -15.026 1.00 98.31 554 GLU A C 1
ATOM 4290 O O . GLU A 1 554 ? 2.748 7.424 -15.629 1.00 98.31 554 GLU A O 1
ATOM 4295 N N . THR A 1 555 ? 1.065 6.254 -14.743 1.00 98.06 555 THR A N 1
ATOM 4296 C CA . THR A 1 555 ? 1.708 4.940 -14.870 1.00 98.06 555 THR A CA 1
ATOM 4297 C C . THR A 1 555 ? 2.163 4.546 -16.281 1.00 98.06 555 THR A C 1
ATOM 4299 O O . THR A 1 555 ? 3.206 3.899 -16.357 1.00 98.06 555 THR A O 1
ATOM 4302 N N . PRO A 1 556 ? 1.500 4.932 -17.397 1.00 98.31 556 PRO A N 1
ATOM 4303 C CA . PRO A 1 556 ? 2.029 4.664 -18.740 1.00 98.31 556 PRO A CA 1
ATOM 4304 C C . PRO A 1 556 ? 3.429 5.252 -18.984 1.00 98.31 556 PRO A C 1
ATOM 4306 O O . PRO A 1 556 ? 4.236 4.649 -19.690 1.00 98.31 556 PRO A O 1
ATOM 4309 N N . TYR A 1 557 ? 3.752 6.398 -18.372 1.00 98.56 557 TYR A N 1
ATOM 4310 C CA . TYR A 1 557 ? 5.075 7.016 -18.501 1.00 98.56 557 TYR A CA 1
ATOM 4311 C C . TYR A 1 557 ? 6.150 6.223 -17.753 1.00 98.56 557 TYR A C 1
ATOM 4313 O O . TYR A 1 557 ? 7.222 5.959 -18.302 1.00 98.56 557 TYR A O 1
ATOM 4321 N N . ILE A 1 558 ? 5.855 5.797 -16.520 1.00 98.38 558 ILE A N 1
ATOM 4322 C CA . ILE A 1 558 ? 6.756 4.943 -15.732 1.00 98.38 558 ILE A CA 1
ATOM 4323 C C . ILE A 1 558 ? 6.934 3.592 -16.428 1.00 98.38 558 ILE A C 1
ATOM 4325 O O . ILE A 1 558 ? 8.056 3.109 -16.564 1.00 98.38 558 ILE A O 1
ATOM 4329 N N . GLU A 1 559 ? 5.852 2.993 -16.920 1.00 98.00 559 GLU A N 1
ATOM 4330 C CA . GLU A 1 559 ? 5.883 1.723 -17.643 1.00 98.00 559 GLU A CA 1
ATOM 4331 C C . GLU A 1 559 ? 6.809 1.799 -18.862 1.00 98.00 559 GLU A C 1
ATOM 4333 O O . GLU A 1 559 ? 7.751 1.005 -18.959 1.00 98.00 559 GLU A O 1
ATOM 4338 N N . LEU A 1 560 ? 6.655 2.827 -19.702 1.00 97.94 560 LEU A N 1
ATOM 4339 C CA . LEU A 1 560 ? 7.518 3.043 -20.860 1.00 97.94 560 LEU A CA 1
ATOM 4340 C C . LEU A 1 560 ? 8.982 3.263 -20.454 1.00 97.94 560 LEU A C 1
ATOM 4342 O O . LEU A 1 560 ? 9.888 2.671 -21.045 1.00 97.94 560 LEU A O 1
ATOM 4346 N N . MET A 1 561 ? 9.232 4.080 -19.430 1.00 97.75 561 MET A N 1
ATOM 4347 C CA . MET A 1 561 ? 10.584 4.318 -18.918 1.00 97.75 561 MET A CA 1
ATOM 4348 C C . MET A 1 561 ? 11.221 3.011 -18.424 1.00 97.75 561 MET A C 1
ATOM 4350 O O . MET A 1 561 ? 12.366 2.712 -18.774 1.00 97.75 561 MET A O 1
ATOM 4354 N N . THR A 1 562 ? 10.479 2.174 -17.693 1.00 98.06 562 THR A N 1
ATOM 4355 C CA . THR A 1 562 ? 11.000 0.888 -17.208 1.00 98.06 562 THR A CA 1
ATOM 4356 C C . THR A 1 562 ? 11.199 -0.130 -18.333 1.00 98.06 562 THR A C 1
ATOM 4358 O O . THR A 1 562 ? 12.144 -0.912 -18.264 1.00 98.06 562 THR A O 1
ATOM 4361 N N . ARG A 1 563 ? 10.409 -0.103 -19.416 1.00 95.88 563 ARG A N 1
ATOM 4362 C CA . ARG A 1 563 ? 10.700 -0.903 -20.621 1.00 95.88 563 ARG A CA 1
ATOM 4363 C C . ARG A 1 563 ? 12.047 -0.529 -21.218 1.00 95.88 563 ARG A C 1
ATOM 4365 O O . ARG A 1 563 ? 12.833 -1.406 -21.569 1.00 95.88 563 ARG A O 1
ATOM 4372 N N . LEU A 1 564 ? 12.314 0.767 -21.350 1.00 96.75 564 LEU A N 1
ATOM 4373 C CA . LEU A 1 564 ? 13.508 1.263 -22.028 1.00 96.75 564 LEU A CA 1
ATOM 4374 C C . LEU A 1 564 ? 14.767 1.123 -21.170 1.00 96.75 564 LEU A C 1
ATOM 4376 O O . LEU A 1 564 ? 15.805 0.734 -21.694 1.00 96.75 564 LEU A O 1
ATOM 4380 N N . PHE A 1 565 ? 14.682 1.395 -19.868 1.00 97.38 565 PHE A N 1
ATOM 4381 C CA . PHE A 1 565 ? 15.861 1.535 -19.004 1.00 97.38 565 PHE A CA 1
ATOM 4382 C C . PHE A 1 565 ? 15.827 0.677 -17.739 1.00 97.38 565 PHE A C 1
ATOM 4384 O O . PHE A 1 565 ? 16.788 0.696 -16.969 1.00 97.38 565 PHE A O 1
ATOM 4391 N N . GLY A 1 566 ? 14.732 -0.043 -17.487 1.00 97.19 566 GLY A N 1
ATOM 4392 C CA . GLY A 1 566 ? 14.472 -0.687 -16.200 1.00 97.19 566 GLY A CA 1
ATOM 4393 C C . GLY A 1 566 ? 15.463 -1.785 -15.833 1.00 97.19 566 GLY A C 1
ATOM 4394 O O . GLY A 1 566 ? 15.724 -1.990 -14.657 1.00 97.19 566 GLY A O 1
ATOM 4395 N N . ASP A 1 567 ? 16.109 -2.422 -16.806 1.00 96.19 567 ASP A N 1
ATOM 4396 C CA . ASP A 1 567 ? 17.149 -3.435 -16.583 1.00 96.19 567 ASP A CA 1
ATOM 4397 C C . ASP A 1 567 ? 18.474 -2.859 -16.027 1.00 96.19 567 ASP A C 1
ATOM 4399 O O . ASP A 1 567 ? 19.432 -3.599 -15.771 1.00 96.19 567 ASP A O 1
ATOM 4403 N N . ARG A 1 568 ? 18.551 -1.531 -15.875 1.00 97.62 568 ARG A N 1
ATOM 4404 C CA . ARG A 1 568 ? 19.688 -0.782 -15.320 1.00 97.62 568 ARG A CA 1
ATOM 4405 C C . ARG A 1 568 ? 19.266 0.500 -14.587 1.00 97.62 568 ARG A C 1
ATOM 4407 O O . ARG A 1 568 ? 20.101 1.396 -14.418 1.00 97.62 568 ARG A O 1
ATOM 4414 N N . ALA A 1 569 ? 17.994 0.620 -14.206 1.00 98.25 569 ALA A N 1
ATOM 4415 C CA . ALA A 1 569 ? 17.455 1.809 -13.553 1.00 98.25 569 ALA A CA 1
ATOM 4416 C C . ALA A 1 569 ? 17.655 1.765 -12.032 1.00 98.25 569 ALA A C 1
ATOM 4418 O O . ALA A 1 569 ? 17.459 0.726 -11.402 1.00 98.25 569 ALA A O 1
ATOM 4419 N N . VAL A 1 570 ? 17.999 2.913 -11.449 1.00 98.56 570 VAL A N 1
ATOM 4420 C CA . VAL A 1 570 ? 17.980 3.148 -9.999 1.00 98.56 570 VAL A CA 1
ATOM 4421 C C . VAL A 1 570 ? 17.146 4.398 -9.752 1.00 98.56 570 VAL A C 1
ATOM 4423 O O . VAL A 1 570 ? 17.425 5.442 -10.341 1.00 98.56 570 VAL A O 1
ATOM 4426 N N . ILE A 1 571 ? 16.099 4.264 -8.946 1.00 98.62 571 ILE A N 1
ATOM 4427 C CA . ILE A 1 571 ? 15.009 5.228 -8.827 1.00 98.62 571 ILE A CA 1
ATOM 4428 C C . ILE A 1 571 ? 14.927 5.734 -7.388 1.00 98.62 571 ILE A C 1
ATOM 4430 O O . ILE A 1 571 ? 14.655 4.955 -6.472 1.00 98.62 571 ILE A O 1
ATOM 4434 N N . GLY A 1 572 ? 15.100 7.044 -7.219 1.00 98.38 572 GLY A N 1
ATOM 4435 C CA . GLY A 1 572 ? 14.554 7.787 -6.090 1.00 98.38 572 GLY A CA 1
ATOM 4436 C C . GLY A 1 572 ? 13.131 8.241 -6.416 1.00 98.38 572 GLY A C 1
ATOM 4437 O O . GLY A 1 572 ? 12.856 8.678 -7.533 1.00 98.38 572 GLY A O 1
ATOM 4438 N N . ASN A 1 573 ? 12.202 8.113 -5.476 1.00 98.62 573 ASN A N 1
ATOM 4439 C CA . ASN A 1 573 ? 10.816 8.523 -5.678 1.00 98.62 573 ASN A CA 1
ATOM 4440 C C . ASN A 1 573 ? 10.364 9.444 -4.548 1.00 98.62 573 ASN A C 1
ATOM 4442 O O . ASN A 1 573 ? 10.418 9.055 -3.386 1.00 98.62 573 ASN A O 1
ATOM 4446 N N . ALA A 1 574 ? 9.842 10.618 -4.884 1.00 98.62 574 ALA A N 1
ATOM 4447 C CA . ALA A 1 574 ? 9.175 11.504 -3.946 1.00 98.62 574 ALA A CA 1
ATOM 4448 C C . ALA A 1 574 ? 7.884 10.862 -3.440 1.00 98.62 574 ALA A C 1
ATOM 4450 O O . ALA A 1 574 ? 7.207 10.125 -4.173 1.00 98.62 574 ALA A O 1
ATOM 4451 N N . THR A 1 575 ? 7.517 11.177 -2.202 1.00 98.38 575 THR A N 1
ATOM 4452 C CA . THR A 1 575 ? 6.228 10.770 -1.643 1.00 98.38 575 THR A CA 1
ATOM 4453 C C . THR A 1 575 ? 5.075 11.407 -2.424 1.00 98.38 575 THR A C 1
ATOM 4455 O O . THR A 1 575 ? 5.032 12.613 -2.629 1.00 98.38 575 THR A O 1
ATOM 4458 N N . GLY A 1 576 ? 4.115 10.600 -2.874 1.00 96.50 576 GLY A N 1
ATOM 4459 C CA . GLY A 1 576 ? 2.997 11.053 -3.705 1.00 96.50 576 GLY A CA 1
ATOM 4460 C C . GLY A 1 576 ? 2.277 9.873 -4.346 1.00 96.50 576 GLY A C 1
ATOM 4461 O O . GLY A 1 576 ? 2.487 8.734 -3.939 1.00 96.50 576 GLY A O 1
ATOM 4462 N N . CYS A 1 577 ? 1.449 10.100 -5.373 1.00 95.94 577 CYS A N 1
ATOM 4463 C CA . CYS A 1 577 ? 0.781 9.001 -6.088 1.00 95.94 577 CYS A CA 1
ATOM 4464 C C . CYS A 1 577 ? 1.770 7.913 -6.516 1.00 95.94 577 CYS A C 1
ATOM 4466 O O . CYS A 1 577 ? 1.520 6.734 -6.273 1.00 95.94 577 CYS A O 1
ATOM 4468 N N . SER A 1 578 ? 2.899 8.341 -7.088 1.00 97.12 578 SER A N 1
ATOM 4469 C CA . SER A 1 578 ? 3.980 7.492 -7.578 1.00 97.12 578 SER A CA 1
ATOM 4470 C C . SER A 1 578 ? 4.591 6.585 -6.525 1.00 97.12 578 SER A C 1
ATOM 4472 O O . SER A 1 578 ? 4.853 5.421 -6.822 1.00 97.12 578 SER A O 1
ATOM 4474 N N . SER A 1 579 ? 4.759 7.056 -5.285 1.00 96.50 579 SER A N 1
ATOM 4475 C CA . SER A 1 579 ? 5.244 6.185 -4.214 1.00 96.50 579 SER A CA 1
ATOM 4476 C C . SER A 1 579 ? 4.154 5.257 -3.689 1.00 96.50 579 SER A C 1
ATOM 4478 O O . SER A 1 579 ? 4.439 4.101 -3.386 1.00 96.50 579 SER A O 1
ATOM 4480 N N . ILE A 1 580 ? 2.895 5.704 -3.671 1.00 95.06 580 ILE A N 1
ATOM 4481 C CA . ILE A 1 580 ? 1.772 4.865 -3.249 1.00 95.06 580 ILE A CA 1
ATOM 4482 C C . ILE A 1 580 ? 1.557 3.712 -4.230 1.00 95.06 580 ILE A C 1
ATOM 4484 O O . ILE A 1 580 ? 1.676 2.555 -3.847 1.00 95.06 580 ILE A O 1
ATOM 4488 N N . TYR A 1 581 ? 1.293 3.957 -5.513 1.00 93.81 581 TYR A N 1
ATOM 4489 C CA . TYR A 1 581 ? 1.093 2.828 -6.427 1.00 93.81 581 TYR A CA 1
ATOM 4490 C C . TYR A 1 581 ? 2.399 2.093 -6.772 1.00 93.81 581 TYR A C 1
ATOM 4492 O O . TYR A 1 581 ? 2.319 0.978 -7.284 1.00 93.81 581 TYR A O 1
ATOM 4500 N N . GLY A 1 582 ? 3.567 2.708 -6.534 1.00 94.50 582 GLY A N 1
ATOM 4501 C CA . GLY A 1 582 ? 4.894 2.170 -6.852 1.00 94.50 582 GLY A CA 1
ATOM 4502 C C . GLY A 1 582 ? 5.551 1.359 -5.732 1.00 94.50 582 GLY A C 1
ATOM 4503 O O . GLY A 1 582 ? 6.405 0.527 -6.021 1.00 94.50 582 GLY A O 1
ATOM 4504 N N . GLY A 1 583 ? 5.149 1.554 -4.476 1.00 91.31 583 GLY A N 1
ATOM 4505 C CA . GLY A 1 583 ? 5.798 0.926 -3.321 1.00 91.31 583 GLY A CA 1
ATOM 4506 C C . GLY A 1 583 ? 4.877 0.626 -2.139 1.00 91.31 583 GLY A C 1
ATOM 4507 O O . GLY A 1 583 ? 5.371 0.270 -1.072 1.00 91.31 583 GLY A O 1
ATOM 4508 N N . ASN A 1 584 ? 3.554 0.752 -2.288 1.00 87.38 584 ASN A N 1
ATOM 4509 C CA . ASN A 1 584 ? 2.631 0.404 -1.214 1.00 87.38 584 ASN A CA 1
ATOM 4510 C C . ASN A 1 584 ? 2.501 -1.112 -1.034 1.00 87.38 584 ASN A C 1
ATOM 4512 O O . ASN A 1 584 ? 2.028 -1.833 -1.913 1.00 87.38 584 ASN A O 1
ATOM 4516 N N . LEU A 1 585 ? 2.871 -1.563 0.157 1.00 90.06 585 LEU A N 1
ATOM 4517 C CA . LEU A 1 585 ? 2.812 -2.955 0.576 1.00 90.06 585 LEU A CA 1
ATOM 4518 C C . LEU A 1 585 ? 1.355 -3.457 0.638 1.00 90.06 585 LEU A C 1
ATOM 4520 O O . LEU A 1 585 ? 0.443 -2.665 0.874 1.00 90.06 585 LEU A O 1
ATOM 4524 N N . PRO A 1 586 ? 1.102 -4.760 0.422 1.00 90.38 586 PRO A N 1
ATOM 4525 C CA . PRO A 1 586 ? 2.076 -5.858 0.423 1.00 90.38 586 PRO A CA 1
ATOM 4526 C C . PRO A 1 586 ? 2.852 -6.072 -0.881 1.00 90.38 586 PRO A C 1
ATOM 4528 O O . PRO A 1 586 ? 3.885 -6.729 -0.854 1.00 90.38 586 PRO A O 1
ATOM 4531 N N . THR A 1 587 ? 2.393 -5.547 -2.016 1.00 93.00 587 THR A N 1
ATOM 4532 C CA . THR A 1 587 ? 2.943 -5.898 -3.336 1.00 93.00 587 THR A CA 1
ATOM 4533 C C . THR A 1 587 ? 3.517 -4.699 -4.075 1.00 93.00 587 THR A C 1
ATOM 4535 O O . THR A 1 587 ? 2.887 -3.650 -4.149 1.00 93.00 587 THR A O 1
ATOM 4538 N N . THR A 1 588 ? 4.652 -4.892 -4.734 1.00 95.00 588 THR A N 1
ATOM 4539 C CA . THR A 1 588 ? 5.362 -3.887 -5.525 1.00 95.00 588 THR A CA 1
ATOM 4540 C C . THR A 1 588 ? 5.246 -4.191 -7.032 1.00 95.00 588 THR A C 1
ATOM 4542 O O . THR A 1 588 ? 5.358 -5.357 -7.430 1.00 95.00 588 THR A O 1
ATOM 4545 N N . PRO A 1 589 ? 5.008 -3.173 -7.888 1.00 96.56 589 PRO A N 1
ATOM 4546 C CA . PRO A 1 589 ? 4.834 -3.332 -9.336 1.00 96.56 589 PRO A CA 1
ATOM 4547 C C . PRO A 1 589 ? 6.128 -3.364 -10.150 1.00 96.56 589 PRO A C 1
ATOM 4549 O O . PRO A 1 589 ? 6.094 -3.750 -11.316 1.00 96.56 589 PRO A O 1
ATOM 4552 N N . TYR A 1 590 ? 7.253 -2.920 -9.586 1.00 98.19 590 TYR A N 1
ATOM 4553 C CA . TYR A 1 590 ? 8.540 -2.943 -10.281 1.00 98.19 590 TYR A CA 1
ATOM 4554 C C . TYR A 1 590 ? 8.985 -4.388 -10.473 1.00 98.19 590 TYR A C 1
ATOM 4556 O O . TYR A 1 590 ? 9.067 -5.123 -9.497 1.00 98.19 590 TYR A O 1
ATOM 4564 N N . CYS A 1 591 ? 9.267 -4.798 -11.707 1.00 96.19 591 CYS A N 1
ATOM 4565 C CA . CYS A 1 591 ? 9.572 -6.184 -12.055 1.00 96.19 591 CYS A CA 1
ATOM 4566 C C . CYS A 1 591 ? 11.018 -6.385 -12.496 1.00 96.19 591 CYS A C 1
ATOM 4568 O O . CYS A 1 591 ? 11.762 -5.434 -12.723 1.00 96.19 591 CYS A O 1
ATOM 4570 N N . VAL A 1 592 ? 11.393 -7.655 -12.648 1.00 96.75 592 VAL A N 1
ATOM 4571 C CA . VAL A 1 592 ? 12.687 -8.076 -13.188 1.00 96.75 592 VAL A CA 1
ATOM 4572 C C . VAL A 1 592 ? 12.539 -8.747 -14.555 1.00 96.75 592 VAL A C 1
ATOM 4574 O O . VAL A 1 592 ? 11.491 -9.310 -14.894 1.00 96.75 592 VAL A O 1
ATOM 4577 N N . ASP A 1 593 ? 13.598 -8.670 -15.354 1.00 94.31 593 ASP A N 1
ATOM 4578 C CA . ASP A 1 593 ? 13.779 -9.437 -16.579 1.00 94.31 593 ASP A CA 1
ATOM 4579 C C . ASP A 1 593 ? 14.154 -10.902 -16.272 1.00 94.31 593 ASP A C 1
ATOM 4581 O O . ASP A 1 593 ? 14.275 -11.324 -15.119 1.00 94.31 593 ASP A O 1
ATOM 4585 N N . ARG A 1 594 ? 14.373 -11.703 -17.321 1.00 91.25 594 ARG A N 1
ATOM 4586 C CA . ARG A 1 594 ? 14.767 -13.120 -17.190 1.00 91.25 594 ARG A CA 1
ATOM 4587 C C . ARG A 1 594 ? 16.137 -13.332 -16.543 1.00 91.25 594 ARG A C 1
ATOM 4589 O O . ARG A 1 594 ? 16.435 -14.441 -16.120 1.00 91.25 594 ARG A O 1
ATOM 4596 N N . ASN A 1 595 ? 16.964 -12.292 -16.484 1.00 92.00 595 ASN A N 1
ATOM 4597 C CA . ASN A 1 595 ? 18.275 -12.312 -15.847 1.00 92.00 595 ASN A CA 1
ATOM 4598 C C . ASN A 1 595 ? 18.213 -11.818 -14.391 1.00 92.00 595 ASN A C 1
ATOM 4600 O O . ASN A 1 595 ? 19.264 -11.629 -13.779 1.00 92.00 595 ASN A O 1
ATOM 4604 N N . GLY A 1 596 ? 17.015 -11.557 -13.853 1.00 94.62 596 GLY A N 1
ATOM 4605 C CA . GLY A 1 596 ? 16.824 -11.009 -12.511 1.00 94.62 596 GLY A CA 1
ATOM 4606 C C . GLY A 1 596 ? 17.135 -9.513 -12.398 1.00 94.62 596 GLY A C 1
ATOM 4607 O O . GLY A 1 596 ? 17.288 -9.011 -11.288 1.00 94.62 596 GLY A O 1
ATOM 4608 N N . ARG A 1 597 ? 17.245 -8.787 -13.519 1.00 95.75 597 ARG A N 1
ATOM 4609 C CA . ARG A 1 597 ? 17.552 -7.350 -13.546 1.00 95.75 597 ARG A CA 1
ATOM 4610 C C . ARG A 1 597 ? 16.273 -6.538 -13.636 1.00 95.75 597 ARG A C 1
ATOM 4612 O O . ARG A 1 597 ? 15.439 -6.789 -14.500 1.00 95.75 597 ARG A O 1
ATOM 4619 N N . GLY A 1 598 ? 16.141 -5.529 -12.795 1.00 97.44 598 GLY A N 1
ATOM 4620 C CA . GLY A 1 598 ? 14.989 -4.641 -12.795 1.00 97.44 598 GLY A CA 1
ATOM 4621 C C . GLY A 1 598 ? 15.291 -3.342 -12.064 1.00 97.44 598 GLY A C 1
ATOM 4622 O O . GLY A 1 598 ? 16.400 -3.183 -11.542 1.00 97.44 598 GLY A O 1
ATOM 4623 N N . PRO A 1 599 ? 14.321 -2.418 -12.018 1.00 98.12 599 PRO A N 1
ATOM 4624 C CA . PRO A 1 599 ? 14.518 -1.146 -11.354 1.00 98.12 599 PRO A CA 1
ATOM 4625 C C . PRO A 1 599 ? 14.754 -1.345 -9.855 1.00 98.12 599 PRO A C 1
ATOM 4627 O O . PRO A 1 599 ? 13.937 -1.960 -9.168 1.00 98.12 599 PRO A O 1
ATOM 4630 N N . ALA A 1 600 ? 15.854 -0.798 -9.340 1.00 97.88 600 ALA A N 1
ATOM 4631 C CA . ALA A 1 600 ? 16.020 -0.602 -7.905 1.00 97.88 600 ALA A CA 1
ATOM 4632 C C . ALA A 1 600 ? 15.239 0.655 -7.511 1.00 97.88 600 ALA A C 1
ATOM 4634 O O . ALA A 1 600 ? 15.476 1.716 -8.083 1.00 97.88 600 ALA A O 1
ATOM 4635 N N . TRP A 1 601 ? 14.299 0.540 -6.576 1.00 98.19 601 TRP A N 1
ATOM 4636 C CA . TRP A 1 601 ? 13.371 1.617 -6.230 1.00 98.19 601 TRP A CA 1
ATOM 4637 C C . TRP A 1 601 ? 13.423 1.934 -4.739 1.00 98.19 601 TRP A C 1
ATOM 4639 O O . TRP A 1 601 ? 13.459 1.019 -3.916 1.00 98.19 601 TRP A O 1
ATOM 4649 N N . ASN A 1 602 ? 13.416 3.221 -4.395 1.00 97.62 602 ASN A N 1
ATOM 4650 C CA . ASN A 1 602 ? 13.358 3.682 -3.014 1.00 97.62 602 ASN A CA 1
ATOM 4651 C C . ASN A 1 602 ? 12.612 5.028 -2.916 1.00 97.62 602 ASN A C 1
ATOM 4653 O O . ASN A 1 602 ? 12.801 5.916 -3.749 1.00 97.62 602 ASN A O 1
ATOM 4657 N N . ASN A 1 603 ? 11.776 5.172 -1.888 1.00 97.81 603 ASN A N 1
ATOM 4658 C CA . ASN A 1 603 ? 11.152 6.429 -1.490 1.00 97.81 603 ASN A CA 1
ATOM 4659 C C . ASN A 1 603 ? 11.768 6.889 -0.165 1.00 97.81 603 ASN A C 1
ATOM 4661 O O . ASN A 1 603 ? 11.564 6.235 0.855 1.00 97.81 603 ASN A O 1
ATOM 4665 N N . SER A 1 604 ? 12.512 8.001 -0.215 1.00 97.94 604 SER A N 1
ATOM 4666 C CA . SER A 1 604 ? 13.072 8.661 0.970 1.00 97.94 604 SER A CA 1
ATOM 4667 C C . SER A 1 604 ? 11.981 9.481 1.664 1.00 97.94 604 SER A C 1
ATOM 4669 O O . SER A 1 604 ? 11.249 8.945 2.495 1.00 97.94 604 SER A O 1
ATOM 4671 N N . LEU A 1 605 ? 11.803 10.750 1.284 1.00 98.25 605 LEU A N 1
ATOM 4672 C CA . LEU A 1 605 ? 10.765 11.632 1.813 1.00 98.25 605 LEU A CA 1
ATOM 4673 C C . LEU A 1 605 ? 9.994 12.330 0.679 1.00 98.25 605 LEU A C 1
ATOM 4675 O O . LEU A 1 605 ? 10.070 11.959 -0.498 1.00 98.25 605 LEU A O 1
ATOM 4679 N N . PHE A 1 606 ? 9.144 13.292 1.043 1.00 98.44 606 PHE A N 1
ATOM 4680 C CA . PHE A 1 606 ? 8.382 14.067 0.065 1.00 98.44 606 PHE A CA 1
ATOM 4681 C C . PHE A 1 606 ? 9.248 15.170 -0.554 1.00 98.44 606 PHE A C 1
ATOM 4683 O O . PHE A 1 606 ? 9.194 15.409 -1.755 1.00 98.44 606 PHE A O 1
ATOM 4690 N N . GLU A 1 607 ? 10.052 15.816 0.276 1.00 98.38 607 GLU A N 1
ATOM 4691 C CA . GLU A 1 607 ? 10.810 17.026 -0.002 1.00 98.38 607 GLU A CA 1
ATOM 4692 C C . GLU A 1 607 ? 12.161 16.783 -0.684 1.00 98.38 607 GLU A C 1
ATOM 4694 O O . GLU A 1 607 ? 12.618 17.656 -1.410 1.00 98.38 607 GLU A O 1
ATOM 4699 N N . ASP A 1 608 ? 12.775 15.608 -0.509 1.00 98.50 608 ASP A N 1
ATOM 4700 C CA . ASP A 1 608 ? 14.210 15.394 -0.765 1.00 98.50 608 ASP A CA 1
ATOM 4701 C C . ASP A 1 608 ? 14.526 14.545 -2.009 1.00 98.50 608 ASP A C 1
ATOM 4703 O O . ASP A 1 608 ? 15.659 14.099 -2.199 1.00 98.50 608 ASP A O 1
ATOM 4707 N N . CYS A 1 609 ? 13.536 14.243 -2.856 1.00 98.56 609 CYS A N 1
ATOM 4708 C CA . CYS A 1 609 ? 13.723 13.254 -3.922 1.00 98.56 609 CYS A CA 1
ATOM 4709 C C . CYS A 1 609 ? 14.830 13.639 -4.917 1.00 98.56 609 CYS A C 1
ATOM 4711 O O . CYS A 1 609 ? 15.504 12.751 -5.449 1.00 98.56 609 CYS A O 1
ATOM 4713 N N . ALA A 1 610 ? 15.032 14.930 -5.195 1.00 98.56 610 ALA A N 1
ATOM 4714 C CA . ALA A 1 610 ? 16.077 15.364 -6.116 1.00 98.56 610 ALA A CA 1
ATOM 4715 C C . ALA A 1 610 ? 17.462 15.089 -5.512 1.00 98.56 610 ALA A C 1
ATOM 4717 O O . ALA A 1 610 ? 18.308 14.450 -6.142 1.00 98.56 610 ALA A O 1
ATOM 4718 N N . GLU A 1 611 ? 17.672 15.518 -4.272 1.00 98.69 611 GLU A N 1
ATOM 4719 C CA . GLU A 1 611 ? 18.903 15.376 -3.501 1.00 98.69 611 GLU A CA 1
ATOM 4720 C C . GLU A 1 611 ? 19.216 13.904 -3.245 1.00 98.69 611 GLU A C 1
ATOM 4722 O O . GLU A 1 611 ? 20.352 13.463 -3.421 1.00 98.69 611 GLU A O 1
ATOM 4727 N N . PHE A 1 612 ? 18.195 13.113 -2.918 1.00 98.69 612 PHE A N 1
ATOM 4728 C CA . PHE A 1 612 ? 18.299 11.670 -2.758 1.00 98.69 612 PHE A CA 1
ATOM 4729 C C . PHE A 1 612 ? 18.753 10.993 -4.060 1.00 98.69 612 PHE A C 1
ATOM 4731 O O . PHE A 1 612 ? 19.688 10.187 -4.067 1.00 98.69 612 PHE A O 1
ATOM 4738 N N . THR A 1 613 ? 18.163 11.387 -5.193 1.00 98.50 613 THR A N 1
ATOM 4739 C CA . THR A 1 613 ? 18.555 10.910 -6.530 1.00 98.50 613 THR A CA 1
ATOM 4740 C C . THR A 1 613 ? 19.992 11.318 -6.878 1.00 98.50 613 THR A C 1
ATOM 4742 O O . THR A 1 613 ? 20.759 10.516 -7.421 1.00 98.50 613 THR A O 1
ATOM 4745 N N . MET A 1 614 ? 20.400 12.540 -6.527 1.00 98.44 614 MET A N 1
ATOM 4746 C CA . MET A 1 614 ? 21.782 12.998 -6.680 1.00 98.44 614 MET A CA 1
ATOM 4747 C C . MET A 1 614 ? 22.742 12.186 -5.800 1.00 98.44 614 MET A C 1
ATOM 4749 O O . MET A 1 614 ? 23.799 11.772 -6.275 1.00 98.44 614 MET A O 1
ATOM 4753 N N . GLY A 1 615 ? 22.368 11.872 -4.558 1.00 98.62 615 GLY A N 1
ATOM 4754 C CA . GLY A 1 615 ? 23.138 11.001 -3.667 1.00 98.62 615 GLY A CA 1
ATOM 4755 C C . GLY A 1 615 ? 23.382 9.614 -4.270 1.00 98.62 615 GLY A C 1
ATOM 4756 O O . GLY A 1 615 ? 24.516 9.128 -4.277 1.00 98.62 615 GLY A O 1
ATOM 4757 N N . ILE A 1 616 ? 22.350 9.014 -4.875 1.00 98.50 616 ILE A N 1
ATOM 4758 C CA . ILE A 1 616 ? 22.463 7.755 -5.630 1.00 98.50 616 ILE A CA 1
ATOM 4759 C C . ILE A 1 616 ? 23.470 7.896 -6.783 1.00 98.50 616 ILE A C 1
ATOM 4761 O O . ILE A 1 616 ? 24.347 7.044 -6.953 1.00 98.50 616 ILE A O 1
ATOM 4765 N N . ARG A 1 617 ? 23.385 8.977 -7.571 1.00 98.38 617 ARG A N 1
ATOM 4766 C CA . ARG A 1 617 ? 24.312 9.253 -8.684 1.00 98.38 617 ARG A CA 1
ATOM 4767 C C . ARG A 1 617 ? 25.762 9.338 -8.202 1.00 98.38 617 ARG A C 1
ATOM 4769 O O . ARG A 1 617 ? 26.625 8.647 -8.754 1.00 98.38 617 ARG A O 1
ATOM 4776 N N . LEU A 1 618 ? 26.012 10.117 -7.151 1.00 98.56 618 LEU A N 1
ATOM 4777 C CA . LEU A 1 618 ? 27.339 10.283 -6.557 1.00 98.56 618 LEU A CA 1
ATOM 4778 C C . LEU A 1 618 ? 27.911 8.947 -6.061 1.00 98.56 618 LEU A C 1
ATOM 4780 O O . LEU A 1 618 ? 29.073 8.639 -6.332 1.00 98.56 618 LEU A O 1
ATOM 4784 N N . ALA A 1 619 ? 27.092 8.117 -5.408 1.00 98.44 619 ALA A N 1
ATOM 4785 C CA . ALA A 1 619 ? 27.506 6.791 -4.953 1.00 98.44 619 ALA A CA 1
ATOM 4786 C C . ALA A 1 619 ? 27.908 5.875 -6.123 1.00 98.44 619 ALA A C 1
ATOM 4788 O O . ALA A 1 619 ? 28.970 5.251 -6.083 1.00 98.44 619 ALA A O 1
ATOM 4789 N N . ILE A 1 620 ? 27.110 5.836 -7.197 1.00 98.50 620 ILE A N 1
ATOM 4790 C CA . ILE A 1 620 ? 27.414 5.029 -8.391 1.00 98.50 620 ILE A CA 1
ATOM 4791 C C . ILE A 1 620 ? 28.697 5.524 -9.075 1.00 98.50 620 ILE A C 1
ATOM 4793 O O . ILE A 1 620 ? 29.504 4.706 -9.518 1.00 98.50 620 ILE A O 1
ATOM 4797 N N . ASP A 1 621 ? 28.926 6.841 -9.158 1.00 98.38 621 ASP A N 1
ATOM 4798 C CA . ASP A 1 621 ? 30.162 7.385 -9.748 1.00 98.38 621 ASP A CA 1
ATOM 4799 C C . ASP A 1 621 ? 31.395 7.015 -8.926 1.00 98.38 621 ASP A C 1
ATOM 4801 O O . ASP A 1 621 ? 32.404 6.570 -9.483 1.00 98.38 621 ASP A O 1
ATOM 4805 N N . ALA A 1 622 ? 31.305 7.138 -7.600 1.00 98.56 622 ALA A N 1
ATOM 4806 C CA . ALA A 1 622 ? 32.379 6.754 -6.695 1.00 98.56 622 ALA A CA 1
ATOM 4807 C C . ALA A 1 622 ? 32.708 5.257 -6.814 1.00 98.56 622 ALA A C 1
ATOM 4809 O O . ALA A 1 622 ? 33.878 4.885 -6.931 1.00 98.56 622 ALA A O 1
ATOM 4810 N N . GLN A 1 623 ? 31.688 4.395 -6.863 1.00 98.62 623 GLN A N 1
ATOM 4811 C CA . GLN A 1 623 ? 31.866 2.953 -7.039 1.00 98.62 623 GLN A CA 1
ATOM 4812 C C . GLN A 1 623 ? 32.417 2.594 -8.428 1.00 98.62 623 GLN A C 1
ATOM 4814 O O . GLN A 1 623 ? 33.297 1.740 -8.527 1.00 98.62 623 GLN A O 1
ATOM 4819 N N . ASN A 1 624 ? 31.973 3.261 -9.501 1.00 98.44 624 ASN A N 1
ATOM 4820 C CA . ASN A 1 624 ? 32.524 3.060 -10.846 1.00 98.44 624 ASN A CA 1
ATOM 4821 C C . ASN A 1 624 ? 34.005 3.457 -10.914 1.00 98.44 624 ASN A C 1
ATOM 4823 O O . ASN A 1 624 ? 34.813 2.727 -11.492 1.00 98.44 624 ASN A O 1
ATOM 4827 N N . LYS A 1 625 ? 34.371 4.594 -10.307 1.00 98.56 625 LYS A N 1
ATOM 4828 C CA . LYS A 1 625 ? 35.765 5.042 -10.214 1.00 98.56 625 LYS A CA 1
ATOM 4829 C C . LYS A 1 625 ? 36.613 4.019 -9.461 1.00 98.56 625 LYS A C 1
ATOM 4831 O O . LYS A 1 625 ? 37.629 3.577 -9.992 1.00 98.56 625 LYS A O 1
ATOM 4836 N N . LEU A 1 626 ? 36.144 3.575 -8.293 1.00 98.62 626 LEU A N 1
ATOM 483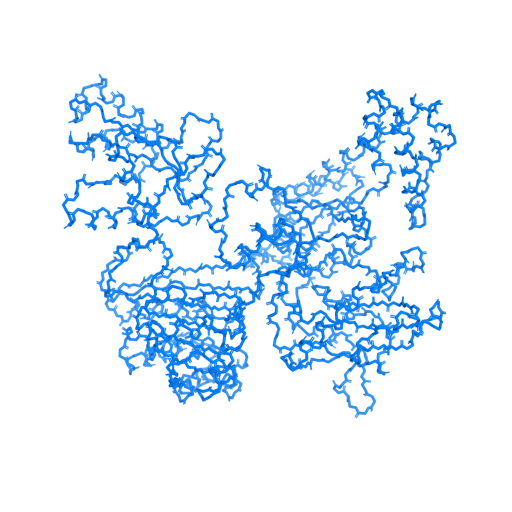7 C CA . LEU A 1 626 ? 36.801 2.533 -7.506 1.00 98.62 626 LEU A CA 1
ATOM 4838 C C . LEU A 1 626 ? 36.992 1.242 -8.316 1.00 98.62 626 LEU A C 1
ATOM 4840 O O . LEU A 1 626 ? 38.085 0.680 -8.323 1.00 98.62 626 LEU A O 1
ATOM 4844 N N . ALA A 1 627 ? 35.963 0.796 -9.043 1.00 98.62 627 ALA A N 1
ATOM 4845 C CA . ALA A 1 627 ? 36.046 -0.389 -9.892 1.00 98.62 627 ALA A CA 1
ATOM 4846 C C . ALA A 1 627 ? 37.133 -0.241 -10.971 1.00 98.62 627 ALA A C 1
ATOM 4848 O O . ALA A 1 627 ? 37.944 -1.145 -11.162 1.00 98.62 627 ALA A O 1
ATOM 4849 N N . LYS A 1 628 ? 37.201 0.912 -11.648 1.00 98.62 628 LYS A N 1
ATOM 4850 C CA . LYS A 1 628 ? 38.221 1.194 -12.673 1.00 98.62 628 LYS A CA 1
ATOM 4851 C C . LYS A 1 628 ? 39.635 1.255 -12.095 1.00 98.62 628 LYS A C 1
ATOM 4853 O O . LYS A 1 628 ? 40.562 0.740 -12.715 1.00 98.62 628 LYS A O 1
ATOM 4858 N N . ASP A 1 629 ? 39.809 1.849 -10.920 1.00 98.56 629 ASP A N 1
ATOM 4859 C CA . ASP A 1 629 ? 41.113 1.926 -10.255 1.00 98.56 629 ASP A CA 1
ATOM 4860 C C . ASP A 1 629 ? 41.601 0.530 -9.834 1.00 98.56 629 ASP A C 1
ATOM 4862 O O . ASP A 1 629 ? 42.757 0.172 -10.070 1.00 98.56 629 ASP A O 1
ATOM 4866 N N . LEU A 1 630 ? 40.701 -0.304 -9.305 1.00 98.56 630 LEU A N 1
ATOM 4867 C CA . LEU A 1 630 ? 41.000 -1.696 -8.964 1.00 98.56 630 LEU A CA 1
ATOM 4868 C C . LEU A 1 630 ? 41.267 -2.564 -10.201 1.00 98.56 630 LEU A C 1
ATOM 4870 O O . LEU A 1 630 ? 42.164 -3.402 -10.150 1.00 98.56 630 LEU A O 1
ATOM 4874 N N . LEU A 1 631 ? 40.561 -2.346 -11.318 1.00 98.50 631 LEU A N 1
ATOM 4875 C CA . LEU A 1 631 ? 40.852 -3.020 -12.589 1.00 98.50 631 LEU A CA 1
ATOM 4876 C C . LEU A 1 631 ? 42.285 -2.746 -13.054 1.00 98.50 631 LEU A C 1
ATOM 4878 O O . LEU A 1 631 ? 42.994 -3.683 -13.408 1.00 98.50 631 LEU A O 1
ATOM 4882 N N . ARG A 1 632 ? 42.736 -1.485 -12.996 1.00 98.31 632 ARG A N 1
ATOM 4883 C CA . ARG A 1 632 ? 44.124 -1.127 -13.338 1.00 98.31 632 ARG A CA 1
ATOM 4884 C C . ARG A 1 632 ? 45.124 -1.781 -12.388 1.00 98.31 632 ARG A C 1
ATOM 4886 O O . ARG A 1 632 ? 46.135 -2.311 -12.836 1.00 98.31 632 ARG A O 1
ATOM 4893 N N . LYS A 1 633 ? 44.834 -1.785 -11.083 1.00 97.56 633 LYS A N 1
ATOM 4894 C CA . LYS A 1 633 ? 45.704 -2.406 -10.069 1.00 97.56 633 LYS A CA 1
ATOM 4895 C C . LYS A 1 633 ? 45.833 -3.921 -10.258 1.00 97.56 633 LYS A C 1
ATOM 4897 O O . LYS A 1 633 ? 46.898 -4.475 -10.009 1.00 97.56 633 LYS A O 1
ATOM 4902 N N . LEU A 1 634 ? 44.757 -4.578 -10.684 1.00 97.19 634 LEU A N 1
ATOM 4903 C CA . LEU A 1 634 ? 44.683 -6.029 -10.867 1.00 97.19 634 LEU A CA 1
ATOM 4904 C C . LEU A 1 634 ? 44.896 -6.464 -12.329 1.00 97.19 634 LEU A C 1
ATOM 4906 O O . LEU A 1 634 ? 44.573 -7.598 -12.692 1.00 97.19 634 LEU A O 1
ATOM 4910 N N . SER A 1 635 ? 45.425 -5.578 -13.181 1.00 97.06 635 SER A N 1
ATOM 4911 C CA . SER A 1 635 ? 45.516 -5.818 -14.626 1.00 97.06 635 SER A CA 1
ATOM 4912 C C . SER A 1 635 ? 46.352 -7.048 -14.970 1.00 97.06 635 SER A C 1
ATOM 4914 O O . SER A 1 635 ? 45.931 -7.862 -15.787 1.00 97.06 635 SER A O 1
ATOM 4916 N N . ALA A 1 636 ? 47.456 -7.280 -14.254 1.00 95.75 636 ALA A N 1
ATOM 4917 C CA . ALA A 1 636 ? 48.304 -8.455 -14.456 1.00 95.75 636 ALA A CA 1
ATOM 4918 C C . ALA A 1 636 ? 47.572 -9.786 -14.190 1.00 95.75 636 ALA A C 1
ATOM 4920 O O . ALA A 1 636 ? 47.858 -10.791 -14.836 1.00 95.75 636 ALA A O 1
ATOM 4921 N N . GLN A 1 637 ? 46.622 -9.810 -13.249 1.00 95.50 637 GLN A N 1
ATOM 4922 C CA . GLN A 1 637 ? 45.848 -11.009 -12.914 1.00 95.50 637 GLN A CA 1
ATOM 4923 C C . GLN A 1 637 ? 44.605 -11.168 -13.803 1.00 95.50 637 GLN A C 1
ATOM 4925 O O . GLN A 1 637 ? 44.189 -12.287 -14.104 1.00 95.50 637 GLN A O 1
ATOM 4930 N N . ILE A 1 638 ? 43.989 -10.057 -14.212 1.00 96.19 638 ILE A N 1
ATOM 4931 C CA . ILE A 1 638 ? 42.744 -10.048 -14.994 1.00 96.19 638 ILE A CA 1
ATOM 4932 C C . ILE A 1 638 ? 43.030 -10.152 -16.501 1.00 96.19 638 ILE A C 1
ATOM 4934 O O . ILE A 1 638 ? 42.253 -10.770 -17.233 1.00 96.19 638 ILE A O 1
ATOM 4938 N N . GLY A 1 639 ? 44.159 -9.622 -16.960 1.00 96.88 639 GLY A N 1
ATOM 4939 C CA . GLY A 1 639 ? 44.551 -9.495 -18.360 1.00 96.88 639 GLY A CA 1
ATOM 4940 C C . GLY A 1 639 ? 44.246 -8.104 -18.919 1.00 96.88 639 GLY A C 1
ATOM 4941 O O . GLY A 1 639 ? 43.102 -7.643 -18.871 1.00 96.88 639 GLY A O 1
ATOM 4942 N N . ASP A 1 640 ? 45.268 -7.472 -19.498 1.00 97.00 640 ASP A N 1
ATOM 4943 C CA . ASP A 1 640 ? 45.232 -6.076 -19.954 1.00 97.00 640 ASP A CA 1
ATOM 4944 C C . ASP A 1 640 ? 44.161 -5.810 -21.022 1.00 97.00 640 ASP A C 1
ATOM 4946 O O . ASP A 1 640 ? 43.508 -4.766 -21.003 1.00 97.00 640 ASP A O 1
ATOM 4950 N N . GLU A 1 641 ? 43.922 -6.768 -21.922 1.00 97.75 641 GLU A N 1
ATOM 4951 C CA . GLU A 1 641 ? 42.901 -6.650 -22.970 1.00 97.75 641 GLU A CA 1
ATOM 4952 C C . GLU A 1 641 ? 41.491 -6.520 -22.376 1.00 97.75 641 GLU A C 1
ATOM 4954 O O . GLU A 1 641 ? 40.739 -5.612 -22.735 1.00 97.75 641 GLU A O 1
ATOM 4959 N N . LEU A 1 642 ? 41.145 -7.383 -21.412 1.00 97.56 642 LEU A N 1
ATOM 4960 C CA . LEU A 1 642 ? 39.839 -7.352 -20.755 1.00 97.56 642 LEU A CA 1
ATOM 4961 C C . LEU A 1 642 ? 39.676 -6.079 -19.917 1.00 97.56 642 LEU A C 1
ATOM 4963 O O . LEU A 1 642 ? 38.606 -5.471 -19.937 1.00 97.56 642 LEU A O 1
ATOM 4967 N N . VAL A 1 643 ? 40.728 -5.652 -19.212 1.00 98.50 643 VAL A N 1
ATOM 4968 C CA . VAL A 1 643 ? 40.726 -4.399 -18.442 1.00 98.50 643 VAL A CA 1
ATOM 4969 C C . VAL A 1 643 ? 40.490 -3.196 -19.351 1.00 98.50 643 VAL A C 1
ATOM 4971 O O . VAL A 1 643 ? 39.601 -2.389 -19.072 1.00 98.50 643 VAL A O 1
ATOM 4974 N N . SER A 1 644 ? 41.223 -3.097 -20.461 1.00 98.25 644 SER A N 1
ATOM 4975 C CA . SER A 1 644 ? 41.045 -2.025 -21.443 1.00 98.25 644 SER A CA 1
ATOM 4976 C C . SER A 1 644 ? 39.625 -2.030 -22.019 1.00 98.25 644 SER A C 1
ATOM 4978 O O . SER A 1 644 ? 38.934 -1.006 -21.998 1.00 98.25 644 SER A O 1
ATOM 4980 N N . ALA A 1 645 ? 39.131 -3.204 -22.425 1.00 98.25 645 ALA A N 1
ATOM 4981 C CA . ALA A 1 645 ? 37.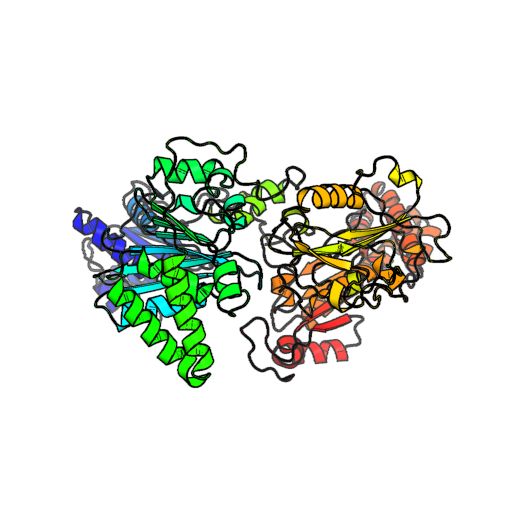789 -3.365 -22.974 1.00 98.25 645 ALA A CA 1
ATOM 4982 C C . ALA A 1 645 ? 36.677 -3.009 -21.971 1.00 98.25 645 ALA A C 1
ATOM 4984 O O . ALA A 1 645 ? 35.646 -2.479 -22.376 1.00 98.25 645 ALA A O 1
ATOM 4985 N N . LEU A 1 646 ? 36.865 -3.270 -20.672 1.00 98.50 646 LEU A N 1
ATOM 4986 C CA . LEU A 1 646 ? 35.921 -2.894 -19.611 1.00 98.50 646 LEU A CA 1
ATOM 4987 C C . LEU A 1 646 ? 35.892 -1.385 -19.356 1.00 98.50 646 LEU A C 1
ATOM 4989 O O . LEU A 1 646 ? 34.818 -0.829 -19.117 1.00 98.50 646 LEU A O 1
ATOM 4993 N N . ILE A 1 647 ? 37.058 -0.731 -19.375 1.00 98.25 647 ILE A N 1
ATOM 4994 C CA . ILE A 1 647 ? 37.198 0.699 -19.065 1.00 98.25 647 ILE A CA 1
ATOM 4995 C C . ILE A 1 647 ? 36.678 1.573 -20.212 1.00 98.25 647 ILE A C 1
ATOM 4997 O O . ILE A 1 647 ? 36.045 2.598 -19.946 1.00 98.25 647 ILE A O 1
ATOM 5001 N N . HIS A 1 648 ? 36.926 1.168 -21.461 1.00 97.81 648 HIS A N 1
ATOM 5002 C CA . HIS A 1 648 ? 36.668 1.971 -22.663 1.00 97.81 648 HIS A CA 1
ATOM 5003 C C . HIS A 1 648 ? 35.432 1.536 -23.467 1.00 97.81 648 HIS A C 1
ATOM 5005 O O . HIS A 1 648 ? 35.233 1.997 -24.588 1.00 97.81 648 HIS A O 1
ATOM 5011 N N . ALA A 1 649 ? 34.594 0.658 -22.914 1.00 97.31 649 ALA A N 1
ATOM 5012 C CA . ALA A 1 649 ? 33.393 0.173 -23.586 1.00 97.31 649 ALA A CA 1
ATOM 5013 C C . ALA A 1 649 ? 32.410 1.294 -23.957 1.00 97.31 649 ALA A C 1
ATOM 5015 O O . ALA A 1 649 ? 31.938 2.024 -23.081 1.00 97.31 649 ALA A O 1
ATOM 5016 N N . ASP A 1 650 ? 32.002 1.337 -25.229 1.00 97.06 650 ASP A N 1
ATOM 5017 C CA . ASP A 1 650 ? 30.807 2.074 -25.634 1.00 97.06 650 ASP A CA 1
ATOM 5018 C C . ASP A 1 650 ? 29.544 1.322 -25.184 1.00 97.06 650 ASP A C 1
ATOM 5020 O O . ASP A 1 650 ? 29.354 0.136 -25.459 1.00 97.06 650 ASP A O 1
ATOM 5024 N N . GLN A 1 651 ? 28.691 2.037 -24.460 1.00 97.06 651 GLN A N 1
ATOM 5025 C CA . GLN A 1 651 ? 27.446 1.556 -23.861 1.00 97.06 651 GLN A CA 1
ATOM 5026 C C . GLN A 1 651 ? 26.253 2.431 -24.286 1.00 97.06 651 GLN A C 1
ATOM 5028 O O . GLN A 1 651 ? 25.263 2.534 -23.561 1.00 97.06 651 GLN A O 1
ATOM 5033 N N . SER A 1 652 ? 26.364 3.127 -25.423 1.00 94.62 652 SER A N 1
ATOM 5034 C CA . SER A 1 652 ? 25.315 3.990 -25.982 1.00 94.62 652 SER A CA 1
ATOM 5035 C C . SER A 1 652 ? 24.149 3.215 -26.614 1.00 94.62 652 SER A C 1
ATOM 5037 O O . SER A 1 652 ? 23.061 3.768 -26.763 1.00 94.62 652 SER A O 1
ATOM 5039 N N . THR A 1 653 ? 24.350 1.934 -26.938 1.00 94.94 653 THR A N 1
ATOM 5040 C CA . THR A 1 653 ? 23.371 1.050 -27.592 1.00 94.94 653 THR A CA 1
ATOM 5041 C C . THR A 1 653 ? 23.084 -0.205 -26.763 1.00 94.94 653 THR A C 1
ATOM 5043 O O . THR A 1 653 ? 23.883 -0.595 -25.908 1.00 94.94 653 THR A O 1
ATOM 5046 N N . GLU A 1 654 ? 21.967 -0.885 -27.048 1.00 94.69 654 GLU A N 1
ATOM 5047 C CA . GLU A 1 654 ? 21.623 -2.179 -26.431 1.00 94.69 654 GLU A CA 1
ATOM 5048 C C . GLU A 1 654 ? 22.709 -3.240 -26.683 1.00 94.69 654 GLU A C 1
ATOM 5050 O O . GLU A 1 654 ? 23.101 -3.956 -25.763 1.00 94.69 654 GLU A O 1
ATOM 5055 N N . THR A 1 655 ? 23.278 -3.284 -27.893 1.00 95.94 655 THR A N 1
ATOM 5056 C CA . THR A 1 655 ? 24.395 -4.181 -28.233 1.00 95.94 655 THR A CA 1
ATOM 5057 C C . THR A 1 655 ? 25.648 -3.871 -27.410 1.00 95.94 655 THR A C 1
ATOM 5059 O O . THR A 1 655 ? 26.291 -4.786 -26.894 1.00 95.94 655 THR A O 1
ATOM 5062 N N . GLY A 1 656 ? 25.981 -2.587 -27.226 1.00 97.31 656 GLY A N 1
ATOM 5063 C CA . GLY A 1 656 ? 27.108 -2.162 -26.388 1.00 97.31 656 GLY A CA 1
ATOM 5064 C C . GLY A 1 656 ? 26.922 -2.530 -24.912 1.00 97.31 656 GLY A C 1
ATOM 5065 O O . GLY A 1 656 ? 27.841 -3.043 -24.270 1.00 97.31 656 GLY A O 1
ATOM 5066 N N . LEU A 1 657 ? 25.707 -2.351 -24.382 1.00 97.06 657 LEU A N 1
ATOM 5067 C CA . LEU A 1 657 ? 25.341 -2.761 -23.022 1.00 97.06 657 LEU A CA 1
ATOM 5068 C C . LEU A 1 657 ? 25.408 -4.283 -22.839 1.00 97.06 657 LEU A C 1
ATOM 5070 O O . LEU A 1 657 ? 25.948 -4.754 -21.835 1.00 97.06 657 LEU A O 1
ATOM 5074 N N . ALA A 1 658 ? 24.901 -5.057 -23.802 1.00 96.50 658 ALA A N 1
ATOM 5075 C CA . ALA A 1 658 ? 24.980 -6.516 -23.786 1.00 96.50 658 ALA A CA 1
ATOM 5076 C C . ALA A 1 658 ? 26.440 -6.998 -23.783 1.00 96.50 658 ALA A C 1
ATOM 5078 O O . ALA A 1 658 ? 26.818 -7.817 -22.944 1.00 96.50 658 ALA A O 1
ATOM 5079 N N . ALA A 1 659 ? 27.286 -6.418 -24.641 1.00 97.94 659 ALA A N 1
ATOM 5080 C CA . ALA A 1 659 ? 28.715 -6.715 -24.673 1.00 97.94 659 ALA A CA 1
ATOM 5081 C C . ALA A 1 659 ? 29.412 -6.353 -23.351 1.00 97.94 659 ALA A C 1
ATOM 5083 O O . ALA A 1 659 ? 30.221 -7.131 -22.848 1.00 97.94 659 ALA A O 1
ATOM 5084 N N . GLN A 1 660 ? 29.084 -5.208 -22.740 1.00 98.31 660 GLN A N 1
ATOM 5085 C CA . GLN A 1 660 ? 29.666 -4.830 -21.451 1.00 98.31 660 GLN A CA 1
ATOM 5086 C C . GLN A 1 660 ? 29.260 -5.786 -20.327 1.00 98.31 660 GLN A C 1
ATOM 5088 O O . GLN A 1 660 ? 30.098 -6.154 -19.505 1.00 98.31 660 GLN A O 1
ATOM 5093 N N . ARG A 1 661 ? 27.998 -6.222 -20.293 1.00 97.44 661 ARG A N 1
ATOM 5094 C CA . ARG A 1 661 ? 27.528 -7.223 -19.324 1.00 97.44 661 ARG A CA 1
ATOM 5095 C C . ARG A 1 661 ? 28.304 -8.527 -19.448 1.00 97.44 661 ARG A C 1
ATOM 5097 O O . ARG A 1 661 ? 28.682 -9.099 -18.429 1.00 97.44 661 ARG A O 1
ATOM 5104 N N . GLU A 1 662 ? 28.590 -8.956 -20.672 1.00 97.94 662 GLU A N 1
ATOM 5105 C CA . GLU A 1 662 ? 29.401 -10.148 -20.910 1.00 97.94 662 GLU A CA 1
ATOM 5106 C C . GLU A 1 662 ? 30.847 -9.966 -20.423 1.00 97.94 662 GLU A C 1
ATOM 5108 O O . GLU A 1 662 ? 31.384 -10.835 -19.737 1.00 97.94 662 GLU A O 1
ATOM 5113 N N . ARG A 1 663 ? 31.459 -8.797 -20.653 1.00 98.50 663 ARG A N 1
ATOM 5114 C CA . ARG A 1 663 ? 32.786 -8.482 -20.090 1.00 98.50 663 ARG A CA 1
ATOM 5115 C C . ARG A 1 663 ? 32.786 -8.503 -18.560 1.00 98.50 663 ARG A C 1
ATOM 5117 O O . ARG A 1 663 ? 33.717 -9.034 -17.961 1.00 98.50 663 ARG A O 1
ATOM 5124 N N . VAL A 1 664 ? 31.750 -7.961 -17.915 1.00 98.19 664 VAL A N 1
ATOM 5125 C CA . VAL A 1 664 ? 31.608 -7.992 -16.447 1.00 98.19 664 VAL A CA 1
ATOM 5126 C C . VAL A 1 664 ? 31.408 -9.424 -15.940 1.00 98.19 664 VAL A C 1
ATOM 5128 O O . VAL A 1 664 ? 31.987 -9.797 -14.922 1.00 98.19 664 VAL A O 1
ATOM 5131 N N . ARG A 1 665 ? 30.667 -10.267 -16.669 1.00 97.56 665 ARG A N 1
ATOM 5132 C CA . ARG A 1 665 ? 30.540 -11.700 -16.361 1.00 97.56 665 ARG A CA 1
ATOM 5133 C C . ARG A 1 665 ? 31.905 -12.395 -16.389 1.00 97.56 665 ARG A C 1
ATOM 5135 O O . ARG A 1 665 ? 32.247 -13.102 -15.442 1.00 97.56 665 ARG A O 1
ATOM 5142 N N . LEU A 1 666 ? 32.700 -12.160 -17.436 1.00 97.62 666 LEU A N 1
ATOM 5143 C CA . LEU A 1 666 ? 34.064 -12.690 -17.562 1.00 97.62 666 LEU A CA 1
ATOM 5144 C C . LEU A 1 666 ? 34.989 -12.174 -16.449 1.00 97.62 666 LEU A C 1
ATOM 5146 O O . LEU A 1 666 ? 35.763 -12.948 -15.886 1.00 97.62 666 LEU A O 1
ATOM 5150 N N . LEU A 1 667 ? 34.879 -10.892 -16.087 1.00 98.19 667 LEU A N 1
ATOM 5151 C CA . LEU A 1 667 ? 35.600 -10.310 -14.955 1.00 98.19 667 LEU A CA 1
ATOM 5152 C C . LEU A 1 667 ? 35.297 -11.069 -13.659 1.00 98.19 667 LEU A C 1
ATOM 5154 O O . LEU A 1 667 ? 36.222 -11.528 -12.995 1.00 98.19 667 LEU A O 1
ATOM 5158 N N . LEU A 1 668 ? 34.018 -11.238 -13.312 1.00 97.31 668 LEU A N 1
ATOM 5159 C CA . LEU A 1 668 ? 33.608 -11.930 -12.086 1.00 97.31 668 LEU A CA 1
ATOM 5160 C C . LEU A 1 668 ? 34.124 -13.376 -12.037 1.00 97.31 668 LEU A C 1
ATOM 5162 O O . LEU A 1 668 ? 34.558 -13.834 -10.980 1.00 97.31 668 LEU A O 1
ATOM 5166 N N . GLN A 1 669 ? 34.160 -14.073 -13.179 1.00 96.25 669 GLN A N 1
ATOM 5167 C CA . GLN A 1 669 ? 34.759 -15.410 -13.266 1.00 96.25 669 GLN A CA 1
ATOM 5168 C C . GLN A 1 669 ? 36.252 -15.404 -12.920 1.00 96.25 669 GLN A C 1
ATOM 5170 O O . GLN A 1 669 ? 36.700 -16.264 -12.163 1.00 96.25 669 GLN A O 1
ATOM 5175 N N . LYS A 1 670 ? 37.019 -14.425 -13.420 1.00 95.69 670 LYS A N 1
ATOM 5176 C CA . LYS A 1 670 ? 38.447 -14.293 -13.089 1.00 95.69 670 LYS A CA 1
ATOM 5177 C C . LYS A 1 670 ? 38.676 -13.915 -11.626 1.00 95.69 670 LYS A C 1
ATOM 5179 O O . LYS A 1 670 ? 39.586 -14.448 -10.996 1.00 95.69 670 LYS A O 1
ATOM 5184 N N . LEU A 1 671 ? 37.840 -13.038 -11.068 1.00 96.12 671 LEU A N 1
ATOM 5185 C CA . LEU A 1 671 ? 37.959 -12.604 -9.672 1.00 96.12 671 LEU A CA 1
ATOM 5186 C C . LEU A 1 671 ? 37.680 -13.726 -8.669 1.00 96.12 671 LEU A C 1
ATOM 5188 O O . LEU A 1 671 ? 38.283 -13.723 -7.602 1.00 96.12 671 LEU A O 1
ATOM 5192 N N . ASN A 1 672 ? 36.841 -14.710 -9.009 1.00 92.19 672 ASN A N 1
ATOM 5193 C CA . ASN A 1 672 ? 36.550 -15.847 -8.126 1.00 92.19 672 ASN A CA 1
ATOM 5194 C C . ASN A 1 672 ? 37.812 -16.666 -7.764 1.00 92.19 672 ASN A C 1
ATOM 5196 O O . ASN A 1 672 ? 37.886 -17.276 -6.701 1.00 92.19 672 ASN A O 1
ATOM 5200 N N . GLY A 1 673 ? 38.840 -16.645 -8.622 1.00 84.88 673 GLY A N 1
ATOM 5201 C CA . GLY A 1 673 ? 40.134 -17.280 -8.353 1.00 84.88 673 GLY A CA 1
ATOM 5202 C C . GLY A 1 673 ? 41.081 -16.462 -7.463 1.00 84.88 673 GLY A C 1
ATOM 5203 O O . GLY A 1 673 ? 42.116 -16.978 -7.043 1.00 84.88 673 GLY A O 1
ATOM 5204 N N . LEU A 1 674 ? 40.758 -15.199 -7.165 1.00 93.06 674 LEU A N 1
ATOM 5205 C CA . LEU A 1 674 ? 41.641 -14.263 -6.468 1.00 93.06 674 LEU A CA 1
ATOM 5206 C C . LEU A 1 674 ? 41.161 -14.008 -5.034 1.00 93.06 674 LEU A C 1
ATOM 5208 O O . LEU A 1 674 ? 40.057 -13.529 -4.796 1.00 93.06 674 LEU A O 1
ATOM 5212 N N . LYS A 1 675 ? 42.029 -14.275 -4.052 1.00 92.69 675 LYS A N 1
ATOM 5213 C CA . LYS A 1 675 ? 41.711 -14.124 -2.617 1.00 92.69 675 LYS A CA 1
ATOM 5214 C C . LYS A 1 675 ? 42.079 -12.757 -2.028 1.00 92.69 675 LYS A C 1
ATOM 5216 O O . LYS A 1 675 ? 41.897 -12.545 -0.829 1.00 92.69 675 LYS A O 1
ATOM 5221 N N . SER A 1 676 ? 42.623 -11.842 -2.830 1.00 96.25 676 SER A N 1
ATOM 5222 C CA . SER A 1 676 ? 43.056 -10.537 -2.328 1.00 96.25 676 SER A CA 1
ATOM 5223 C C . SER A 1 676 ? 41.862 -9.686 -1.865 1.00 96.25 676 SER A C 1
ATOM 5225 O O . SER A 1 676 ? 40.762 -9.799 -2.420 1.00 96.25 676 SER A O 1
ATOM 5227 N N . PRO A 1 677 ? 42.041 -8.816 -0.853 1.00 96.69 677 PRO A N 1
ATOM 5228 C CA . PRO A 1 677 ? 41.027 -7.835 -0.472 1.00 96.69 677 PRO A CA 1
ATOM 5229 C C . PRO A 1 677 ? 40.550 -6.994 -1.662 1.00 96.69 677 PRO A C 1
ATOM 5231 O O . PRO A 1 677 ? 39.354 -6.787 -1.818 1.00 96.69 677 PRO A O 1
ATOM 5234 N N . GLU A 1 678 ? 41.462 -6.593 -2.546 1.00 97.62 678 GLU A N 1
ATOM 5235 C CA . GLU A 1 678 ? 41.162 -5.820 -3.751 1.00 97.62 678 GLU A CA 1
ATOM 5236 C C . GLU A 1 678 ? 40.241 -6.558 -4.717 1.00 97.62 678 GLU A C 1
ATOM 5238 O O . GLU A 1 678 ? 39.317 -5.949 -5.251 1.00 97.62 678 GLU A O 1
ATOM 5243 N N . ALA A 1 679 ? 40.460 -7.859 -4.931 1.00 97.44 679 ALA A N 1
ATOM 5244 C CA . ALA A 1 679 ? 39.608 -8.657 -5.807 1.00 97.44 679 ALA A CA 1
ATOM 5245 C C . ALA A 1 679 ? 38.192 -8.794 -5.235 1.00 97.44 679 ALA A C 1
ATOM 5247 O O . ALA A 1 679 ? 37.219 -8.671 -5.978 1.00 97.44 679 ALA A O 1
ATOM 5248 N N . ARG A 1 680 ? 38.067 -8.970 -3.910 1.00 96.75 680 ARG A N 1
ATOM 5249 C CA . ARG A 1 680 ? 36.764 -9.001 -3.224 1.00 96.75 680 ARG A CA 1
ATOM 5250 C C . ARG A 1 680 ? 36.034 -7.665 -3.330 1.00 96.75 680 ARG A C 1
ATOM 5252 O O . ARG A 1 680 ? 34.851 -7.647 -3.656 1.00 96.75 680 ARG A O 1
ATOM 5259 N N . THR A 1 681 ? 36.738 -6.554 -3.113 1.00 97.75 681 THR A N 1
ATOM 5260 C CA . THR A 1 681 ? 36.162 -5.214 -3.271 1.00 97.75 681 THR A CA 1
ATOM 5261 C C . THR A 1 681 ? 35.741 -4.965 -4.716 1.00 97.75 681 THR A C 1
ATOM 5263 O O . THR A 1 681 ? 34.624 -4.510 -4.942 1.00 97.75 681 THR A O 1
ATOM 5266 N N . LEU A 1 682 ? 36.579 -5.312 -5.701 1.00 98.38 682 LEU A N 1
ATOM 5267 C CA . LEU A 1 682 ? 36.238 -5.160 -7.115 1.00 98.38 682 LEU A CA 1
ATOM 5268 C C . LEU A 1 682 ? 35.012 -5.998 -7.485 1.00 98.38 682 LEU A C 1
ATOM 5270 O O . LEU A 1 682 ? 34.133 -5.490 -8.170 1.00 98.38 682 LEU A O 1
ATOM 5274 N N . ALA A 1 683 ? 34.910 -7.236 -6.997 1.00 97.75 683 ALA A N 1
ATOM 5275 C CA . ALA A 1 683 ? 33.739 -8.078 -7.229 1.00 97.75 683 ALA A CA 1
ATOM 5276 C C . ALA A 1 683 ? 32.449 -7.438 -6.683 1.00 97.75 683 ALA A C 1
ATOM 5278 O O . ALA A 1 683 ? 31.423 -7.481 -7.358 1.00 97.75 683 ALA A O 1
ATOM 5279 N N . ALA A 1 684 ? 32.509 -6.785 -5.516 1.00 97.19 684 ALA A N 1
ATOM 5280 C CA . ALA A 1 684 ? 31.360 -6.112 -4.908 1.00 97.19 684 ALA A CA 1
ATOM 5281 C C . ALA A 1 684 ? 30.872 -4.879 -5.695 1.00 97.19 684 ALA A C 1
ATOM 5283 O O . ALA A 1 684 ? 29.688 -4.559 -5.642 1.00 97.19 684 ALA A O 1
ATOM 5284 N N . VAL A 1 685 ? 31.755 -4.196 -6.438 1.00 98.06 685 VAL A N 1
ATOM 5285 C CA . VAL A 1 685 ? 31.406 -2.994 -7.228 1.00 98.06 685 VAL A CA 1
ATOM 5286 C C . VAL A 1 685 ? 31.425 -3.214 -8.745 1.00 98.06 685 VAL A C 1
ATOM 5288 O O . VAL A 1 685 ? 31.172 -2.279 -9.503 1.00 98.06 685 VAL A O 1
ATOM 5291 N N . ALA A 1 686 ? 31.702 -4.433 -9.216 1.00 97.81 686 ALA A N 1
ATOM 5292 C CA . ALA A 1 686 ? 31.879 -4.741 -10.637 1.00 97.81 686 ALA A CA 1
ATOM 5293 C C . ALA A 1 686 ? 30.647 -4.391 -11.484 1.00 97.81 686 ALA A C 1
ATOM 5295 O O . ALA A 1 686 ? 30.786 -3.951 -12.625 1.00 97.81 686 ALA A O 1
ATOM 5296 N N . ASP A 1 687 ? 29.442 -4.525 -10.926 1.00 95.62 687 ASP A N 1
ATOM 5297 C CA . ASP A 1 687 ? 28.206 -4.188 -11.635 1.00 95.62 687 ASP A CA 1
ATOM 5298 C C . ASP A 1 687 ? 28.110 -2.687 -11.983 1.00 95.62 687 ASP A C 1
ATOM 5300 O O . ASP A 1 687 ? 27.471 -2.309 -12.969 1.00 95.62 687 ASP A O 1
ATOM 5304 N N . MET A 1 688 ? 28.823 -1.814 -11.262 1.00 97.69 688 MET A N 1
ATOM 5305 C CA . MET A 1 688 ? 28.884 -0.383 -11.581 1.00 97.69 688 MET A CA 1
ATOM 5306 C C . MET A 1 688 ? 29.682 -0.081 -12.853 1.00 97.69 688 MET A C 1
ATOM 5308 O O . MET A 1 688 ? 29.634 1.046 -13.339 1.00 97.69 688 MET A O 1
ATOM 5312 N N . LEU A 1 689 ? 30.381 -1.062 -13.442 1.00 98.31 689 LEU A N 1
ATOM 5313 C CA . LEU A 1 689 ? 31.005 -0.941 -14.768 1.00 98.31 689 LEU A CA 1
ATOM 5314 C C . LEU A 1 689 ? 29.972 -0.944 -15.908 1.00 98.31 689 LEU A C 1
ATOM 5316 O O . LEU A 1 689 ? 30.273 -0.462 -17.005 1.00 98.31 689 LEU A O 1
ATOM 5320 N N . VAL A 1 690 ? 28.764 -1.463 -15.656 1.00 98.12 690 VAL A N 1
ATOM 5321 C CA . VAL A 1 690 ? 27.610 -1.328 -16.553 1.00 98.12 690 VAL A CA 1
ATOM 5322 C C . VAL A 1 690 ? 26.902 -0.012 -16.241 1.00 98.12 690 VAL A C 1
ATOM 5324 O O . VAL A 1 690 ? 26.488 0.220 -15.103 1.00 98.12 690 VAL A O 1
ATOM 5327 N N . LYS A 1 691 ? 26.726 0.841 -17.253 1.00 97.69 691 LYS A N 1
ATOM 5328 C CA . LYS A 1 691 ? 26.132 2.176 -17.122 1.00 97.69 691 LYS A CA 1
ATOM 5329 C C . LYS A 1 691 ? 24.731 2.106 -16.506 1.00 97.69 691 LYS A C 1
ATOM 5331 O O . LYS A 1 691 ? 23.806 1.558 -17.104 1.00 97.69 691 LYS A O 1
ATOM 5336 N N . LYS A 1 692 ? 24.552 2.722 -15.337 1.00 98.12 692 LYS A N 1
ATOM 5337 C CA . LYS A 1 692 ? 23.248 2.849 -14.666 1.00 98.12 692 LYS A CA 1
ATOM 5338 C C . LYS A 1 692 ? 22.470 4.065 -15.166 1.00 98.12 692 LYS A C 1
ATOM 5340 O O . LYS A 1 692 ? 23.066 5.069 -15.553 1.00 98.12 692 LYS A O 1
ATOM 5345 N N . SER A 1 693 ? 21.142 3.959 -15.175 1.00 98.19 693 SER A N 1
ATOM 5346 C CA . SER A 1 693 ? 20.225 5.077 -15.425 1.00 98.19 693 SER A CA 1
ATOM 5347 C C . SER A 1 693 ? 19.653 5.543 -14.093 1.00 98.19 693 SER A C 1
ATOM 5349 O O . SER A 1 693 ? 18.859 4.824 -13.494 1.00 98.19 693 SER A O 1
ATOM 5351 N N . VAL A 1 694 ? 20.068 6.713 -13.617 1.00 98.69 694 VAL A N 1
ATOM 5352 C CA . VAL A 1 694 ? 19.596 7.254 -12.336 1.00 98.69 694 VAL A CA 1
ATOM 5353 C C . VAL A 1 694 ? 18.390 8.149 -12.590 1.00 98.69 694 VAL A C 1
ATOM 5355 O O . VAL A 1 694 ? 18.467 9.050 -13.431 1.00 98.69 694 VAL A O 1
ATOM 5358 N N . TRP A 1 695 ? 17.291 7.867 -11.899 1.00 98.81 695 TRP A N 1
ATOM 5359 C CA . TRP A 1 695 ? 16.010 8.536 -12.076 1.00 98.81 695 TRP A CA 1
ATOM 5360 C C . TRP A 1 695 ? 15.457 9.066 -10.749 1.00 98.81 695 TRP A C 1
ATOM 5362 O O . TRP A 1 695 ? 15.549 8.381 -9.735 1.00 98.81 695 TRP A O 1
ATOM 5372 N N . GLY A 1 696 ? 14.854 10.252 -10.784 1.00 98.50 696 GLY A N 1
ATOM 5373 C CA . GLY A 1 696 ? 14.053 10.823 -9.704 1.00 98.50 696 GLY A CA 1
ATOM 5374 C C . GLY A 1 696 ? 12.614 11.017 -10.173 1.00 98.50 696 GLY A C 1
ATOM 5375 O O . GLY A 1 696 ? 12.400 11.670 -11.195 1.00 98.50 696 GLY A O 1
ATOM 5376 N N . PHE A 1 697 ? 11.635 10.438 -9.478 1.00 97.69 697 PHE A N 1
ATOM 5377 C CA . PHE A 1 697 ? 10.209 10.572 -9.812 1.00 97.69 697 PHE A CA 1
ATOM 5378 C C . PHE A 1 697 ? 9.467 11.390 -8.769 1.00 97.69 697 PHE A C 1
ATOM 5380 O O . PHE A 1 697 ? 9.658 11.178 -7.576 1.00 97.69 697 PHE A O 1
ATOM 5387 N N . GLY A 1 698 ? 8.506 12.198 -9.196 1.00 98.19 698 GLY A N 1
ATOM 5388 C CA . GLY A 1 698 ? 7.516 12.764 -8.287 1.00 98.19 698 GLY A CA 1
ATOM 5389 C C . GLY A 1 698 ? 6.416 13.512 -9.024 1.00 98.19 698 GLY A C 1
ATOM 5390 O O . GLY A 1 698 ? 6.518 13.752 -10.224 1.00 98.19 698 GLY A O 1
ATOM 5391 N N . GLY A 1 699 ? 5.345 13.838 -8.306 1.00 98.38 699 GLY A N 1
ATOM 5392 C CA . GLY A 1 699 ? 4.255 14.655 -8.843 1.00 98.38 699 GLY A CA 1
ATOM 5393 C C . GLY A 1 699 ? 4.588 16.147 -8.849 1.00 98.38 699 GLY A C 1
ATOM 5394 O O . GLY A 1 699 ? 5.631 16.568 -8.337 1.00 98.38 699 GLY A O 1
ATOM 5395 N N . ASP A 1 700 ? 3.660 16.951 -9.360 1.00 98.12 700 ASP A N 1
ATOM 5396 C CA . ASP A 1 700 ? 3.773 18.411 -9.394 1.00 98.12 700 ASP A CA 1
ATOM 5397 C C . ASP A 1 700 ? 3.973 19.031 -8.002 1.00 98.12 700 ASP A C 1
ATOM 5399 O O . ASP A 1 700 ? 4.855 19.864 -7.824 1.00 98.12 700 ASP A O 1
ATOM 5403 N N . GLY A 1 701 ? 3.278 18.547 -6.970 1.00 98.12 701 GLY A N 1
ATOM 5404 C CA . GLY A 1 701 ? 3.471 19.047 -5.603 1.00 98.12 701 GLY A CA 1
ATOM 5405 C C . GLY A 1 701 ? 4.858 18.823 -4.997 1.00 98.12 701 GLY A C 1
ATOM 5406 O O . GLY A 1 701 ? 5.280 19.562 -4.111 1.00 98.12 701 GLY A O 1
ATOM 5407 N N . TRP A 1 702 ? 5.609 17.829 -5.471 1.00 98.62 702 TRP A N 1
ATOM 5408 C CA . TRP A 1 702 ? 7.023 17.729 -5.113 1.00 98.62 702 TRP A CA 1
ATOM 5409 C C . TRP A 1 702 ? 7.838 18.751 -5.907 1.00 98.62 702 TRP A C 1
ATOM 5411 O O . TRP A 1 702 ? 8.555 19.558 -5.321 1.00 98.62 702 TRP A O 1
ATOM 5421 N N . ALA A 1 703 ? 7.709 18.720 -7.234 1.00 98.56 703 ALA A N 1
ATOM 5422 C CA . ALA A 1 703 ? 8.594 19.450 -8.130 1.00 98.56 703 ALA A CA 1
ATOM 5423 C C . ALA A 1 703 ? 8.399 20.968 -8.073 1.00 98.56 703 ALA A C 1
ATOM 5425 O O . ALA A 1 703 ? 9.375 21.705 -8.126 1.00 98.56 703 ALA A O 1
ATOM 5426 N N . TYR A 1 704 ? 7.159 21.435 -7.960 1.00 98.50 704 TYR A N 1
ATOM 5427 C CA . TYR A 1 704 ? 6.826 22.855 -7.992 1.00 98.50 704 TYR A CA 1
ATOM 5428 C C . TYR A 1 704 ? 6.751 23.453 -6.589 1.00 98.50 704 TYR A C 1
ATOM 5430 O O . TYR A 1 704 ? 6.975 24.650 -6.442 1.00 98.50 704 TYR A O 1
ATOM 5438 N N . ASP A 1 705 ? 6.489 22.660 -5.547 1.00 98.62 705 ASP A N 1
ATOM 5439 C CA . ASP A 1 705 ? 6.310 23.152 -4.179 1.00 98.62 705 ASP A CA 1
ATOM 5440 C C . ASP A 1 705 ? 7.424 22.719 -3.229 1.00 98.62 705 ASP A C 1
ATOM 5442 O O . ASP A 1 705 ? 8.443 23.405 -3.133 1.00 98.62 705 ASP A O 1
ATOM 5446 N N . ILE A 1 706 ? 7.221 21.631 -2.483 1.00 98.50 706 ILE A N 1
ATOM 5447 C CA . ILE A 1 706 ? 8.037 21.330 -1.299 1.00 98.50 706 ILE A CA 1
ATOM 5448 C C . ILE A 1 706 ? 9.483 20.946 -1.646 1.00 98.50 706 ILE A C 1
ATOM 5450 O O . ILE A 1 706 ? 10.391 21.265 -0.886 1.00 98.50 706 ILE A O 1
ATOM 5454 N N . GLY A 1 707 ? 9.701 20.303 -2.796 1.00 98.31 707 GLY A N 1
ATOM 5455 C CA . GLY A 1 707 ? 11.015 19.851 -3.258 1.00 98.31 707 GLY A CA 1
ATOM 5456 C C . GLY A 1 707 ? 11.654 20.747 -4.317 1.00 98.31 707 GLY A C 1
ATOM 5457 O O . GLY A 1 707 ? 12.725 20.408 -4.818 1.00 98.31 707 GLY A O 1
ATOM 5458 N N . TYR A 1 708 ? 11.041 21.885 -4.669 1.00 98.62 708 TYR A N 1
ATOM 5459 C CA . TYR A 1 708 ? 11.543 22.752 -5.743 1.00 98.62 708 TYR A CA 1
ATOM 5460 C C . TYR A 1 708 ? 12.969 23.260 -5.481 1.00 98.62 708 TYR A C 1
ATOM 5462 O O . TYR A 1 708 ? 13.792 23.279 -6.390 1.00 98.62 708 TYR A O 1
ATOM 5470 N N . GLY A 1 709 ? 13.293 23.628 -4.235 1.00 98.56 709 GLY A N 1
ATOM 5471 C CA . GLY A 1 709 ? 14.643 24.090 -3.884 1.00 98.56 709 GLY A CA 1
ATOM 5472 C C . GLY A 1 709 ? 15.718 23.019 -4.104 1.00 98.56 709 GLY A C 1
ATOM 5473 O O . GLY A 1 709 ? 16.789 23.315 -4.633 1.00 98.56 709 GLY A O 1
ATOM 5474 N N . GLY A 1 710 ? 15.413 21.765 -3.757 1.00 98.31 710 GLY A N 1
ATOM 5475 C CA . GLY A 1 710 ? 16.275 20.616 -4.032 1.00 98.31 710 GLY A CA 1
ATOM 5476 C C . GLY A 1 710 ? 16.392 20.317 -5.524 1.00 98.31 710 GLY A C 1
ATOM 5477 O O . GLY A 1 710 ? 17.487 20.096 -6.042 1.00 98.31 710 GLY A O 1
ATOM 5478 N N . LEU A 1 711 ? 15.263 20.368 -6.235 1.00 98.12 711 LEU A N 1
ATOM 5479 C CA . LEU A 1 711 ? 15.185 20.175 -7.681 1.00 98.12 711 LEU A CA 1
ATOM 5480 C C . LEU A 1 711 ? 16.058 21.180 -8.446 1.00 98.12 711 LEU A C 1
ATOM 5482 O O . LEU A 1 711 ? 16.868 20.767 -9.277 1.00 98.12 711 LEU A O 1
ATOM 5486 N N . ASP A 1 712 ? 15.924 22.472 -8.142 1.00 98.62 712 ASP A N 1
ATOM 5487 C CA . ASP A 1 712 ? 16.725 23.551 -8.730 1.00 98.62 712 ASP A CA 1
ATOM 5488 C C . ASP A 1 712 ? 18.225 23.307 -8.523 1.00 98.62 712 ASP A C 1
ATOM 5490 O O . ASP A 1 712 ? 18.993 23.281 -9.488 1.00 98.62 712 ASP A O 1
ATOM 5494 N N . HIS A 1 713 ? 18.634 23.006 -7.286 1.00 98.56 713 HIS A N 1
ATOM 5495 C CA . HIS A 1 713 ? 20.034 22.749 -6.955 1.00 98.56 713 HIS A CA 1
ATOM 5496 C C . HIS A 1 713 ? 20.618 21.563 -7.740 1.00 98.56 713 HIS A C 1
ATOM 5498 O O . HIS A 1 713 ? 21.734 21.631 -8.265 1.00 98.56 713 HIS A O 1
ATOM 5504 N N . VAL A 1 714 ? 19.862 20.468 -7.850 1.00 98.44 714 VAL A N 1
ATOM 5505 C CA . VAL A 1 714 ? 20.307 19.261 -8.556 1.00 98.44 714 VAL A CA 1
ATOM 5506 C C . VAL A 1 714 ? 20.401 19.498 -10.059 1.00 98.44 714 VAL A C 1
ATOM 5508 O O . VAL A 1 714 ? 21.386 19.076 -10.668 1.00 98.44 714 VAL A O 1
ATOM 5511 N N . LEU A 1 715 ? 19.447 20.211 -10.661 1.00 97.69 715 LEU A N 1
ATOM 5512 C CA . LEU A 1 715 ? 19.521 20.594 -12.074 1.00 97.69 715 LEU A CA 1
ATOM 5513 C C . LEU A 1 715 ? 20.714 21.523 -12.339 1.00 97.69 715 LEU A C 1
ATOM 5515 O O . LEU A 1 715 ? 21.474 21.293 -13.282 1.00 97.69 715 LEU A O 1
ATOM 5519 N N . ALA A 1 716 ? 20.933 22.514 -11.471 1.00 98.44 716 ALA A N 1
ATOM 5520 C CA . ALA A 1 716 ? 22.057 23.443 -11.566 1.00 98.44 716 ALA A CA 1
ATOM 5521 C C . ALA A 1 716 ? 23.425 22.750 -11.427 1.00 98.44 716 ALA A C 1
ATOM 5523 O O . ALA A 1 716 ? 24.414 23.225 -11.986 1.00 98.44 716 ALA A O 1
ATOM 5524 N N . SER A 1 717 ? 23.496 21.608 -10.731 1.00 97.94 717 SER A N 1
ATOM 5525 C CA . SER A 1 717 ? 24.742 20.845 -10.566 1.00 97.94 717 SER A CA 1
ATOM 5526 C C . SER A 1 717 ? 25.293 20.249 -11.872 1.00 97.94 717 SER A C 1
ATOM 5528 O O . SER A 1 717 ? 26.470 19.892 -11.934 1.00 97.94 717 SER A O 1
ATOM 5530 N N . GLY A 1 718 ? 24.454 20.085 -12.904 1.00 96.50 718 GLY A N 1
ATOM 5531 C CA . GLY A 1 718 ? 24.822 19.399 -14.147 1.00 96.50 718 GLY A CA 1
ATOM 5532 C C . GLY A 1 718 ? 25.064 17.890 -13.990 1.00 96.50 718 GLY A C 1
ATOM 5533 O O . GLY A 1 718 ? 25.599 17.252 -14.901 1.00 96.50 718 GLY A O 1
ATOM 5534 N N . ALA A 1 719 ? 24.694 17.301 -12.847 1.00 96.00 719 ALA A N 1
ATOM 5535 C CA . ALA A 1 719 ? 24.801 15.866 -12.621 1.00 96.00 719 ALA A CA 1
ATOM 5536 C C . ALA A 1 719 ? 23.963 15.075 -13.639 1.00 96.00 719 ALA A C 1
ATOM 5538 O O . ALA A 1 719 ? 22.857 15.461 -14.010 1.00 96.00 719 ALA A O 1
ATOM 5539 N N . ASN A 1 720 ? 24.473 13.916 -14.064 1.00 97.44 720 ASN A N 1
ATOM 5540 C CA . ASN A 1 720 ? 23.768 13.038 -14.998 1.00 97.44 720 ASN A CA 1
ATOM 5541 C C . ASN A 1 720 ? 22.673 12.229 -14.280 1.00 97.44 720 ASN A C 1
ATOM 5543 O O . ASN A 1 720 ? 22.856 11.050 -13.956 1.00 97.44 720 ASN A O 1
ATOM 5547 N N . VAL A 1 721 ? 21.555 12.899 -14.015 1.00 98.12 721 VAL A N 1
ATOM 5548 C CA . VAL A 1 721 ? 20.316 12.348 -13.460 1.00 98.12 721 VAL A CA 1
ATOM 5549 C C . VAL A 1 721 ? 19.147 12.661 -14.392 1.00 98.12 721 VAL A C 1
ATOM 5551 O O . VAL A 1 721 ? 19.183 13.631 -15.144 1.00 98.12 721 VAL A O 1
ATOM 5554 N N . ASN A 1 722 ? 18.105 11.836 -14.347 1.00 98.62 722 ASN A N 1
ATOM 5555 C CA . ASN A 1 722 ? 16.871 12.050 -15.100 1.00 98.62 722 ASN A CA 1
ATOM 5556 C C . ASN A 1 722 ? 15.749 12.327 -14.100 1.00 98.62 722 ASN A C 1
ATOM 5558 O O . ASN A 1 722 ? 15.506 11.500 -13.227 1.00 98.62 722 ASN A O 1
ATOM 5562 N N . LEU A 1 723 ? 15.066 13.461 -14.208 1.00 98.31 723 LEU A N 1
ATOM 5563 C CA . LEU A 1 723 ? 13.975 13.818 -13.300 1.00 98.31 723 LEU A CA 1
ATOM 5564 C C . LEU A 1 723 ? 12.661 13.791 -14.084 1.00 98.31 723 LEU A C 1
ATOM 5566 O O . LEU A 1 723 ? 12.526 14.483 -15.090 1.00 98.31 723 LEU A O 1
ATOM 5570 N N . LEU A 1 724 ? 11.727 12.939 -13.658 1.00 98.56 724 LEU A N 1
ATOM 5571 C CA . LEU A 1 724 ? 10.413 12.770 -14.277 1.00 98.56 724 LEU A CA 1
ATOM 5572 C C . LEU A 1 724 ? 9.348 13.350 -13.348 1.00 98.56 724 LEU A C 1
ATOM 5574 O O . LEU A 1 724 ? 9.035 12.760 -12.310 1.00 98.56 724 LEU A O 1
ATOM 5578 N N . VAL A 1 725 ? 8.792 14.492 -13.751 1.00 98.69 725 VAL A N 1
ATOM 5579 C CA . VAL A 1 725 ? 7.662 15.124 -13.071 1.00 98.69 725 VAL A CA 1
ATOM 5580 C C . VAL A 1 725 ? 6.364 14.624 -13.693 1.00 98.69 725 VAL A C 1
ATOM 5582 O O . VAL A 1 725 ? 6.127 14.785 -14.889 1.00 98.69 725 VAL A O 1
ATOM 5585 N N . LEU A 1 726 ? 5.543 13.977 -12.876 1.00 98.44 726 LEU A N 1
ATOM 5586 C CA . LEU A 1 726 ? 4.233 13.451 -13.239 1.00 98.44 726 LEU A CA 1
ATOM 5587 C C . LEU A 1 726 ? 3.195 14.519 -12.907 1.00 98.44 726 LEU A C 1
ATOM 5589 O O . LEU A 1 726 ? 2.575 14.482 -11.845 1.00 98.44 726 LEU A O 1
ATOM 5593 N N . ASP A 1 727 ? 3.093 15.514 -13.782 1.00 98.31 727 ASP A N 1
ATOM 5594 C CA . ASP A 1 727 ? 2.273 16.694 -13.535 1.00 98.31 727 ASP A CA 1
ATOM 5595 C C . ASP A 1 727 ? 0.781 16.358 -13.622 1.00 98.31 727 ASP A C 1
ATOM 5597 O O . ASP A 1 727 ? 0.278 15.933 -14.667 1.00 98.31 727 ASP A O 1
ATOM 5601 N N . THR A 1 728 ? 0.088 16.493 -12.493 1.00 97.75 728 THR A N 1
ATOM 5602 C CA . THR A 1 728 ? -1.363 16.322 -12.401 1.00 97.75 728 THR A CA 1
ATOM 5603 C C . THR A 1 728 ? -2.081 17.636 -12.109 1.00 97.75 728 THR A C 1
ATOM 5605 O O . THR A 1 728 ? -3.295 17.609 -11.914 1.00 97.75 728 THR A O 1
ATOM 5608 N N . GLU A 1 729 ? -1.343 18.752 -12.064 1.00 98.25 729 GLU A N 1
ATOM 5609 C CA . GLU A 1 729 ? -1.802 20.105 -11.724 1.00 98.25 729 GLU A CA 1
ATOM 5610 C C . GLU A 1 729 ? -2.451 20.217 -10.327 1.00 98.25 729 GLU A C 1
ATOM 5612 O O . GLU A 1 729 ? -3.034 21.242 -9.980 1.00 98.25 729 GLU A O 1
ATOM 5617 N N . VAL A 1 730 ? -2.367 19.172 -9.492 1.00 97.19 730 VAL A N 1
ATOM 5618 C CA . VAL A 1 730 ? -2.919 19.111 -8.130 1.00 97.19 730 VAL A CA 1
ATOM 5619 C C . VAL A 1 730 ? -2.172 18.090 -7.271 1.00 97.19 730 VAL A C 1
ATOM 5621 O O . VAL A 1 730 ? -1.593 17.118 -7.750 1.00 97.19 730 VAL A O 1
ATOM 5624 N N . TYR A 1 731 ? -2.317 18.177 -5.948 1.00 96.00 731 TYR A N 1
ATOM 5625 C CA . TYR A 1 731 ? -1.846 17.133 -5.035 1.00 96.00 731 TYR A CA 1
ATOM 5626 C C . TYR A 1 731 ? -2.796 15.928 -5.062 1.00 96.00 731 TYR A C 1
ATOM 5628 O O . TYR A 1 731 ? -3.605 15.689 -4.156 1.00 96.00 731 TYR A O 1
ATOM 5636 N N . SER A 1 732 ? -2.680 15.126 -6.117 1.00 92.00 732 SER A N 1
ATOM 5637 C CA . SER A 1 732 ? -3.559 13.994 -6.420 1.00 92.00 732 SER A CA 1
ATOM 5638 C C . SER A 1 732 ? -3.629 12.934 -5.311 1.00 92.00 732 SER A C 1
ATOM 5640 O O . SER A 1 732 ? -4.611 12.195 -5.209 1.00 92.00 732 SER A O 1
ATOM 5642 N N . ASN A 1 733 ? -2.591 12.783 -4.481 1.00 90.69 733 ASN A N 1
ATOM 5643 C CA . ASN A 1 733 ? -2.579 11.794 -3.396 1.00 90.69 733 ASN A CA 1
ATOM 5644 C C . ASN A 1 733 ? -3.410 12.200 -2.182 1.00 90.69 733 ASN A C 1
ATOM 5646 O O . ASN A 1 733 ? -4.148 11.384 -1.640 1.00 90.69 733 ASN A O 1
ATOM 5650 N N . THR A 1 734 ? -3.307 13.455 -1.768 1.00 89.88 734 THR A N 1
ATOM 5651 C CA . THR A 1 734 ? -3.877 13.935 -0.506 1.00 89.88 734 THR A CA 1
ATOM 5652 C C . THR A 1 734 ? -5.305 14.461 -0.650 1.00 89.88 734 THR A C 1
ATOM 5654 O O . THR A 1 734 ? -5.868 14.956 0.325 1.00 89.88 734 THR A O 1
ATOM 5657 N N . GLY A 1 735 ? -5.915 14.308 -1.830 1.00 86.50 735 GLY A N 1
ATOM 5658 C CA . GLY A 1 735 ? -7.310 14.666 -2.090 1.00 86.50 735 GLY A CA 1
ATOM 5659 C C . GLY A 1 735 ? -7.515 15.795 -3.101 1.00 86.50 735 GLY A C 1
ATOM 5660 O O . GLY A 1 735 ? -8.640 16.278 -3.203 1.00 86.50 735 GLY A O 1
ATOM 5661 N N . GLY A 1 736 ? -6.479 16.198 -3.846 1.00 91.38 736 GLY A N 1
ATOM 5662 C CA . GLY A 1 736 ? -6.576 17.226 -4.888 1.00 91.38 736 GLY A CA 1
ATOM 5663 C C . GLY A 1 736 ? -6.452 18.653 -4.351 1.00 91.38 736 GLY A C 1
ATOM 5664 O O . GLY A 1 736 ? -7.232 19.523 -4.727 1.00 91.38 736 GLY A O 1
ATOM 5665 N N . GLN A 1 737 ? -5.517 18.893 -3.428 1.00 96.56 737 GLN A N 1
ATOM 5666 C CA . GLN A 1 737 ? -5.143 20.249 -3.014 1.00 96.56 737 GLN A CA 1
ATOM 5667 C C . GLN A 1 737 ? -4.464 20.996 -4.169 1.00 96.56 737 GLN A C 1
ATOM 5669 O O . GLN A 1 737 ? -3.840 20.367 -5.021 1.00 96.56 737 GLN A O 1
ATOM 5674 N N . MET A 1 738 ? -4.564 22.327 -4.175 1.00 97.06 738 MET A N 1
ATOM 5675 C CA . MET A 1 738 ? -3.870 23.163 -5.161 1.00 97.06 738 MET A CA 1
ATOM 5676 C C . MET A 1 738 ? -2.349 23.043 -5.004 1.00 97.06 738 MET A C 1
ATOM 5678 O O . MET A 1 738 ? -1.857 22.955 -3.875 1.00 97.06 738 MET A O 1
ATOM 5682 N N . SER A 1 739 ? -1.635 23.089 -6.124 1.00 97.56 739 SER A N 1
ATOM 5683 C CA . SER A 1 739 ? -0.177 23.213 -6.216 1.00 97.56 739 SER A CA 1
ATOM 5684 C C . SER A 1 739 ? 0.190 24.477 -6.989 1.00 97.56 739 SER A C 1
ATOM 5686 O O . SER A 1 739 ? -0.678 25.152 -7.543 1.00 97.56 739 SER A O 1
ATOM 5688 N N . LYS A 1 740 ? 1.481 24.808 -7.081 1.00 98.31 740 LYS A N 1
ATOM 5689 C CA . LYS A 1 740 ? 1.928 25.867 -8.007 1.00 98.31 740 LYS A CA 1
ATOM 5690 C C . LYS A 1 740 ? 1.776 25.512 -9.499 1.00 98.31 740 LYS A C 1
ATOM 5692 O O . LYS A 1 740 ? 2.041 26.380 -10.326 1.00 98.31 740 LYS A O 1
ATOM 5697 N N . ALA A 1 741 ? 1.367 24.287 -9.834 1.00 97.62 741 ALA A N 1
ATOM 5698 C CA . ALA A 1 741 ? 1.065 23.862 -11.201 1.00 97.62 741 ALA A CA 1
ATOM 5699 C C . ALA A 1 741 ? -0.439 23.928 -11.554 1.00 97.62 741 ALA A C 1
ATOM 5701 O O . ALA A 1 741 ? -0.784 23.640 -12.694 1.00 97.62 741 ALA A O 1
ATOM 5702 N N . THR A 1 742 ? -1.319 24.285 -10.602 1.00 95.50 742 THR A N 1
ATOM 5703 C CA . THR A 1 742 ? -2.782 24.396 -10.802 1.00 95.50 742 THR A CA 1
ATOM 5704 C C . THR A 1 742 ? -3.200 25.528 -11.739 1.00 95.50 742 THR A C 1
ATOM 5706 O O . THR A 1 742 ? -2.595 26.625 -11.667 1.00 95.50 742 THR A O 1
#

pLDDT: mean 94.6, std 5.02, range [61.78, 98.88]

Radius of gyration: 30.55 Å; chains: 1; bounding box: 90×54×95 Å